Protein AF-A0A1Y1ICN1-F1 (afdb_monomer_lite)

Structure (mmCIF, N/CA/C/O backbone):
data_AF-A0A1Y1ICN1-F1
#
_entry.id   AF-A0A1Y1ICN1-F1
#
loop_
_atom_site.group_PDB
_atom_site.id
_atom_site.type_symbol
_atom_site.label_atom_id
_atom_site.label_alt_id
_atom_site.label_comp_id
_atom_site.label_asym_id
_atom_site.label_entity_id
_atom_site.label_seq_id
_atom_site.pdbx_PDB_ins_code
_atom_site.Cartn_x
_atom_site.Cartn_y
_atom_site.Cartn_z
_atom_site.occupancy
_atom_site.B_iso_or_equiv
_atom_site.auth_seq_id
_atom_site.auth_comp_id
_atom_site.auth_asym_id
_atom_site.auth_atom_id
_atom_site.pdbx_PDB_model_num
ATOM 1 N N . MET A 1 1 ? 37.390 30.320 42.577 1.00 32.81 1 MET A N 1
ATOM 2 C CA . MET A 1 1 ? 36.801 31.232 41.573 1.00 32.81 1 MET A CA 1
ATOM 3 C C . MET A 1 1 ? 36.216 30.377 40.465 1.00 32.81 1 MET A C 1
ATOM 5 O O . MET A 1 1 ? 36.973 29.749 39.744 1.00 32.81 1 MET A O 1
ATOM 9 N N . GLY A 1 2 ? 34.892 30.267 40.406 1.00 26.94 2 GLY A N 1
ATOM 10 C CA . GLY A 1 2 ? 34.194 29.434 39.427 1.00 26.94 2 GLY A CA 1
ATOM 11 C C . GLY A 1 2 ? 32.693 29.488 39.680 1.00 26.94 2 GLY A C 1
ATOM 12 O O . GLY A 1 2 ? 32.201 28.840 40.596 1.00 26.94 2 GLY A O 1
ATOM 13 N N . VAL A 1 3 ? 31.991 30.311 38.902 1.00 30.19 3 VAL A N 1
ATOM 14 C CA . VAL A 1 3 ? 30.526 30.387 38.841 1.00 30.19 3 VAL A CA 1
ATOM 15 C C . VAL A 1 3 ? 30.144 30.587 37.378 1.00 30.19 3 VAL A C 1
ATOM 17 O O . VAL A 1 3 ? 30.583 31.567 36.789 1.00 30.19 3 VAL A O 1
ATOM 20 N N . SER A 1 4 ? 29.297 29.713 36.829 1.00 26.92 4 SER A N 1
ATOM 21 C CA . SER A 1 4 ? 28.166 30.060 35.940 1.00 26.92 4 SER A CA 1
ATOM 22 C C . SER A 1 4 ? 27.463 28.761 35.525 1.00 26.92 4 SER A C 1
ATOM 24 O O . SER A 1 4 ? 28.101 27.873 34.972 1.00 26.92 4 SER A O 1
ATOM 26 N N . ARG A 1 5 ? 26.230 28.513 35.984 1.00 30.84 5 ARG A N 1
ATOM 27 C CA . ARG A 1 5 ? 24.940 28.978 35.424 1.00 30.84 5 ARG A CA 1
ATOM 28 C C . ARG A 1 5 ? 24.587 28.300 34.096 1.00 30.84 5 ARG A C 1
ATOM 30 O O . ARG A 1 5 ? 25.185 28.584 33.065 1.00 30.84 5 ARG A O 1
ATOM 37 N N . GLY A 1 6 ? 23.572 27.440 34.172 1.00 28.55 6 GLY A N 1
ATOM 38 C CA . GLY A 1 6 ? 22.876 26.872 33.027 1.00 28.55 6 GLY A CA 1
ATOM 39 C C . GLY A 1 6 ? 21.984 27.889 32.321 1.00 28.55 6 GLY A C 1
ATOM 40 O O . GLY A 1 6 ? 21.609 28.916 32.890 1.00 28.55 6 GLY A O 1
ATOM 41 N N . TRP A 1 7 ? 21.640 27.555 31.081 1.00 25.95 7 TRP A N 1
ATOM 42 C CA . TRP A 1 7 ? 20.677 28.270 30.258 1.00 25.95 7 TRP A CA 1
ATOM 43 C C . TRP A 1 7 ? 19.646 27.284 29.708 1.00 25.95 7 TRP A C 1
ATOM 45 O O . TRP A 1 7 ? 19.979 26.357 28.974 1.00 25.95 7 TRP A O 1
ATOM 55 N N . LEU A 1 8 ? 18.394 27.517 30.102 1.00 28.50 8 LEU A N 1
ATOM 56 C CA . LEU A 1 8 ? 17.182 27.125 29.389 1.00 28.50 8 LEU A CA 1
ATOM 57 C C . LEU A 1 8 ? 17.068 27.994 28.131 1.00 28.50 8 LEU A C 1
ATOM 59 O O . LEU A 1 8 ? 17.204 29.214 28.220 1.00 28.50 8 LEU A O 1
ATOM 63 N N . LEU A 1 9 ? 16.769 27.383 26.987 1.00 25.91 9 LEU A N 1
ATOM 64 C CA . LEU A 1 9 ? 16.410 28.091 25.760 1.00 25.91 9 LEU A CA 1
ATOM 65 C C . LEU A 1 9 ? 15.158 27.440 25.170 1.00 25.91 9 LEU A C 1
ATOM 67 O O . LEU A 1 9 ? 15.219 26.400 24.521 1.00 25.91 9 LEU A O 1
ATOM 71 N N . GLY A 1 10 ? 14.015 28.068 25.444 1.00 26.91 10 GLY A N 1
ATOM 72 C CA . GLY A 1 10 ? 12.842 27.988 24.585 1.00 26.91 10 GLY A CA 1
ATOM 73 C C . GLY A 1 10 ? 13.019 28.969 23.429 1.00 26.91 10 GLY A C 1
ATOM 74 O O . GLY A 1 10 ? 13.485 30.089 23.636 1.00 26.91 10 GLY A O 1
ATOM 75 N N . ALA A 1 11 ? 12.664 28.549 22.218 1.00 26.16 11 ALA A N 1
ATOM 76 C CA . ALA A 1 11 ? 12.680 29.402 21.040 1.00 26.16 11 ALA A CA 1
ATOM 77 C C . ALA A 1 11 ? 11.331 29.310 20.321 1.00 26.16 11 ALA A C 1
ATOM 79 O O . ALA A 1 11 ? 11.006 28.304 19.695 1.00 26.16 11 ALA A O 1
ATOM 80 N N . ALA A 1 12 ? 10.567 30.395 20.421 1.00 28.23 12 ALA A N 1
ATOM 81 C CA . ALA A 1 12 ? 9.599 30.800 19.418 1.00 28.23 12 ALA A CA 1
ATOM 82 C C . ALA A 1 12 ? 10.357 31.576 18.332 1.00 28.23 12 ALA A C 1
ATOM 84 O O . ALA A 1 12 ? 11.052 32.530 18.673 1.00 28.23 12 ALA A O 1
ATOM 85 N N . VAL A 1 13 ? 10.222 31.204 17.055 1.00 26.70 13 VAL A N 1
ATOM 86 C CA . VAL A 1 13 ? 10.583 32.084 15.929 1.00 26.70 13 VAL A CA 1
ATOM 87 C C . VAL A 1 13 ? 9.614 31.866 14.767 1.00 26.70 13 VAL A C 1
ATOM 89 O O . VAL A 1 13 ? 9.713 30.914 13.999 1.00 26.70 13 VAL A O 1
ATOM 92 N N . THR A 1 14 ? 8.684 32.804 14.644 1.00 31.09 14 THR A N 1
ATOM 93 C CA . THR A 1 14 ? 7.987 33.182 13.415 1.00 31.09 14 THR A CA 1
ATOM 94 C C . THR A 1 14 ? 8.900 34.039 12.533 1.00 31.09 14 THR A C 1
ATOM 96 O O . THR A 1 14 ? 9.504 34.978 13.037 1.00 31.09 14 THR A O 1
ATOM 99 N N . GLY A 1 15 ? 8.925 33.749 11.227 1.00 30.06 15 GLY A N 1
ATOM 100 C CA . GLY A 1 15 ? 9.041 34.717 10.123 1.00 30.06 15 GLY A CA 1
ATOM 101 C C . GLY A 1 15 ? 10.264 35.645 10.048 1.00 30.06 15 GLY A C 1
ATOM 102 O O . GLY A 1 15 ? 10.358 36.622 10.780 1.00 30.06 15 GLY A O 1
ATOM 103 N N . GLY A 1 16 ? 11.105 35.434 9.028 1.00 27.55 16 GLY A N 1
ATOM 104 C CA . GLY A 1 16 ? 11.993 36.473 8.493 1.00 27.55 16 GLY A CA 1
ATOM 105 C C . GLY A 1 16 ? 13.424 36.011 8.235 1.00 27.55 16 GLY A C 1
ATOM 106 O O . GLY A 1 16 ? 14.322 36.323 9.008 1.00 27.55 16 GLY A O 1
ATOM 107 N N . LEU A 1 17 ? 13.672 35.315 7.121 1.00 30.34 17 LEU A N 1
ATOM 108 C CA . LEU A 1 17 ? 15.038 35.133 6.621 1.00 30.34 17 LEU A CA 1
ATOM 109 C C . LEU A 1 17 ? 15.405 36.308 5.714 1.00 30.34 17 LEU A C 1
ATOM 111 O O . LEU A 1 17 ? 15.277 36.257 4.492 1.00 30.34 17 LEU A O 1
ATOM 115 N N . GLY A 1 18 ? 15.851 37.383 6.362 1.00 26.30 18 GLY A N 1
ATOM 116 C CA . GLY A 1 18 ? 16.646 38.428 5.741 1.00 26.30 18 GLY A CA 1
ATOM 117 C C . GLY A 1 18 ? 18.069 37.931 5.491 1.00 26.30 18 GLY A C 1
ATOM 118 O O . GLY A 1 18 ? 18.721 37.376 6.372 1.00 26.30 18 GLY A O 1
ATOM 119 N N . TRP A 1 19 ? 18.523 38.148 4.263 1.00 35.91 19 TRP A N 1
ATOM 120 C CA . TRP A 1 19 ? 19.909 38.114 3.805 1.00 35.91 19 TRP A CA 1
ATOM 121 C C . TRP A 1 19 ? 20.881 38.689 4.857 1.00 35.91 19 TRP A C 1
ATOM 123 O O . TRP A 1 19 ? 20.904 39.897 5.077 1.00 35.91 19 TRP A O 1
ATOM 133 N N . LEU A 1 20 ? 21.713 37.852 5.486 1.00 29.08 20 LEU A N 1
ATOM 134 C CA . LEU A 1 20 ? 22.850 38.303 6.296 1.00 29.08 20 LEU A CA 1
ATOM 135 C C . LEU A 1 20 ? 24.070 37.396 6.071 1.00 29.08 20 LEU A C 1
ATOM 137 O O . LEU A 1 20 ? 24.187 36.314 6.633 1.00 29.08 20 LEU A O 1
ATOM 141 N N . GLY A 1 21 ? 24.980 37.891 5.227 1.00 27.12 21 GLY A N 1
ATOM 142 C CA . GLY A 1 21 ? 26.430 37.857 5.438 1.00 27.12 21 GLY A CA 1
ATOM 143 C C . GLY A 1 21 ? 27.140 36.504 5.505 1.00 27.12 21 GLY A C 1
ATOM 144 O O . GLY A 1 21 ? 27.566 36.084 6.577 1.00 27.12 21 GLY A O 1
ATOM 145 N N . VAL A 1 22 ? 27.444 35.911 4.346 1.00 34.34 22 VAL A N 1
ATOM 146 C CA . VAL A 1 22 ? 28.592 34.995 4.224 1.00 34.34 22 VAL A CA 1
ATOM 147 C C . VAL A 1 22 ? 29.863 35.841 4.135 1.00 34.34 22 VAL A C 1
ATOM 149 O O . VAL A 1 22 ? 30.307 36.202 3.048 1.00 34.34 22 VAL A O 1
ATOM 152 N N . SER A 1 23 ? 30.453 36.168 5.284 1.00 32.16 23 SER A N 1
ATOM 153 C CA . SER A 1 23 ? 31.774 36.799 5.343 1.00 32.16 23 SER A CA 1
ATOM 154 C C . SER A 1 23 ? 32.619 36.161 6.441 1.00 32.16 23 SER A C 1
ATOM 156 O O . SER A 1 23 ? 32.350 36.338 7.623 1.00 32.16 23 SER A O 1
ATOM 158 N N . ARG A 1 24 ? 33.694 35.487 6.011 1.00 36.62 24 ARG A N 1
ATOM 159 C CA . ARG A 1 24 ? 34.824 34.958 6.801 1.00 36.62 24 ARG A CA 1
ATOM 160 C C . ARG A 1 24 ? 34.532 33.793 7.751 1.00 36.62 24 ARG A C 1
ATOM 162 O O . ARG A 1 24 ? 34.540 33.944 8.965 1.00 36.62 24 ARG A O 1
ATOM 169 N N . TRP A 1 25 ? 34.516 32.596 7.174 1.00 33.84 25 TRP A N 1
ATOM 170 C CA . TRP A 1 25 ? 35.112 31.411 7.796 1.00 33.84 25 TRP A CA 1
ATOM 171 C C . TRP A 1 25 ? 36.189 30.880 6.841 1.00 33.84 25 TRP A C 1
ATOM 173 O O . TRP A 1 25 ? 35.910 30.146 5.900 1.00 33.84 25 TRP A O 1
ATOM 183 N N . ALA A 1 26 ? 37.422 31.352 7.024 1.00 37.03 26 ALA A N 1
ATOM 184 C CA . ALA A 1 26 ? 38.591 30.822 6.334 1.00 37.03 26 ALA A CA 1
ATOM 185 C C . ALA A 1 26 ? 39.130 29.661 7.178 1.00 37.03 26 ALA A C 1
ATOM 187 O O . ALA A 1 26 ? 39.740 29.896 8.218 1.00 37.03 26 ALA A O 1
ATOM 188 N N . GLY A 1 27 ? 38.842 28.424 6.764 1.00 37.00 27 GLY A N 1
ATOM 189 C CA . GLY A 1 27 ? 39.369 27.227 7.428 1.00 37.00 27 GLY A CA 1
ATOM 190 C C . GLY A 1 27 ? 38.533 25.950 7.317 1.00 37.00 27 GLY A C 1
ATOM 191 O O . GLY A 1 27 ? 38.917 24.952 7.915 1.00 37.00 27 GLY A O 1
ATOM 192 N N . THR A 1 28 ? 37.410 25.934 6.596 1.00 39.03 28 THR A N 1
ATOM 193 C CA . THR A 1 28 ? 36.625 24.706 6.396 1.00 39.03 28 THR A CA 1
ATOM 194 C C . THR A 1 28 ? 37.047 23.969 5.132 1.00 39.03 28 THR A C 1
ATOM 196 O O . THR A 1 28 ? 37.182 24.568 4.065 1.00 39.03 28 THR A O 1
ATOM 199 N N . GLU A 1 29 ? 37.248 22.654 5.257 1.00 43.41 29 GLU A N 1
ATOM 200 C CA . GLU A 1 29 ? 37.493 21.769 4.120 1.00 43.41 29 GLU A CA 1
ATOM 201 C C . GLU A 1 29 ? 36.404 21.947 3.041 1.00 43.41 29 GLU A C 1
ATOM 203 O O . GLU A 1 29 ? 35.222 22.072 3.391 1.00 43.41 29 GLU A O 1
ATOM 208 N N . PRO A 1 30 ? 36.757 21.908 1.740 1.00 46.25 30 PRO A N 1
ATOM 209 C CA . PRO A 1 30 ? 35.814 22.112 0.634 1.00 46.25 30 PRO A CA 1
ATOM 210 C C . PRO A 1 30 ? 34.540 21.253 0.732 1.00 46.25 30 PRO A C 1
ATOM 212 O O . PRO A 1 30 ? 33.453 21.706 0.380 1.00 46.25 30 PRO A O 1
ATOM 215 N N . GLY A 1 31 ? 34.645 20.041 1.292 1.00 41.06 31 GLY A N 1
ATOM 216 C CA . GLY A 1 31 ? 33.519 19.116 1.437 1.00 41.06 31 GLY A CA 1
ATOM 217 C C . GLY A 1 31 ? 32.418 19.574 2.403 1.00 41.06 31 GLY A C 1
ATOM 218 O O . GLY A 1 31 ? 31.251 19.241 2.197 1.00 41.06 31 GLY A O 1
ATOM 219 N N . LEU A 1 32 ? 32.735 20.367 3.433 1.00 39.69 32 LEU A N 1
ATOM 220 C CA . LEU A 1 32 ? 31.749 20.819 4.428 1.00 39.69 32 LEU A CA 1
ATOM 221 C C . LEU A 1 32 ? 30.840 21.922 3.877 1.00 39.69 32 LEU A C 1
ATOM 223 O O . LEU A 1 32 ? 29.629 21.880 4.085 1.00 39.69 32 LEU A O 1
ATOM 227 N N . LEU A 1 33 ? 31.403 22.876 3.131 1.00 40.31 33 LEU A N 1
ATOM 228 C CA . LEU A 1 33 ? 30.641 23.937 2.460 1.00 40.31 33 LEU A CA 1
ATOM 229 C C . LEU A 1 33 ? 29.708 23.370 1.382 1.00 40.31 33 LEU A C 1
ATOM 231 O O . LEU A 1 33 ? 28.553 23.784 1.290 1.00 40.31 33 LEU A O 1
ATOM 235 N N . GLU A 1 34 ? 30.163 22.370 0.626 1.00 43.22 34 GLU A N 1
ATOM 236 C CA . GLU A 1 34 ? 29.321 21.672 -0.350 1.00 43.22 34 GLU A CA 1
ATOM 237 C C . GLU A 1 34 ? 28.219 20.833 0.309 1.00 43.22 34 GLU A C 1
ATOM 239 O O . GLU A 1 34 ? 27.100 20.780 -0.201 1.00 43.22 34 GLU A O 1
ATOM 244 N N . THR A 1 35 ? 28.503 20.220 1.461 1.00 42.22 35 THR A N 1
ATOM 245 C CA . THR A 1 35 ? 27.501 19.485 2.248 1.00 42.22 35 THR A CA 1
ATOM 246 C C . THR A 1 35 ? 26.419 20.432 2.768 1.00 42.22 35 THR A C 1
ATOM 248 O O . THR A 1 35 ? 25.234 20.134 2.634 1.00 42.22 35 THR A O 1
ATOM 251 N N . TRP A 1 36 ? 26.791 21.612 3.276 1.00 42.38 36 TRP A N 1
ATOM 252 C CA . TRP A 1 36 ? 25.829 22.635 3.701 1.00 42.38 36 TRP A CA 1
ATOM 253 C C . TRP A 1 36 ? 25.017 23.213 2.537 1.00 42.38 36 TRP A C 1
ATOM 255 O O . TRP A 1 36 ? 23.810 23.405 2.681 1.00 42.38 36 TRP A O 1
ATOM 265 N N . ALA A 1 37 ? 25.629 23.422 1.369 1.00 38.19 37 ALA A N 1
ATOM 266 C CA . ALA A 1 37 ? 24.916 23.845 0.163 1.00 38.19 37 ALA A CA 1
ATOM 267 C C . ALA A 1 37 ? 23.930 22.773 -0.338 1.00 38.19 37 ALA A C 1
ATOM 269 O O . ALA A 1 37 ? 22.818 23.104 -0.746 1.00 38.19 37 ALA A O 1
ATOM 270 N N . ALA A 1 38 ? 24.292 21.488 -0.252 1.00 40.94 38 ALA A N 1
ATOM 271 C CA . ALA A 1 38 ? 23.399 20.377 -0.575 1.00 40.94 38 ALA A CA 1
ATOM 272 C C . ALA A 1 38 ? 22.239 20.260 0.429 1.00 40.94 38 ALA A C 1
ATOM 274 O O . ALA A 1 38 ? 21.095 20.090 0.014 1.00 40.94 38 ALA A O 1
ATOM 275 N N . ILE A 1 39 ? 22.501 20.426 1.732 1.00 40.03 39 ILE A N 1
ATOM 276 C CA . ILE A 1 39 ? 21.466 20.458 2.780 1.00 40.03 39 ILE A CA 1
ATOM 277 C C . ILE A 1 39 ? 20.506 21.634 2.554 1.00 40.03 39 ILE A C 1
ATOM 279 O O . ILE A 1 39 ? 19.292 21.446 2.587 1.00 40.03 39 ILE A O 1
ATOM 283 N N . ALA A 1 40 ? 21.023 22.829 2.257 1.00 33.97 40 ALA A N 1
ATOM 284 C CA . ALA A 1 40 ? 20.200 23.995 1.941 1.00 33.97 40 ALA A CA 1
ATOM 285 C C . ALA A 1 40 ? 19.385 23.794 0.651 1.00 33.97 40 ALA A C 1
ATOM 287 O O . ALA A 1 40 ? 18.207 24.141 0.608 1.00 33.97 40 ALA A O 1
ATOM 288 N N . SER A 1 41 ? 19.974 23.177 -0.379 1.00 34.44 41 SER A N 1
ATOM 289 C CA . SER A 1 41 ? 19.287 22.833 -1.628 1.00 34.44 41 SER A CA 1
ATOM 290 C C . SER A 1 41 ? 18.183 21.793 -1.421 1.00 34.44 41 SER A C 1
ATOM 292 O O . SER A 1 41 ? 17.140 21.896 -2.064 1.00 34.44 41 SER A O 1
ATOM 294 N N . ILE A 1 42 ? 18.353 20.846 -0.495 1.00 38.75 42 ILE A N 1
ATOM 295 C CA . ILE A 1 42 ? 17.310 19.885 -0.114 1.00 38.75 42 ILE A CA 1
ATOM 296 C C . ILE A 1 42 ? 16.207 20.575 0.669 1.00 38.75 42 ILE A C 1
ATOM 298 O O . ILE A 1 42 ? 15.055 20.419 0.298 1.00 38.75 42 ILE A O 1
ATOM 302 N N . SER A 1 43 ? 16.523 21.398 1.669 1.00 34.66 43 SER A N 1
ATOM 303 C CA . SER A 1 43 ? 15.506 22.172 2.395 1.00 34.66 43 SER A CA 1
ATOM 304 C C . SER A 1 43 ? 14.704 23.084 1.460 1.00 34.66 43 SER A C 1
ATOM 306 O O . SER A 1 43 ? 13.487 23.188 1.600 1.00 34.66 43 SER A O 1
ATOM 308 N N . LEU A 1 44 ? 15.354 23.681 0.454 1.00 33.09 44 LEU A N 1
ATOM 309 C CA . LEU A 1 44 ? 14.694 24.450 -0.604 1.00 33.09 44 LEU A CA 1
ATOM 310 C C . LEU A 1 44 ? 13.880 23.564 -1.555 1.00 33.09 44 LEU A C 1
ATOM 312 O O . LEU A 1 44 ? 12.790 23.961 -1.943 1.00 33.09 44 LEU A O 1
ATOM 316 N N . SER A 1 45 ? 14.354 22.364 -1.902 1.00 39.03 45 SER A N 1
ATOM 317 C CA . SER A 1 45 ? 13.627 21.418 -2.764 1.00 39.03 45 SER A CA 1
ATOM 318 C C . SER A 1 45 ? 12.414 20.813 -2.055 1.00 39.03 45 SER A C 1
ATOM 320 O O . SER A 1 45 ? 11.366 20.668 -2.671 1.00 39.03 45 SER A O 1
ATOM 322 N N . THR A 1 46 ? 12.517 20.510 -0.761 1.00 42.94 46 THR A N 1
ATOM 323 C CA . THR A 1 46 ? 11.421 20.021 0.087 1.00 42.94 46 THR A CA 1
ATOM 324 C C . THR A 1 46 ? 10.421 21.136 0.381 1.00 42.94 46 THR A C 1
ATOM 326 O O . THR A 1 46 ? 9.218 20.907 0.304 1.00 42.94 46 THR A O 1
ATOM 329 N N . GLY A 1 47 ? 10.892 22.365 0.624 1.00 40.12 47 GLY A N 1
ATOM 330 C CA . GLY A 1 47 ? 10.037 23.552 0.710 1.00 40.12 47 GLY A CA 1
ATOM 331 C C . GLY A 1 47 ? 9.330 23.863 -0.613 1.00 40.12 47 GLY A C 1
ATOM 332 O O . GLY A 1 47 ? 8.148 24.190 -0.613 1.00 40.12 47 GLY A O 1
ATOM 333 N N . PHE A 1 48 ? 10.013 23.683 -1.747 1.00 42.78 48 PHE A N 1
ATOM 334 C CA . PHE A 1 48 ? 9.433 23.817 -3.084 1.00 42.78 48 PHE A CA 1
ATOM 335 C C . PHE A 1 48 ? 8.424 22.708 -3.391 1.00 42.78 48 PHE A C 1
ATOM 337 O O . PHE A 1 48 ? 7.379 23.002 -3.951 1.00 42.78 48 PHE A O 1
ATOM 344 N N . LEU A 1 49 ? 8.685 21.461 -2.986 1.00 47.91 49 LEU A N 1
ATOM 345 C CA . LEU A 1 49 ? 7.736 20.346 -3.078 1.00 47.91 49 LEU A CA 1
ATOM 346 C C . LEU A 1 49 ? 6.487 20.621 -2.240 1.00 47.91 49 LEU A C 1
ATOM 348 O O . LEU A 1 49 ? 5.380 20.534 -2.755 1.00 47.91 49 LEU A O 1
ATOM 352 N N . ALA A 1 50 ? 6.652 21.017 -0.976 1.00 45.97 50 ALA A N 1
ATOM 353 C CA . ALA A 1 50 ? 5.538 21.367 -0.100 1.00 45.97 50 ALA A CA 1
ATOM 354 C C . ALA A 1 50 ? 4.734 22.561 -0.642 1.00 45.97 50 ALA A C 1
ATOM 356 O O . ALA A 1 50 ? 3.509 22.545 -0.574 1.00 45.97 50 ALA A O 1
ATOM 357 N N . TRP A 1 51 ? 5.407 23.566 -1.216 1.00 48.91 51 TRP A N 1
ATOM 358 C CA . TRP A 1 51 ? 4.768 24.706 -1.875 1.00 48.91 51 TRP A CA 1
ATOM 359 C C . TRP A 1 51 ? 4.063 24.311 -3.178 1.00 48.91 51 TRP A C 1
ATOM 361 O O . TRP A 1 51 ? 2.948 24.759 -3.415 1.00 48.91 51 TRP A O 1
ATOM 371 N N . ARG A 1 52 ? 4.665 23.456 -4.010 1.00 50.75 52 ARG A N 1
ATOM 372 C CA . ARG A 1 52 ? 4.123 23.046 -5.313 1.00 50.75 52 ARG A CA 1
ATOM 373 C C . ARG A 1 52 ? 2.985 22.037 -5.180 1.00 50.75 52 ARG A C 1
ATOM 375 O O . ARG A 1 52 ? 2.005 22.177 -5.892 1.00 50.75 52 ARG A O 1
ATOM 382 N N . PHE A 1 53 ? 3.051 21.104 -4.231 1.00 48.31 53 PHE A N 1
ATOM 383 C CA . PHE A 1 53 ? 1.909 20.258 -3.853 1.00 48.31 53 PHE A CA 1
ATOM 384 C C . PHE A 1 53 ? 0.818 21.027 -3.097 1.00 48.31 53 PHE A C 1
ATOM 386 O O . PHE A 1 53 ? -0.295 20.528 -2.958 1.00 48.31 53 PHE A O 1
ATOM 393 N N . ALA A 1 54 ? 1.120 22.229 -2.597 1.00 45.19 54 ALA A N 1
ATOM 394 C CA . ALA A 1 54 ? 0.106 23.156 -2.103 1.00 45.19 54 ALA A CA 1
ATOM 395 C C . ALA A 1 54 ? -0.512 24.019 -3.219 1.00 45.19 54 ALA A C 1
ATOM 397 O O . ALA A 1 54 ? -1.515 24.679 -2.960 1.00 45.19 54 ALA A O 1
ATOM 398 N N . GLN A 1 55 ? 0.045 24.023 -4.439 1.00 39.34 55 GLN A N 1
ATOM 399 C CA . GLN A 1 55 ? -0.613 24.636 -5.592 1.00 39.34 55 GLN A CA 1
ATOM 400 C C . GLN A 1 55 ? -1.647 23.655 -6.169 1.00 39.34 55 GLN A C 1
ATOM 402 O O . GLN A 1 55 ? -1.355 22.460 -6.270 1.00 39.34 55 GLN A O 1
ATOM 407 N N . PRO A 1 56 ? -2.837 24.128 -6.576 1.00 37.91 56 PRO A N 1
ATOM 408 C CA . PRO A 1 56 ? -3.768 23.303 -7.335 1.00 37.91 56 PRO A CA 1
ATOM 409 C C . PRO A 1 56 ? -3.107 22.845 -8.650 1.00 37.91 56 PRO A C 1
ATOM 411 O O . PRO A 1 56 ? -2.265 23.570 -9.194 1.00 37.91 56 PRO A O 1
ATOM 414 N N . PRO A 1 57 ? -3.448 21.651 -9.172 1.00 36.22 57 PRO A N 1
ATOM 415 C CA . PRO A 1 57 ? -2.917 21.195 -10.451 1.00 36.22 57 PRO A CA 1
ATOM 416 C C . PRO A 1 57 ? -3.212 22.233 -11.550 1.00 36.22 57 PRO A C 1
ATOM 418 O O . PRO A 1 57 ? -4.270 22.876 -11.515 1.00 36.22 57 PRO A O 1
ATOM 421 N N . PRO A 1 58 ? -2.291 22.427 -12.513 1.00 33.16 58 PRO A N 1
ATOM 422 C CA . PRO A 1 58 ? -2.492 23.363 -13.610 1.00 33.16 58 PRO A CA 1
ATOM 423 C C . PRO A 1 58 ? -3.649 22.847 -14.472 1.00 33.16 58 PRO A C 1
ATOM 425 O O . PRO A 1 58 ? -3.499 21.878 -15.200 1.00 33.16 58 PRO A O 1
ATOM 428 N N . THR A 1 59 ? -4.830 23.421 -14.229 1.00 39.25 59 THR A N 1
ATOM 429 C CA . THR A 1 59 ? -6.102 23.420 -14.992 1.00 39.25 59 THR A CA 1
ATOM 430 C C . THR A 1 59 ? -7.318 23.666 -14.083 1.00 39.25 59 THR A C 1
ATOM 432 O O . THR A 1 59 ? -8.414 23.898 -14.582 1.00 39.25 59 THR A O 1
ATOM 435 N N . ALA A 1 60 ? -7.164 23.719 -12.756 1.00 35.72 60 ALA A N 1
ATOM 436 C CA . ALA A 1 60 ? -8.289 23.937 -11.843 1.00 35.72 60 ALA A CA 1
ATOM 437 C C . ALA A 1 60 ? -8.488 25.426 -11.488 1.00 35.72 60 ALA A C 1
ATOM 439 O O . ALA A 1 60 ? -8.157 25.870 -10.388 1.00 35.72 60 ALA A O 1
ATOM 440 N N . SER A 1 61 ? -9.023 26.228 -12.415 1.00 30.36 61 SER A N 1
ATOM 441 C CA . SER A 1 61 ? -9.569 27.544 -12.060 1.00 30.36 61 SER A CA 1
ATOM 442 C C . SER A 1 61 ? -10.916 27.363 -11.348 1.00 30.36 61 SER A C 1
ATOM 444 O O . SER A 1 61 ? -11.792 26.716 -11.908 1.00 30.36 61 SER A O 1
ATOM 446 N N . SER A 1 62 ? -11.044 27.982 -10.166 1.00 32.69 62 SER A N 1
ATOM 447 C CA . SER A 1 62 ? -12.190 28.054 -9.233 1.00 32.69 62 SER A CA 1
ATOM 448 C C . SER A 1 62 ? -12.439 26.831 -8.339 1.00 32.69 62 SER A C 1
ATOM 450 O O . SER A 1 62 ? -13.205 25.951 -8.707 1.00 32.69 62 SER A O 1
ATOM 452 N N . PHE A 1 63 ? -11.864 26.824 -7.131 1.00 38.47 63 PHE A N 1
ATOM 453 C CA . PHE A 1 63 ? -12.298 25.947 -6.034 1.00 38.47 63 PHE A CA 1
ATOM 454 C C . PHE A 1 63 ? -12.127 26.662 -4.683 1.00 38.47 63 PHE A C 1
ATOM 456 O O . PHE A 1 63 ? -11.054 26.626 -4.081 1.00 38.47 63 PHE A O 1
ATOM 463 N N . GLU A 1 64 ? -13.188 27.340 -4.241 1.00 32.94 64 GLU A N 1
ATOM 464 C CA . GLU A 1 64 ? -13.497 27.512 -2.815 1.00 32.94 64 GLU A CA 1
ATOM 465 C C . GLU A 1 64 ? -14.269 26.272 -2.340 1.00 32.94 64 GLU A C 1
ATOM 467 O O . GLU A 1 64 ? -15.044 25.706 -3.109 1.00 32.94 64 GLU A O 1
ATOM 472 N N . ASP A 1 65 ? -13.981 25.862 -1.102 1.00 36.81 65 ASP A N 1
ATOM 473 C CA . ASP A 1 65 ? -14.753 24.992 -0.207 1.00 36.81 65 ASP A CA 1
ATOM 474 C C . ASP A 1 65 ? -15.646 23.915 -0.841 1.00 36.81 65 ASP A C 1
ATOM 476 O O . ASP A 1 65 ? -16.840 24.106 -1.014 1.00 36.81 65 ASP A O 1
ATOM 480 N N . ASP A 1 66 ? -15.064 22.735 -1.076 1.00 33.91 66 ASP A N 1
ATOM 481 C CA . ASP A 1 66 ? -15.749 21.454 -0.864 1.00 33.91 66 ASP A CA 1
ATOM 482 C C . ASP A 1 66 ? -14.706 20.325 -0.770 1.00 33.91 66 ASP A C 1
ATOM 484 O O . ASP A 1 66 ? -13.892 20.090 -1.673 1.00 33.91 66 ASP A O 1
ATOM 488 N N . ILE A 1 67 ? -14.662 19.649 0.380 1.00 36.75 67 ILE A N 1
ATOM 489 C CA . ILE A 1 67 ? -13.906 18.408 0.585 1.00 36.75 67 ILE A CA 1
ATOM 490 C C . ILE A 1 67 ? -14.850 17.261 0.202 1.00 36.75 67 ILE A C 1
ATOM 492 O O . ILE A 1 67 ? -15.835 17.078 0.906 1.00 36.75 67 ILE A O 1
ATOM 496 N N . PRO A 1 68 ? -14.592 16.477 -0.861 1.00 34.84 68 PRO A N 1
ATOM 497 C CA . PRO A 1 68 ? -15.411 15.329 -1.179 1.00 34.84 68 PRO A CA 1
ATOM 498 C C . PRO A 1 68 ? -15.037 14.160 -0.272 1.00 34.84 68 PRO A C 1
ATOM 500 O O . PRO A 1 68 ? -13.885 13.736 -0.168 1.00 34.84 68 PRO A O 1
ATOM 503 N N . ASP A 1 69 ? -16.068 13.690 0.394 1.00 40.84 69 ASP A N 1
ATOM 504 C CA . ASP A 1 69 ? -16.465 12.323 0.647 1.00 40.84 69 ASP A CA 1
ATOM 505 C C . ASP A 1 69 ? -15.391 11.205 0.721 1.00 40.84 69 ASP A C 1
ATOM 507 O O . ASP A 1 69 ? -15.273 10.358 -0.167 1.00 40.84 69 ASP A O 1
ATOM 511 N N . SER A 1 70 ? -14.636 11.126 1.826 1.00 38.88 70 SER A N 1
ATOM 512 C CA . SER A 1 70 ? -14.098 9.833 2.310 1.00 38.88 70 SER A CA 1
ATOM 513 C C . SER A 1 70 ? -15.157 9.183 3.207 1.00 38.88 70 SER A C 1
ATOM 515 O O . SER A 1 70 ? -15.749 9.909 3.995 1.00 38.88 70 SER A O 1
ATOM 517 N N . PRO A 1 71 ? -15.429 7.868 3.192 1.00 39.25 71 PRO A N 1
ATOM 518 C CA . PRO A 1 71 ? -16.463 7.259 4.046 1.00 39.25 71 PRO A CA 1
ATOM 519 C C . PRO A 1 71 ? -16.270 7.513 5.557 1.00 39.25 71 PRO A C 1
ATOM 521 O O . PRO A 1 71 ? -17.229 7.440 6.319 1.00 39.25 71 PRO A O 1
ATOM 524 N N . ILE A 1 72 ? -15.057 7.883 5.989 1.00 36.56 72 ILE A N 1
ATOM 525 C CA . ILE A 1 72 ? -14.758 8.323 7.364 1.00 36.56 72 ILE A CA 1
ATOM 526 C C . ILE A 1 72 ? -15.019 9.829 7.574 1.00 36.56 72 ILE A C 1
ATOM 528 O O . ILE A 1 72 ? -15.330 10.257 8.686 1.00 36.56 72 ILE A O 1
ATOM 532 N N . TYR A 1 73 ? -14.920 10.633 6.512 1.00 34.66 73 TYR A N 1
ATOM 533 C CA . TYR A 1 73 ? -15.086 12.092 6.527 1.00 34.66 73 TYR A CA 1
ATOM 534 C C . TYR A 1 73 ? -16.433 12.590 5.942 1.00 34.66 73 TYR A C 1
ATOM 536 O O . TYR A 1 73 ? -16.813 13.729 6.199 1.00 34.66 73 TYR A O 1
ATOM 544 N N . THR A 1 74 ? -17.212 11.746 5.250 1.00 33.91 74 THR A N 1
ATOM 545 C CA . THR A 1 74 ? -18.540 12.036 4.649 1.00 33.91 74 THR A CA 1
ATOM 546 C C . THR A 1 74 ? -19.669 11.907 5.667 1.00 33.91 74 THR A C 1
ATOM 548 O O . THR A 1 74 ? -20.705 11.297 5.414 1.00 33.91 74 THR A O 1
ATOM 551 N N . ILE A 1 75 ? -19.483 12.424 6.875 1.00 33.84 75 ILE A N 1
ATOM 552 C CA . ILE A 1 75 ? -20.573 12.493 7.855 1.00 33.84 75 ILE A CA 1
ATOM 553 C C . ILE A 1 75 ? -20.583 13.905 8.435 1.00 33.84 75 ILE A C 1
ATOM 555 O O . ILE A 1 75 ? -20.378 14.146 9.623 1.00 33.84 75 ILE A O 1
ATOM 559 N N . VAL A 1 76 ? -20.826 14.882 7.556 1.00 27.09 76 VAL A N 1
ATOM 560 C CA . VAL A 1 76 ? -21.095 16.268 7.944 1.00 27.09 76 VAL A CA 1
ATOM 561 C C . VAL A 1 76 ? -22.366 16.762 7.259 1.00 27.09 76 VAL A C 1
ATOM 563 O O . VAL A 1 76 ? -22.337 17.411 6.227 1.00 27.09 76 VAL A O 1
ATOM 566 N N . SER A 1 77 ? -23.507 16.524 7.902 1.00 25.56 77 SER A N 1
ATOM 567 C CA . SER A 1 77 ? -24.533 17.559 8.054 1.00 25.56 77 SER A CA 1
ATOM 568 C C . SER A 1 77 ? -25.371 17.228 9.293 1.00 25.56 77 SER A C 1
ATOM 570 O O . SER A 1 77 ? -25.851 16.110 9.453 1.00 25.56 77 SER A O 1
ATOM 572 N N . GLY A 1 78 ? -25.472 18.172 10.231 1.00 27.30 78 GLY A N 1
ATOM 573 C CA . GLY A 1 78 ? -26.284 18.015 11.440 1.00 27.30 78 GLY A CA 1
ATOM 574 C C . GLY A 1 78 ? -25.534 18.354 12.722 1.00 27.30 78 GLY A C 1
ATOM 575 O O . GLY A 1 78 ? -25.001 17.484 13.406 1.00 27.30 78 GLY A O 1
ATOM 576 N N . ALA A 1 79 ? -25.532 19.634 13.082 1.00 29.08 79 ALA A N 1
ATOM 577 C CA . ALA A 1 79 ? -25.284 20.062 14.450 1.00 29.08 79 ALA A CA 1
ATOM 578 C C . ALA A 1 79 ? -26.410 19.516 15.348 1.00 29.08 79 ALA A C 1
ATOM 580 O O . ALA A 1 79 ? -27.503 20.080 15.339 1.00 29.08 79 ALA A O 1
ATOM 581 N N . ARG A 1 80 ? -26.172 18.391 16.051 1.00 37.81 80 ARG A N 1
ATOM 582 C CA . ARG A 1 80 ? -26.999 17.862 17.169 1.00 37.81 80 ARG A CA 1
ATOM 583 C C . ARG A 1 80 ? -26.426 16.593 17.843 1.00 37.81 80 ARG A C 1
ATOM 585 O O . ARG A 1 80 ? -27.183 15.834 18.430 1.00 37.81 80 ARG A O 1
ATOM 592 N N . THR A 1 81 ? -25.122 16.318 17.789 1.00 43.06 81 THR A N 1
ATOM 593 C CA . THR A 1 81 ? -24.582 14.962 18.068 1.00 43.06 81 THR A CA 1
ATOM 594 C C . THR A 1 81 ? -24.170 14.659 19.505 1.00 43.06 81 THR A C 1
ATOM 596 O O . THR A 1 81 ? -24.085 13.489 19.854 1.00 43.06 81 THR A O 1
ATOM 599 N N . LEU A 1 82 ? -23.996 15.660 20.372 1.00 41.75 82 LEU A N 1
ATOM 600 C CA . LEU A 1 82 ? -23.948 15.393 21.813 1.00 41.75 82 LEU A CA 1
ATOM 601 C C . LEU A 1 82 ? -25.345 15.376 22.437 1.00 41.75 82 LEU A C 1
ATOM 603 O O . LEU A 1 82 ? -25.500 14.824 23.508 1.00 41.75 82 LEU A O 1
ATOM 607 N N . ALA A 1 83 ? -26.376 15.926 21.787 1.00 44.50 83 ALA A N 1
ATOM 608 C CA . ALA A 1 83 ? -27.731 15.983 22.340 1.00 44.50 83 ALA A CA 1
ATOM 609 C C . ALA A 1 83 ? -28.361 14.614 22.699 1.00 44.50 83 ALA A C 1
ATOM 611 O O . ALA A 1 83 ? -29.187 14.607 23.602 1.00 44.50 83 ALA A O 1
ATOM 612 N N . PRO A 1 84 ? -28.022 13.476 22.058 1.00 46.75 84 PRO A N 1
ATOM 613 C CA . PRO A 1 84 ? -28.471 12.154 22.500 1.00 46.75 84 PRO A CA 1
ATOM 614 C C . PRO A 1 84 ? -27.794 11.722 23.817 1.00 46.75 84 PRO A C 1
ATOM 616 O O . PRO A 1 84 ? -28.481 11.474 24.801 1.00 46.75 84 PRO A O 1
ATOM 619 N N . LEU A 1 85 ? -26.459 11.816 23.916 1.00 45.12 85 LEU A N 1
ATOM 620 C CA . LEU A 1 85 ? -25.726 11.522 25.164 1.00 45.12 85 LEU A CA 1
ATOM 621 C C . LEU A 1 85 ? -25.976 12.563 26.278 1.00 45.12 85 LEU A C 1
ATOM 623 O O . LEU A 1 85 ? -26.002 12.226 27.457 1.00 45.12 85 LEU A O 1
ATOM 627 N N . LEU A 1 86 ? -26.206 13.825 25.908 1.00 41.09 86 LEU A N 1
ATOM 628 C CA . LEU A 1 86 ? -26.508 14.964 26.786 1.00 41.09 86 LEU A CA 1
ATOM 629 C C . LEU A 1 86 ? -28.014 15.183 26.997 1.00 41.09 86 LEU A C 1
ATOM 631 O O . LEU A 1 86 ? -28.389 16.104 27.724 1.00 41.09 86 LEU A O 1
ATOM 635 N N . LYS A 1 87 ? -28.907 14.357 26.425 1.00 43.44 87 LYS A N 1
ATOM 636 C CA . LYS A 1 87 ? -30.355 14.396 26.744 1.00 43.44 87 LYS A CA 1
ATOM 637 C C . LYS A 1 87 ? -30.602 14.177 28.240 1.00 43.44 87 LYS A C 1
ATOM 639 O O . LYS A 1 87 ? -31.660 14.535 28.746 1.00 43.44 87 LYS A O 1
ATOM 644 N N . TYR A 1 88 ? -29.600 13.645 28.936 1.00 41.41 88 TYR A N 1
ATOM 645 C CA . TYR A 1 88 ? -29.570 13.402 30.370 1.00 41.41 88 TYR A CA 1
ATOM 646 C C . TYR A 1 88 ? -28.991 14.559 31.199 1.00 41.41 88 TYR A C 1
ATOM 648 O O . TYR A 1 88 ? -28.916 14.450 32.421 1.00 41.41 88 TYR A O 1
ATOM 656 N N . THR A 1 89 ? -28.574 15.672 30.584 1.00 39.72 89 THR A N 1
ATOM 657 C CA . THR A 1 89 ? -27.805 16.708 31.286 1.00 39.72 89 THR A CA 1
ATOM 658 C C . THR A 1 89 ? -28.189 18.116 30.827 1.00 39.72 89 THR A C 1
ATOM 660 O O . THR A 1 89 ? -27.607 18.690 29.907 1.00 39.72 89 THR A O 1
ATOM 663 N N . SER A 1 90 ? -29.162 18.727 31.500 1.00 41.25 90 SER A N 1
ATOM 664 C CA . SER A 1 90 ? -29.356 20.179 31.461 1.00 41.25 90 SER A CA 1
ATOM 665 C C . SER A 1 90 ? -28.196 20.857 32.206 1.00 41.25 90 SER A C 1
ATOM 667 O O . SER A 1 90 ? -28.163 20.813 33.437 1.00 41.25 90 SER A O 1
ATOM 669 N N . LEU A 1 91 ? -27.223 21.440 31.496 1.00 46.06 91 LEU A N 1
ATOM 670 C CA . LEU A 1 91 ? -26.010 21.980 32.124 1.00 46.06 91 LEU A CA 1
ATOM 671 C C . LEU A 1 91 ? -26.037 23.513 32.291 1.00 46.06 91 LEU A C 1
ATOM 673 O O . LEU A 1 91 ? -26.146 24.233 31.298 1.00 46.06 91 LEU A O 1
ATOM 677 N N . PRO A 1 92 ? -25.885 24.035 33.525 1.00 44.50 92 PRO A N 1
ATOM 678 C CA . PRO A 1 92 ? -25.559 25.436 33.778 1.00 44.50 92 PRO A CA 1
ATOM 679 C C . PRO A 1 92 ? -24.059 25.732 33.559 1.00 44.50 92 PRO A C 1
ATOM 681 O O . PRO A 1 92 ? -23.205 24.845 33.623 1.00 44.50 92 PRO A O 1
ATOM 684 N N . PHE A 1 93 ? -23.735 27.014 33.351 1.00 38.81 93 PHE A N 1
ATOM 685 C CA . PHE A 1 93 ? -22.414 27.571 32.991 1.00 38.81 93 PHE A CA 1
ATOM 686 C C . PHE A 1 93 ? -21.254 27.334 33.998 1.00 38.81 93 PHE A C 1
ATOM 688 O O . PHE A 1 93 ? -20.163 27.861 33.802 1.00 38.81 93 PHE A O 1
ATOM 695 N N . THR A 1 94 ? -21.442 26.548 35.064 1.00 48.75 94 THR A N 1
ATOM 696 C CA . THR A 1 94 ? -20.465 26.336 36.158 1.00 48.75 94 THR A CA 1
ATOM 697 C C . THR A 1 94 ? -19.986 24.885 36.308 1.00 48.75 94 THR A C 1
ATOM 699 O O . THR A 1 94 ? -19.446 24.503 37.347 1.00 48.75 94 THR A O 1
ATOM 702 N N . THR A 1 95 ? -20.189 24.045 35.295 1.00 61.62 95 THR A N 1
ATOM 703 C CA . THR A 1 95 ? -19.960 22.597 35.413 1.00 61.62 95 THR A CA 1
ATOM 704 C C . THR A 1 95 ? -18.467 22.249 35.381 1.00 61.62 95 THR A C 1
ATOM 706 O O . THR A 1 95 ? -17.755 22.611 34.449 1.00 61.62 95 THR A O 1
ATOM 709 N N . SER A 1 96 ? -17.984 21.535 36.404 1.00 80.44 96 SER A N 1
ATOM 710 C CA . SER A 1 96 ? -16.598 21.054 36.472 1.00 80.44 96 SER A CA 1
ATOM 711 C C . SER A 1 96 ? -16.344 19.921 35.467 1.00 80.44 96 SER A C 1
ATOM 713 O O . SER A 1 96 ? -17.250 19.154 35.142 1.00 80.44 96 SER A O 1
ATOM 715 N N . LEU A 1 97 ? -15.091 19.756 35.024 1.00 76.38 97 LEU A N 1
ATOM 716 C CA . LEU A 1 97 ? -14.691 18.646 34.146 1.00 76.38 97 LEU A CA 1
ATOM 717 C C . LEU A 1 97 ? -15.045 17.272 34.743 1.00 76.38 97 LEU A C 1
ATOM 719 O O . LEU A 1 97 ? -15.477 16.385 34.018 1.00 76.38 97 LEU A O 1
ATOM 723 N N . ALA A 1 98 ? -14.927 17.118 36.065 1.00 79.06 98 ALA A N 1
ATOM 724 C CA . ALA A 1 98 ? -15.287 15.884 36.761 1.00 79.06 98 ALA A CA 1
ATOM 725 C C . ALA A 1 98 ? -16.785 15.552 36.632 1.00 79.06 98 ALA A C 1
ATOM 727 O O . ALA A 1 98 ? -17.143 14.394 36.433 1.00 79.06 98 ALA A O 1
ATOM 728 N N . ASN A 1 99 ? -17.659 16.563 36.688 1.00 78.12 99 ASN A N 1
ATOM 729 C CA . ASN A 1 99 ? -19.096 16.363 36.501 1.00 78.12 99 ASN A CA 1
ATOM 730 C C . ASN A 1 99 ? -19.422 15.978 35.053 1.00 78.12 99 ASN A C 1
ATOM 732 O O . ASN A 1 99 ? -20.240 15.089 34.837 1.00 78.12 99 ASN A O 1
ATOM 736 N N . ILE A 1 100 ? -18.755 16.604 34.076 1.00 77.56 100 ILE A N 1
ATOM 737 C CA . ILE A 1 100 ? -18.891 16.244 32.655 1.00 77.56 100 ILE A CA 1
ATOM 738 C C . ILE A 1 100 ? -18.442 14.793 32.438 1.00 77.56 100 ILE A C 1
ATOM 740 O O . ILE A 1 100 ? -19.151 14.016 31.808 1.00 77.56 100 ILE A O 1
ATOM 744 N N . GLN A 1 101 ? -17.302 14.403 33.009 1.00 83.62 101 GLN A N 1
ATOM 745 C CA . GLN A 1 101 ? -16.772 13.042 32.920 1.00 83.62 101 GLN A CA 1
ATOM 746 C C . GLN A 1 101 ? -17.719 12.001 33.519 1.00 83.62 101 GLN A C 1
ATOM 748 O O . GLN A 1 101 ? -18.006 11.008 32.860 1.00 83.62 101 GLN A O 1
ATOM 753 N N . ALA A 1 102 ? -18.255 12.240 34.719 1.00 81.00 102 ALA A N 1
ATOM 754 C CA . ALA A 1 102 ? -19.202 11.324 35.358 1.00 81.00 102 ALA A CA 1
ATOM 755 C C . ALA A 1 102 ? -20.506 11.173 34.555 1.00 81.00 102 ALA A C 1
ATOM 757 O O . ALA A 1 102 ? -21.076 10.086 34.465 1.00 81.00 102 ALA A O 1
ATOM 758 N N . GLN A 1 103 ? -20.976 12.261 33.942 1.00 78.75 103 GLN A N 1
ATOM 759 C CA . GLN A 1 103 ? -22.151 12.233 33.077 1.00 78.75 103 GLN A CA 1
ATOM 760 C C . GLN A 1 103 ? -21.899 11.457 31.784 1.00 78.75 103 GLN A C 1
ATOM 762 O O . GLN A 1 103 ? -22.743 10.658 31.389 1.00 78.75 103 GLN A O 1
ATOM 767 N N . LEU A 1 104 ? -20.743 11.658 31.147 1.00 82.06 104 LEU A N 1
ATOM 768 C CA . LEU A 1 104 ? -20.357 10.915 29.948 1.00 82.06 104 LEU A CA 1
ATOM 769 C C . LEU A 1 104 ? -20.176 9.426 30.244 1.00 82.06 104 LEU A C 1
ATOM 771 O O . LEU A 1 104 ? -20.635 8.605 29.460 1.00 82.06 104 LEU A O 1
ATOM 775 N N . GLU A 1 105 ? -19.583 9.076 31.384 1.00 85.44 105 GLU A N 1
ATOM 776 C CA . GLU A 1 105 ? -19.461 7.688 31.834 1.00 85.44 105 GLU A CA 1
ATOM 777 C C . GLU A 1 105 ? -20.843 7.036 31.996 1.00 85.44 105 GLU A C 1
ATOM 779 O O . GLU A 1 105 ? -21.097 5.968 31.440 1.00 85.44 105 GLU A O 1
ATOM 784 N N . SER A 1 106 ? -21.783 7.723 32.659 1.00 82.44 106 SER A N 1
ATOM 785 C CA . SER A 1 106 ? -23.170 7.257 32.783 1.00 82.44 106 SER A CA 1
ATOM 786 C C . SER A 1 106 ? -23.870 7.138 31.427 1.00 82.44 106 SER A C 1
ATOM 788 O O . SER A 1 106 ? -24.583 6.164 31.192 1.00 82.44 106 SER A O 1
ATOM 790 N N . ALA A 1 107 ? -23.684 8.111 30.531 1.00 82.75 107 ALA A N 1
ATOM 791 C CA . ALA A 1 107 ? -24.314 8.119 29.215 1.00 82.75 107 ALA A CA 1
ATOM 792 C C . ALA A 1 107 ? -23.774 6.985 28.329 1.00 82.75 107 ALA A C 1
ATOM 794 O O . ALA A 1 107 ? -24.553 6.254 27.726 1.00 82.75 107 ALA A O 1
ATOM 795 N N . VAL A 1 108 ? -22.455 6.770 28.317 1.00 86.38 108 VAL A N 1
ATOM 796 C CA . VAL A 1 108 ? -21.817 5.633 27.636 1.00 86.38 108 VAL A CA 1
ATOM 797 C C . VAL A 1 108 ? -22.231 4.305 28.268 1.00 86.38 108 VAL A C 1
ATOM 799 O O . VAL A 1 108 ? -22.336 3.313 27.557 1.00 86.38 108 VAL A O 1
ATOM 802 N N . GLY A 1 109 ? -22.509 4.253 29.571 1.00 84.62 109 GLY A N 1
ATOM 803 C CA . GLY A 1 109 ? -23.029 3.049 30.224 1.00 84.62 109 GLY A CA 1
ATOM 804 C C . GLY A 1 109 ? -24.483 2.719 29.864 1.00 84.62 109 GLY A C 1
ATOM 805 O O . GLY A 1 109 ? -24.835 1.545 29.805 1.00 84.62 109 GLY A O 1
ATOM 806 N N . GLN A 1 110 ? -25.324 3.729 29.614 1.00 84.94 110 GLN A N 1
ATOM 807 C CA . GLN A 1 110 ? -26.779 3.568 29.453 1.00 84.94 110 GLN A CA 1
ATOM 808 C C . GLN A 1 110 ? -27.284 3.648 28.008 1.00 84.94 110 GLN A C 1
ATOM 810 O O . GLN A 1 110 ? -28.380 3.160 27.738 1.00 84.94 110 GLN A O 1
ATOM 815 N N . ALA A 1 111 ? -26.528 4.265 27.094 1.00 86.06 111 ALA A N 1
ATOM 816 C CA . ALA A 1 111 ? -26.922 4.396 25.692 1.00 86.06 111 ALA A CA 1
ATOM 817 C C . ALA A 1 111 ? -27.158 3.019 25.061 1.00 86.06 111 ALA A C 1
ATOM 819 O O . ALA A 1 111 ? -26.378 2.093 25.291 1.00 86.06 111 ALA A O 1
ATOM 820 N N . ASP A 1 112 ? -28.177 2.872 24.219 1.00 89.50 112 ASP A N 1
ATOM 821 C CA . ASP A 1 112 ? -28.305 1.654 23.419 1.00 89.50 112 ASP A CA 1
ATOM 822 C C . ASP A 1 112 ? -27.177 1.562 22.367 1.00 89.50 112 ASP A C 1
ATOM 824 O O . ASP A 1 112 ? -26.411 2.507 22.144 1.00 89.50 112 ASP A O 1
ATOM 828 N N . ALA A 1 113 ? -27.015 0.390 21.751 1.00 90.25 113 ALA A N 1
ATOM 829 C CA . ALA A 1 113 ? -25.956 0.180 20.767 1.00 90.25 113 ALA A CA 1
ATOM 830 C C . ALA A 1 113 ? -26.106 1.113 19.549 1.00 90.25 113 ALA A C 1
ATOM 832 O O . ALA A 1 113 ? -25.114 1.623 19.032 1.00 90.25 113 ALA A O 1
ATOM 833 N N . GLU A 1 114 ? -27.328 1.381 19.089 1.00 88.25 114 GLU A N 1
ATOM 834 C CA . GLU A 1 114 ? -27.569 2.213 17.907 1.00 88.25 114 GLU A CA 1
ATOM 835 C C . GLU A 1 114 ? -27.202 3.681 18.166 1.00 88.25 114 GLU A C 1
ATOM 837 O O . GLU A 1 114 ? -26.579 4.345 17.337 1.00 88.25 114 GLU A O 1
ATOM 842 N N . GLU A 1 115 ? -27.570 4.212 19.328 1.00 84.94 115 GLU A N 1
ATOM 843 C CA . GLU A 1 115 ? -27.190 5.539 19.800 1.00 84.94 115 GLU A CA 1
ATOM 844 C C . GLU A 1 115 ? -25.672 5.665 19.943 1.00 84.94 115 GLU A C 1
ATOM 846 O O . GLU A 1 115 ? -25.093 6.621 19.420 1.00 84.94 115 GLU A O 1
ATOM 851 N N . LEU A 1 116 ? -25.015 4.675 20.556 1.00 87.19 116 LEU A N 1
ATOM 852 C CA . LEU A 1 116 ? -23.562 4.668 20.722 1.00 87.19 116 LEU A CA 1
ATOM 853 C C . LEU A 1 116 ? -22.836 4.714 19.367 1.00 87.19 116 LEU A C 1
ATOM 855 O O . LEU A 1 116 ? -21.931 5.526 19.165 1.00 87.19 116 LEU A O 1
ATOM 859 N N . ASN A 1 117 ? -23.264 3.889 18.408 1.00 89.88 117 ASN A N 1
ATOM 860 C CA . ASN A 1 117 ? -22.659 3.864 17.077 1.00 89.88 117 ASN A CA 1
ATOM 861 C C . ASN A 1 117 ? -22.942 5.137 16.277 1.00 89.88 117 ASN A C 1
ATOM 863 O O . ASN A 1 117 ? -22.047 5.619 15.587 1.00 89.88 117 ASN A O 1
ATOM 867 N N . ARG A 1 118 ? -24.137 5.733 16.398 1.00 84.94 118 ARG A N 1
ATOM 868 C CA . ARG A 1 118 ? -24.449 7.023 15.755 1.00 84.94 118 ARG A CA 1
ATOM 869 C C . ARG A 1 118 ? -23.542 8.148 16.242 1.00 84.94 118 ARG A C 1
ATOM 871 O O . ARG A 1 118 ? -23.160 8.997 15.440 1.00 84.94 118 ARG A O 1
ATOM 878 N N . VAL A 1 119 ? -23.177 8.154 17.525 1.00 81.75 119 VAL A N 1
ATOM 879 C CA . VAL A 1 119 ? -22.233 9.141 18.073 1.00 81.75 119 VAL A CA 1
ATOM 880 C C . VAL A 1 119 ? -20.855 8.970 17.441 1.00 81.75 119 VAL A C 1
ATOM 882 O O . VAL A 1 119 ? -20.295 9.936 16.924 1.00 81.75 119 VAL A O 1
ATOM 885 N 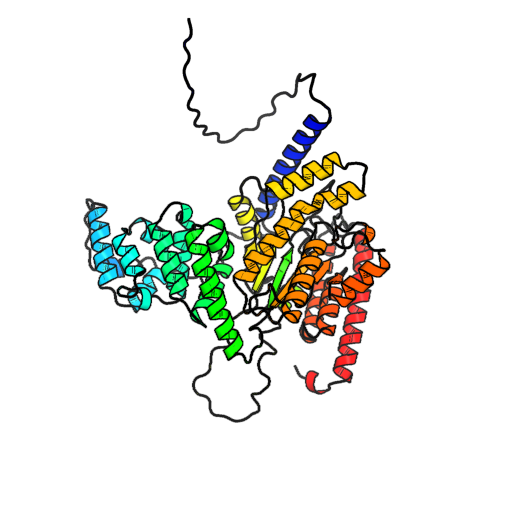N . PHE A 1 120 ? -20.321 7.748 17.435 1.00 84.62 120 PHE A N 1
ATOM 886 C CA . PHE A 1 120 ? -18.981 7.490 16.900 1.00 84.62 120 PHE A CA 1
ATOM 887 C C . PHE A 1 120 ? -18.914 7.495 15.370 1.00 84.62 120 PHE A C 1
ATOM 889 O O . PHE A 1 120 ? -17.838 7.678 14.811 1.00 84.62 120 PHE A O 1
ATOM 896 N N . ALA A 1 121 ? -20.049 7.372 14.684 1.00 74.88 121 ALA A N 1
ATOM 897 C CA . ALA A 1 121 ? -20.150 7.607 13.248 1.00 74.88 121 ALA A CA 1
ATOM 898 C C . ALA A 1 121 ? -20.049 9.102 12.883 1.00 74.88 121 ALA A C 1
ATOM 900 O O . ALA A 1 121 ? -19.897 9.431 11.718 1.00 74.88 121 ALA A O 1
ATOM 901 N N . GLY A 1 122 ? -20.098 10.033 13.843 1.00 65.75 122 GLY A N 1
ATOM 902 C CA . GLY A 1 122 ? -20.132 11.479 13.588 1.00 65.75 122 GLY A CA 1
ATOM 903 C C . GLY A 1 122 ? -18.857 12.124 13.016 1.00 65.75 122 GLY A C 1
ATOM 904 O O . GLY A 1 122 ? -18.814 13.355 12.969 1.00 65.75 122 GLY A O 1
ATOM 905 N N . GLY A 1 123 ? -17.853 11.339 12.611 1.00 70.50 123 GLY A N 1
ATOM 906 C CA . GLY A 1 123 ? -16.574 11.789 12.046 1.00 70.50 123 GLY A CA 1
ATOM 907 C C . GLY A 1 123 ? -15.426 11.866 13.064 1.00 70.50 123 GLY A C 1
ATOM 908 O O . GLY A 1 123 ? -15.641 12.116 14.251 1.00 70.50 123 GLY A O 1
ATOM 909 N N . VAL A 1 124 ? -14.189 11.667 12.592 1.00 78.12 124 VAL A N 1
ATOM 910 C CA . VAL A 1 124 ? -12.979 11.531 13.435 1.00 78.12 124 VAL A CA 1
ATOM 911 C C . VAL A 1 124 ? -12.736 12.745 14.328 1.00 78.12 124 VAL A C 1
ATOM 913 O O . VAL A 1 124 ? -12.456 12.566 15.511 1.00 78.12 124 VAL A O 1
ATOM 916 N N . ASP A 1 125 ? -12.891 13.964 13.808 1.00 76.00 125 ASP A N 1
ATOM 917 C CA . ASP A 1 125 ? -12.625 15.191 14.573 1.00 76.00 125 ASP A CA 1
ATOM 918 C C . ASP A 1 125 ? -13.563 15.322 15.780 1.00 76.00 125 ASP A C 1
ATOM 920 O O . ASP A 1 125 ? -13.135 15.634 16.890 1.00 76.00 125 ASP A O 1
ATOM 924 N N . ARG A 1 126 ? -14.843 14.975 15.601 1.00 78.94 126 ARG A N 1
ATOM 925 C CA . ARG A 1 126 ? -15.828 14.997 16.692 1.00 78.94 126 ARG A CA 1
ATOM 926 C C . ARG A 1 126 ? -15.559 13.910 17.724 1.00 78.94 126 ARG A C 1
ATOM 928 O O . ARG A 1 126 ? -15.726 14.133 18.922 1.00 78.94 126 ARG A O 1
ATOM 935 N N . VAL A 1 127 ? -15.142 12.731 17.268 1.00 85.00 127 VAL A N 1
ATOM 936 C CA . VAL A 1 127 ? -14.742 11.649 18.173 1.00 85.00 127 VAL A CA 1
ATOM 937 C C . VAL A 1 127 ? -13.485 12.046 18.951 1.00 85.00 127 VAL A C 1
ATOM 939 O O . VAL A 1 127 ? -13.419 11.780 20.146 1.00 85.00 127 VAL A O 1
ATOM 942 N N . ALA A 1 128 ? -12.528 12.742 18.334 1.00 82.81 128 ALA A N 1
ATOM 943 C CA . ALA A 1 128 ? -11.327 13.248 18.999 1.00 82.81 128 ALA A CA 1
ATOM 944 C C . ALA A 1 128 ? -11.658 14.277 20.096 1.00 82.81 128 ALA A C 1
ATOM 946 O O . ALA A 1 128 ? -11.138 14.179 21.211 1.00 82.81 128 ALA A O 1
ATOM 947 N N . GLU A 1 129 ? -12.577 15.208 19.826 1.00 81.31 129 GLU A N 1
ATOM 948 C CA . GLU A 1 129 ? -13.092 16.142 20.836 1.00 81.31 129 GLU A CA 1
ATOM 949 C C . GLU A 1 129 ? -13.742 15.402 22.014 1.00 81.31 129 GLU A C 1
ATOM 951 O O . GLU A 1 129 ? -13.423 15.677 23.174 1.00 81.31 129 GLU A O 1
ATOM 956 N N . LEU A 1 130 ? -14.599 14.413 21.727 1.00 84.06 130 LEU A N 1
ATOM 957 C CA . LEU A 1 130 ? -15.238 13.584 22.750 1.00 84.06 130 LEU A CA 1
ATOM 958 C C . LEU A 1 130 ? -14.199 12.816 23.580 1.00 84.06 130 LEU A C 1
ATOM 960 O O . LEU A 1 130 ? -14.265 12.840 24.808 1.00 84.06 130 LEU A O 1
ATOM 964 N N . LEU A 1 131 ? -13.209 12.189 22.938 1.00 86.44 131 LEU A N 1
ATOM 965 C CA . LEU A 1 131 ? -12.119 11.464 23.601 1.00 86.44 131 LEU A CA 1
ATOM 966 C C . LEU A 1 131 ? -11.300 12.356 24.542 1.00 86.44 131 LEU A C 1
ATOM 968 O O . LEU A 1 131 ? -10.766 11.854 25.534 1.00 86.44 131 LEU A O 1
ATOM 972 N N . GLY A 1 132 ? -11.188 13.655 24.253 1.00 81.56 132 GLY A N 1
ATOM 973 C CA . GLY A 1 132 ? -10.549 14.632 25.137 1.00 81.56 132 GLY A CA 1
ATOM 974 C C . GLY A 1 132 ? -11.309 14.866 26.447 1.00 81.56 132 GLY A C 1
ATOM 975 O O . GLY A 1 132 ? -10.708 15.296 27.432 1.00 81.56 132 GLY A O 1
ATOM 976 N N . LEU A 1 133 ? -12.606 14.554 26.470 1.00 83.38 133 LEU A N 1
ATOM 977 C CA . LEU A 1 133 ? -13.475 14.685 27.638 1.00 83.38 133 LEU A CA 1
ATOM 978 C C . LEU A 1 133 ? -13.630 13.375 28.419 1.00 83.38 133 LEU A C 1
ATOM 980 O O . LEU A 1 133 ? -14.008 13.431 29.585 1.00 83.38 133 LEU A O 1
ATOM 984 N N . LEU A 1 134 ? -13.338 12.213 27.824 1.00 87.31 134 LEU A N 1
ATOM 985 C CA . LEU A 1 134 ? -13.490 10.915 28.490 1.00 87.31 134 LEU A CA 1
ATOM 986 C C . LEU A 1 134 ? -12.398 10.672 29.542 1.00 87.31 134 LEU A C 1
ATOM 988 O O . LEU A 1 134 ? -11.223 10.982 29.341 1.00 87.31 134 LEU A O 1
ATOM 992 N N . ASN A 1 135 ? -12.786 10.072 30.669 1.00 87.94 135 ASN A N 1
ATOM 993 C CA . ASN A 1 135 ? -11.850 9.572 31.677 1.00 87.94 135 ASN A CA 1
ATOM 994 C C . ASN A 1 135 ? -11.384 8.137 31.327 1.00 87.94 135 ASN A C 1
ATOM 996 O O . ASN A 1 135 ? -11.921 7.486 30.429 1.00 87.94 135 ASN A O 1
ATOM 1000 N N . ALA A 1 136 ? -10.384 7.624 32.050 1.00 89.56 136 ALA A N 1
ATOM 1001 C CA . ALA A 1 136 ? -9.853 6.279 31.812 1.00 89.56 136 ALA A CA 1
ATOM 1002 C C . ALA A 1 136 ? -10.904 5.166 32.005 1.00 89.56 136 ALA A C 1
ATOM 1004 O O . ALA A 1 136 ? -10.923 4.224 31.219 1.00 89.56 136 ALA A O 1
ATOM 1005 N N . ALA A 1 137 ? -11.804 5.307 32.984 1.00 89.69 137 ALA A N 1
ATOM 1006 C CA . ALA A 1 137 ? -12.862 4.333 33.263 1.00 89.69 137 ALA A CA 1
ATOM 1007 C C . ALA A 1 137 ? -13.876 4.216 32.108 1.00 89.69 137 ALA A C 1
ATOM 1009 O O . ALA A 1 137 ? -14.304 3.120 31.749 1.00 89.69 137 ALA A O 1
ATOM 1010 N N . THR A 1 138 ? -14.206 5.334 31.456 1.00 90.50 138 THR A N 1
ATOM 1011 C CA . THR A 1 138 ? -15.102 5.340 30.291 1.00 90.50 138 THR A CA 1
ATOM 1012 C C . THR A 1 138 ? -14.436 4.669 29.090 1.00 90.50 138 THR A C 1
ATOM 1014 O O . THR A 1 138 ? -15.071 3.896 28.377 1.00 90.50 138 THR A O 1
ATOM 1017 N N . LEU A 1 139 ? -13.139 4.912 28.876 1.00 93.00 139 LEU A N 1
ATOM 1018 C CA . LEU A 1 139 ? -12.373 4.244 27.818 1.00 93.00 139 LEU A CA 1
ATOM 1019 C C . LEU A 1 139 ? -12.257 2.735 28.069 1.00 93.00 139 LEU A C 1
ATOM 1021 O O . LEU A 1 139 ? -12.382 1.947 27.135 1.00 93.00 139 LEU A O 1
ATOM 1025 N N . GLU A 1 140 ? -12.070 2.323 29.322 1.00 92.06 140 GLU A N 1
ATOM 1026 C CA . GLU A 1 140 ? -12.089 0.913 29.723 1.00 92.06 140 GLU A CA 1
ATOM 1027 C C . GLU A 1 140 ? -13.471 0.283 29.512 1.00 92.06 140 GLU A C 1
ATOM 1029 O O . GLU A 1 140 ? -13.576 -0.823 28.987 1.00 92.06 140 GLU A O 1
ATOM 1034 N N . THR A 1 141 ? -14.546 1.010 29.818 1.00 92.56 141 THR A N 1
ATOM 1035 C CA . THR A 1 141 ? -15.922 0.578 29.531 1.00 92.56 141 THR A CA 1
ATOM 1036 C C . THR A 1 141 ? -16.142 0.365 28.030 1.00 92.56 141 THR A C 1
ATOM 1038 O O . THR A 1 141 ? -16.744 -0.630 27.638 1.00 92.56 141 THR A O 1
ATOM 1041 N N . LEU A 1 142 ? -15.611 1.241 27.171 1.00 93.12 142 LEU A N 1
ATOM 1042 C CA . LEU A 1 142 ? -15.675 1.075 25.712 1.00 93.12 142 LEU A CA 1
ATOM 1043 C C . LEU A 1 142 ? -14.827 -0.103 25.208 1.00 93.12 142 LEU A C 1
ATOM 1045 O O . LEU A 1 142 ? -15.233 -0.800 24.280 1.00 93.12 142 LEU A O 1
ATOM 1049 N N . GLY A 1 143 ? -13.649 -0.314 25.798 1.00 91.06 143 GLY A N 1
ATOM 1050 C CA . GLY A 1 143 ? -12.670 -1.309 25.352 1.00 91.06 143 GLY A CA 1
ATOM 1051 C C . GLY A 1 143 ? -12.800 -2.690 25.998 1.00 91.06 143 GLY A C 1
ATOM 1052 O O . GLY A 1 143 ? -12.115 -3.618 25.578 1.00 91.06 143 GLY A O 1
ATOM 1053 N N . SER A 1 144 ? -13.636 -2.859 27.019 1.00 90.44 144 SER A N 1
ATOM 1054 C CA . SER A 1 144 ? -13.789 -4.132 27.728 1.00 90.44 144 SER A CA 1
ATOM 1055 C C . SER A 1 144 ? -14.863 -5.010 27.094 1.00 90.44 144 SER A C 1
ATOM 1057 O O . SER A 1 144 ? -15.913 -4.549 26.646 1.00 90.44 144 SER A O 1
ATOM 1059 N N . HIS A 1 145 ? -14.596 -6.314 27.082 1.00 81.25 145 HIS A N 1
ATOM 1060 C CA . HIS A 1 145 ? -15.508 -7.315 26.536 1.00 81.25 145 HIS A CA 1
ATOM 1061 C C . HIS A 1 145 ? -16.827 -7.416 27.324 1.00 81.25 145 HIS A C 1
ATOM 1063 O O . HIS A 1 145 ? -17.873 -7.647 26.722 1.00 81.25 145 HIS A O 1
ATOM 1069 N N . ASP A 1 146 ? -16.768 -7.204 28.643 1.00 83.50 146 ASP A N 1
ATOM 1070 C CA . ASP A 1 146 ? -17.941 -7.150 29.529 1.00 83.50 146 ASP A CA 1
ATOM 1071 C C . ASP A 1 146 ? -18.582 -5.749 29.575 1.00 83.50 146 ASP A C 1
ATOM 1073 O O . ASP A 1 146 ? -19.607 -5.552 30.224 1.00 83.50 146 ASP A O 1
ATOM 1077 N N . GLY A 1 147 ? -17.971 -4.776 28.890 1.00 87.56 147 GLY A N 1
ATOM 1078 C CA . GLY A 1 147 ? -18.488 -3.429 28.697 1.00 87.56 147 GLY A CA 1
ATOM 1079 C C . GLY A 1 147 ? -19.181 -3.280 27.344 1.00 87.56 147 GLY A C 1
ATOM 1080 O O . GLY A 1 147 ? -20.038 -4.076 26.965 1.00 87.56 147 GLY A O 1
ATOM 1081 N N . ARG A 1 148 ? -18.819 -2.232 26.600 1.00 92.56 148 ARG A N 1
ATOM 1082 C CA . ARG A 1 148 ? -19.497 -1.815 25.359 1.00 92.56 148 ARG A CA 1
ATOM 1083 C C . ARG A 1 148 ? -18.801 -2.275 24.078 1.00 92.56 148 ARG A C 1
ATOM 1085 O O . ARG A 1 148 ? -19.289 -1.984 22.992 1.00 92.56 148 ARG A O 1
ATOM 1092 N N . LEU A 1 149 ? -17.694 -3.015 24.165 1.00 92.75 149 LEU A N 1
ATOM 1093 C CA . LEU A 1 149 ? -16.889 -3.407 22.999 1.00 92.75 149 LEU A CA 1
ATOM 1094 C C . LEU A 1 149 ? -17.691 -4.159 21.923 1.00 92.75 149 LEU A C 1
ATOM 1096 O O . LEU A 1 149 ? -17.482 -3.962 20.724 1.00 92.75 149 LEU A O 1
ATOM 1100 N N . ARG A 1 150 ? -18.615 -5.020 22.358 1.00 92.31 150 ARG A N 1
ATOM 1101 C CA . ARG A 1 150 ? -19.488 -5.819 21.483 1.00 92.31 150 ARG A CA 1
ATOM 1102 C C . ARG A 1 150 ? -20.548 -4.984 20.772 1.00 92.31 150 ARG A C 1
ATOM 1104 O O . ARG A 1 150 ? -20.982 -5.369 19.694 1.00 92.31 150 ARG A O 1
ATOM 1111 N N . ASP A 1 151 ? -20.914 -3.846 21.351 1.00 93.25 151 ASP A N 1
ATOM 1112 C CA . ASP A 1 151 ? -21.910 -2.948 20.777 1.00 93.25 151 ASP A CA 1
ATOM 1113 C C . ASP A 1 151 ? -21.309 -2.070 19.679 1.00 93.25 151 ASP A C 1
ATOM 1115 O O . ASP A 1 151 ? -22.050 -1.518 18.877 1.00 93.25 151 ASP A O 1
ATOM 1119 N N . LEU A 1 152 ? -19.981 -1.928 19.619 1.00 93.75 152 LEU A N 1
ATOM 1120 C CA . LEU A 1 152 ? -19.302 -1.086 18.637 1.00 93.75 152 LEU A CA 1
ATOM 1121 C C . LEU A 1 152 ? -19.187 -1.786 17.279 1.00 93.75 152 LEU A C 1
ATOM 1123 O O . LEU A 1 152 ? -18.462 -2.775 17.134 1.00 93.75 152 LEU A O 1
ATOM 1127 N N . THR A 1 153 ? -19.831 -1.201 16.272 1.00 93.81 153 THR A N 1
ATOM 1128 C CA . THR A 1 153 ? -19.700 -1.557 14.855 1.00 93.81 153 THR A CA 1
ATOM 1129 C C . THR A 1 153 ? -18.302 -1.243 14.328 1.00 93.81 153 THR A C 1
ATOM 1131 O O . THR A 1 153 ? -17.600 -0.376 14.854 1.00 93.81 153 THR A O 1
ATOM 1134 N N . VAL A 1 154 ? -17.898 -1.909 13.244 1.00 92.69 154 VAL A N 1
ATOM 1135 C CA . VAL A 1 154 ? -16.584 -1.700 12.617 1.00 92.69 154 VAL A CA 1
ATOM 1136 C C . VAL A 1 154 ? -16.311 -0.227 12.261 1.00 92.69 154 VAL A C 1
ATOM 1138 O O . VAL A 1 154 ? -15.231 0.252 12.617 1.00 92.69 154 VAL A O 1
ATOM 1141 N N . PRO A 1 155 ? -17.249 0.542 11.666 1.00 91.62 155 PRO A N 1
ATOM 1142 C CA . PRO A 1 155 ? -17.043 1.973 11.430 1.00 91.62 155 PRO A CA 1
ATOM 1143 C C . PRO A 1 155 ? -16.780 2.775 12.709 1.00 91.62 155 PRO A C 1
ATOM 1145 O O . PRO A 1 155 ? -15.871 3.603 12.743 1.00 91.62 155 PRO A O 1
ATOM 1148 N N . SER A 1 156 ? -17.511 2.500 13.793 1.00 92.38 156 SER A N 1
ATOM 1149 C CA . SER A 1 156 ? -17.290 3.171 15.079 1.00 92.38 156 SER A CA 1
ATOM 1150 C C . SER A 1 156 ? -15.939 2.808 15.695 1.00 92.38 156 SER A C 1
ATOM 1152 O O . SER A 1 156 ? -15.258 3.684 16.229 1.00 92.38 156 SER A O 1
ATOM 1154 N N . ARG A 1 157 ? -15.503 1.546 15.573 1.00 94.81 157 ARG A N 1
ATOM 1155 C CA . ARG A 1 157 ? -14.151 1.126 15.980 1.00 94.81 157 ARG A CA 1
ATOM 1156 C C . ARG A 1 157 ? -13.080 1.863 15.173 1.00 94.81 157 ARG A C 1
ATOM 1158 O O . ARG A 1 157 ? -12.127 2.361 15.765 1.00 94.81 157 ARG A O 1
ATOM 1165 N N . ALA A 1 158 ? -13.248 1.975 13.854 1.00 93.06 158 ALA A N 1
ATOM 1166 C CA . ALA A 1 158 ? -12.320 2.696 12.982 1.00 93.06 158 ALA A CA 1
ATOM 1167 C C . ALA A 1 158 ? -12.218 4.182 13.364 1.00 93.06 158 ALA A C 1
ATOM 1169 O O . ALA A 1 158 ? -11.112 4.696 13.523 1.00 93.06 158 ALA A O 1
ATOM 1170 N N . ALA A 1 159 ? -13.356 4.847 13.587 1.00 91.12 159 ALA A N 1
ATOM 1171 C CA . ALA A 1 159 ? -13.401 6.249 13.997 1.00 91.12 159 ALA A CA 1
ATOM 1172 C C . ALA A 1 159 ? -12.726 6.481 15.359 1.00 91.12 159 ALA A C 1
ATOM 1174 O O . ALA A 1 159 ? -11.944 7.420 15.502 1.00 91.12 159 ALA A O 1
ATOM 1175 N N . LEU A 1 160 ? -12.967 5.602 16.339 1.00 93.62 160 LEU A N 1
ATOM 1176 C CA . LEU A 1 160 ? -12.303 5.643 17.646 1.00 93.62 160 LEU A CA 1
ATOM 1177 C C . LEU A 1 160 ? -10.787 5.464 17.528 1.00 93.62 160 LEU A C 1
ATOM 1179 O O . LEU A 1 160 ? -10.037 6.231 18.129 1.00 93.62 160 LEU A O 1
ATOM 1183 N N . ILE A 1 161 ? -10.328 4.486 16.743 1.00 95.06 161 ILE A N 1
ATOM 1184 C CA . ILE A 1 161 ? -8.895 4.249 16.525 1.00 95.06 161 ILE A CA 1
ATOM 1185 C C . ILE A 1 161 ? -8.242 5.467 15.869 1.00 95.06 161 ILE A C 1
ATOM 1187 O O . ILE A 1 161 ? -7.236 5.962 16.381 1.00 95.06 161 ILE A O 1
ATOM 1191 N N . ALA A 1 162 ? -8.827 5.975 14.782 1.00 91.38 162 ALA A N 1
ATOM 1192 C CA . ALA A 1 162 ? -8.315 7.141 14.070 1.00 91.38 162 ALA A CA 1
ATOM 1193 C C . ALA A 1 162 ? -8.256 8.378 14.982 1.00 91.38 162 ALA A C 1
ATOM 1195 O O . ALA A 1 162 ? -7.247 9.082 15.008 1.00 91.38 162 ALA A O 1
ATOM 1196 N N . ALA A 1 163 ? -9.295 8.600 15.792 1.00 90.88 163 ALA A N 1
ATOM 1197 C CA . ALA A 1 163 ? -9.352 9.708 16.739 1.00 90.88 163 ALA A CA 1
ATOM 1198 C C . ALA A 1 163 ? -8.328 9.567 17.875 1.00 90.88 163 ALA A C 1
ATOM 1200 O O . ALA A 1 163 ? -7.690 10.548 18.257 1.00 90.88 163 ALA A O 1
ATOM 1201 N N . CYS A 1 164 ? -8.110 8.357 18.399 1.00 93.12 164 CYS A N 1
ATOM 1202 C CA . CYS A 1 164 ? -7.027 8.095 19.346 1.00 93.12 164 CYS A CA 1
ATOM 1203 C C . CYS A 1 164 ? -5.660 8.418 18.726 1.00 93.12 164 CYS A C 1
ATOM 1205 O O . CYS A 1 164 ? -4.832 9.061 19.377 1.00 93.12 164 CYS A O 1
ATOM 1207 N N . GLN A 1 165 ? -5.433 7.995 17.478 1.00 91.00 165 GLN A N 1
ATOM 1208 C CA . GLN A 1 165 ? -4.183 8.197 16.744 1.00 91.00 165 GLN A CA 1
ATOM 1209 C C . GLN A 1 165 ? -3.889 9.687 16.512 1.00 91.00 165 GLN A C 1
ATOM 1211 O O . GLN A 1 165 ? -2.783 10.141 16.813 1.00 91.00 165 GLN A O 1
ATOM 1216 N N . SER A 1 166 ? -4.884 10.465 16.075 1.00 88.19 166 SER A N 1
ATOM 1217 C CA . SER A 1 166 ? -4.755 11.917 15.883 1.00 88.19 166 SER A CA 1
ATOM 1218 C C . SER A 1 166 ? -4.669 12.702 17.199 1.00 88.19 166 SER A C 1
ATOM 1220 O O . SER A 1 166 ? -4.065 13.772 17.243 1.00 88.19 166 SER A O 1
ATOM 1222 N N . SER A 1 167 ? -5.188 12.149 18.301 1.00 86.19 167 SER A N 1
ATOM 1223 C CA . SER A 1 167 ? -5.216 12.788 19.629 1.00 86.19 167 SER A CA 1
ATOM 1224 C C . SER A 1 167 ? -4.023 12.425 20.527 1.00 86.19 167 SER A C 1
ATOM 1226 O O . SER A 1 167 ? -4.113 12.502 21.758 1.00 86.19 167 SER A O 1
ATOM 1228 N N . GLY A 1 168 ? -2.892 12.023 19.938 1.00 82.12 168 GLY A N 1
ATOM 1229 C CA . GLY A 1 168 ? -1.645 11.776 20.668 1.00 82.12 168 GLY A CA 1
ATOM 1230 C C . GLY A 1 168 ? -1.564 10.408 21.351 1.00 82.12 168 GLY A C 1
ATOM 1231 O O . GLY A 1 168 ? -1.044 10.321 22.466 1.00 82.12 168 GLY A O 1
ATOM 1232 N N . LEU A 1 169 ? -2.044 9.352 20.680 1.00 85.88 169 LEU A N 1
ATOM 1233 C CA . LEU A 1 169 ? -1.968 7.941 21.101 1.00 85.88 169 LEU A CA 1
ATOM 1234 C C . LEU A 1 169 ? -0.642 7.568 21.779 1.00 85.88 169 LEU A C 1
ATOM 1236 O O . LEU A 1 169 ? -0.648 6.988 22.863 1.00 85.88 169 LEU A O 1
ATOM 1240 N N . VAL A 1 170 ? 0.477 7.970 21.170 1.00 79.56 170 VAL A N 1
ATOM 1241 C CA . VAL A 1 170 ? 1.855 7.692 21.617 1.00 79.56 170 VAL A CA 1
ATOM 1242 C C . VAL A 1 170 ? 2.091 8.058 23.087 1.00 79.56 170 VAL A C 1
ATOM 1244 O O . VAL A 1 170 ? 2.880 7.416 23.777 1.00 79.56 170 VAL A O 1
ATOM 1247 N N . PHE A 1 171 ? 1.398 9.082 23.587 1.00 80.00 171 PHE A N 1
ATOM 1248 C CA . PHE A 1 171 ? 1.605 9.631 24.927 1.00 80.00 171 PHE A CA 1
ATOM 1249 C C . PHE A 1 171 ? 0.496 9.252 25.918 1.00 80.00 171 PHE A C 1
ATOM 1251 O O . PHE A 1 171 ? 0.540 9.673 27.075 1.00 80.00 171 PHE A O 1
ATOM 1258 N N . ARG A 1 172 ? -0.514 8.481 25.493 1.00 87.56 172 ARG A N 1
ATOM 1259 C CA . ARG A 1 172 ? -1.725 8.200 26.281 1.00 87.56 172 ARG A CA 1
ATOM 1260 C C . ARG A 1 172 ? -1.972 6.696 26.388 1.00 87.56 172 ARG A C 1
ATOM 1262 O O . ARG A 1 172 ? -2.660 6.107 25.560 1.00 87.56 172 ARG A O 1
ATOM 1269 N N . ALA A 1 173 ? -1.484 6.089 27.473 1.00 90.44 173 ALA A N 1
ATOM 1270 C CA . ALA A 1 173 ? -1.666 4.657 27.742 1.00 90.44 173 ALA A CA 1
ATOM 1271 C C . ALA A 1 173 ? -3.135 4.168 27.660 1.00 90.44 173 ALA A C 1
ATOM 1273 O O . ALA A 1 173 ? -3.355 3.107 27.077 1.00 90.44 173 ALA A O 1
ATOM 1274 N N . PRO A 1 174 ? -4.155 4.920 28.134 1.00 91.94 174 PRO A N 1
ATOM 1275 C CA . PRO A 1 174 ? -5.554 4.513 27.962 1.00 91.94 174 PRO A CA 1
ATOM 1276 C C . PRO A 1 174 ? -5.998 4.421 26.495 1.00 91.94 174 PRO A C 1
ATOM 1278 O O . PRO A 1 174 ? -6.797 3.555 26.152 1.00 91.94 174 PRO A O 1
ATOM 1281 N N . TYR A 1 175 ? -5.463 5.274 25.613 1.00 93.81 175 TYR A N 1
ATOM 1282 C CA . TYR A 1 175 ? -5.774 5.215 24.182 1.00 93.81 175 TYR A CA 1
ATOM 1283 C C . TYR A 1 175 ? -5.131 3.985 23.543 1.00 93.81 175 TYR A C 1
ATOM 1285 O O . TYR A 1 175 ? -5.793 3.282 22.787 1.00 93.81 175 TYR A O 1
ATOM 1293 N N . ALA A 1 176 ? -3.878 3.676 23.895 1.00 92.75 176 ALA A N 1
ATOM 1294 C CA . ALA A 1 176 ? -3.204 2.465 23.423 1.00 92.75 176 ALA A CA 1
ATOM 1295 C C . ALA A 1 176 ? -3.954 1.196 23.853 1.00 92.75 176 ALA A C 1
ATOM 1297 O O . ALA A 1 176 ? -4.171 0.302 23.035 1.00 92.75 176 ALA A O 1
ATOM 1298 N N . ALA A 1 177 ? -4.431 1.154 25.102 1.00 92.62 177 ALA A N 1
ATOM 1299 C CA . ALA A 1 177 ? -5.237 0.049 25.614 1.00 92.62 177 ALA A CA 1
ATOM 1300 C C . ALA A 1 177 ? -6.564 -0.111 24.851 1.00 92.62 177 ALA A C 1
ATOM 1302 O O . ALA A 1 177 ? -6.890 -1.226 24.438 1.00 92.62 177 ALA A O 1
ATOM 1303 N N . LEU A 1 178 ? -7.291 0.990 24.612 1.00 94.88 178 LEU A N 1
ATOM 1304 C CA . LEU A 1 178 ? -8.532 0.975 23.834 1.00 94.88 178 LEU A CA 1
ATOM 1305 C C . LEU A 1 178 ? -8.280 0.499 22.398 1.00 94.88 178 LEU A C 1
ATOM 1307 O O . LEU A 1 178 ? -8.909 -0.458 21.958 1.00 94.88 178 LEU A O 1
ATOM 1311 N N . VAL A 1 179 ? -7.321 1.100 21.687 1.00 95.88 179 VAL A N 1
ATOM 1312 C CA . VAL A 1 179 ? -6.960 0.716 20.309 1.00 95.88 179 VAL A CA 1
ATOM 1313 C C . VAL A 1 179 ? -6.612 -0.769 20.223 1.00 95.88 179 VAL A C 1
ATOM 1315 O O . VAL A 1 179 ? -7.116 -1.477 19.349 1.00 95.88 179 VAL A O 1
ATOM 1318 N N . ARG A 1 180 ? -5.785 -1.266 21.151 1.00 95.62 180 ARG A N 1
ATOM 1319 C CA . ARG A 1 180 ? -5.420 -2.683 21.219 1.00 95.62 180 ARG A CA 1
ATOM 1320 C C . ARG A 1 180 ? -6.653 -3.568 21.396 1.00 95.62 180 ARG A C 1
ATOM 1322 O O . ARG A 1 180 ? -6.753 -4.590 20.721 1.00 95.62 180 ARG A O 1
ATOM 1329 N N . ALA A 1 181 ? -7.576 -3.196 22.279 1.00 95.50 181 ALA A N 1
ATOM 1330 C CA . ALA A 1 181 ? -8.800 -3.958 22.501 1.00 95.50 181 ALA A CA 1
ATOM 1331 C C . ALA A 1 181 ? -9.704 -3.984 21.258 1.00 95.50 181 ALA A C 1
ATOM 1333 O O . ALA A 1 181 ? -10.156 -5.058 20.863 1.00 95.50 181 ALA A O 1
ATOM 1334 N N . LEU A 1 182 ? -9.899 -2.837 20.598 1.00 96.31 182 LEU A N 1
ATOM 1335 C CA . LEU A 1 182 ? -10.705 -2.720 19.377 1.00 96.31 182 LEU A CA 1
ATOM 1336 C C . LEU A 1 182 ? -10.152 -3.587 18.231 1.00 96.31 182 LEU A C 1
ATOM 1338 O O . LEU A 1 182 ? -10.918 -4.265 17.541 1.00 96.31 182 LEU A O 1
ATOM 1342 N N . LEU A 1 183 ? -8.827 -3.600 18.044 1.00 96.25 183 LEU A N 1
ATOM 1343 C CA . LEU A 1 183 ? -8.168 -4.416 17.019 1.00 96.25 183 LEU A CA 1
ATOM 1344 C C . LEU A 1 183 ? -8.246 -5.915 17.334 1.00 96.25 183 LEU A C 1
ATOM 1346 O O . LEU A 1 183 ? -8.605 -6.700 16.462 1.00 96.25 183 LEU A O 1
ATOM 1350 N N . LEU A 1 184 ? -7.944 -6.320 18.574 1.00 96.06 184 LEU A N 1
ATOM 1351 C CA . LEU A 1 184 ? -7.969 -7.733 18.979 1.00 96.06 184 LEU A CA 1
ATOM 1352 C C . LEU A 1 184 ? -9.382 -8.330 19.000 1.00 96.06 184 LEU A C 1
ATOM 1354 O O . LEU A 1 184 ? -9.531 -9.538 18.847 1.00 96.06 184 LEU A O 1
ATOM 1358 N N . ALA A 1 185 ? -10.410 -7.503 19.190 1.00 95.06 185 ALA A N 1
ATOM 1359 C CA . ALA A 1 185 ? -11.807 -7.929 19.161 1.00 95.06 185 ALA A CA 1
ATOM 1360 C C . ALA A 1 185 ? -12.417 -7.968 17.752 1.00 95.06 185 ALA A C 1
ATOM 1362 O O . ALA A 1 185 ? -13.592 -8.305 17.605 1.00 95.06 185 ALA A O 1
ATOM 1363 N N . SER A 1 186 ? -11.658 -7.590 16.723 1.00 95.06 186 SER A N 1
ATOM 1364 C CA . SER A 1 186 ? -12.096 -7.647 15.329 1.00 95.06 186 SER A CA 1
ATOM 1365 C C . SER A 1 186 ? -11.460 -8.867 14.666 1.00 95.06 186 SER A C 1
ATOM 1367 O O . SER A 1 186 ? -10.238 -9.003 14.681 1.00 95.06 186 SER A O 1
ATOM 1369 N N . GLY A 1 187 ? -12.272 -9.760 14.101 1.00 93.06 187 GLY A N 1
ATOM 1370 C CA . GLY A 1 187 ? -11.825 -10.980 13.415 1.00 93.06 187 GLY A CA 1
ATOM 1371 C C . GLY A 1 187 ? -12.536 -11.161 12.075 1.00 93.06 187 GLY A C 1
ATOM 1372 O O . GLY A 1 187 ? -13.512 -10.469 11.793 1.00 93.06 187 GLY A O 1
ATOM 1373 N N . GLY A 1 188 ? -12.037 -12.064 11.233 1.00 88.56 188 GLY A N 1
ATOM 1374 C CA . GLY A 1 188 ? -12.601 -12.377 9.920 1.00 88.56 188 GLY A CA 1
ATOM 1375 C C . GLY A 1 188 ? -12.906 -11.136 9.071 1.00 88.56 188 GLY A C 1
ATOM 1376 O O . GLY A 1 188 ? -12.054 -10.263 8.883 1.00 88.56 188 GLY A O 1
ATOM 1377 N N . ALA A 1 189 ? -14.146 -11.064 8.580 1.00 86.31 189 ALA A N 1
ATOM 1378 C CA . ALA A 1 189 ? -14.659 -9.966 7.761 1.00 86.31 189 ALA A CA 1
ATOM 1379 C C . ALA A 1 189 ? -14.530 -8.589 8.432 1.00 86.31 189 ALA A C 1
ATOM 1381 O O . ALA A 1 189 ? -14.131 -7.621 7.782 1.00 86.31 189 ALA A O 1
ATOM 1382 N N . ASP A 1 190 ? -14.799 -8.513 9.738 1.00 91.81 190 ASP A N 1
ATOM 1383 C CA . ASP A 1 190 ? -14.744 -7.262 10.495 1.00 91.81 190 ASP A CA 1
ATOM 1384 C C . ASP A 1 190 ? -13.322 -6.712 10.559 1.00 91.81 190 ASP A C 1
ATOM 1386 O O . ASP A 1 190 ? -13.117 -5.506 10.422 1.00 91.81 190 ASP A O 1
ATOM 1390 N N . LEU A 1 191 ? -12.321 -7.584 10.737 1.00 93.44 191 LEU A N 1
ATOM 1391 C CA . LEU A 1 191 ? -10.923 -7.156 10.726 1.00 93.44 191 LEU A CA 1
ATOM 1392 C C . LEU A 1 191 ? -10.505 -6.674 9.336 1.00 93.44 191 LEU A C 1
ATOM 1394 O O . LEU A 1 191 ? -9.818 -5.661 9.230 1.00 93.44 191 LEU A O 1
ATOM 1398 N N . ALA A 1 192 ? -10.915 -7.368 8.273 1.00 88.19 192 ALA A N 1
ATOM 1399 C CA . ALA A 1 192 ? -10.620 -6.947 6.906 1.00 88.19 192 ALA A CA 1
ATOM 1400 C C . ALA A 1 192 ? -11.213 -5.558 6.603 1.00 88.19 192 ALA A C 1
ATOM 1402 O O . ALA A 1 192 ? -10.497 -4.677 6.118 1.00 88.19 192 ALA A O 1
ATOM 1403 N N . LEU A 1 193 ? -12.478 -5.332 6.975 1.00 87.19 193 LEU A N 1
ATOM 1404 C CA . LEU A 1 193 ? -13.139 -4.033 6.844 1.00 87.19 193 LEU A CA 1
ATOM 1405 C C . LEU A 1 193 ? -12.476 -2.960 7.721 1.00 87.19 193 LEU A C 1
ATOM 1407 O O . LEU A 1 193 ? -12.253 -1.844 7.257 1.00 87.19 193 LEU A O 1
ATOM 1411 N N . LEU A 1 194 ? -12.101 -3.287 8.959 1.00 92.25 194 LEU A N 1
ATOM 1412 C CA . LEU A 1 194 ? -11.432 -2.347 9.857 1.00 92.25 194 LEU A CA 1
ATOM 1413 C C . LEU A 1 194 ? -10.088 -1.881 9.286 1.00 92.25 194 LEU A C 1
ATOM 1415 O O . LEU A 1 194 ? -9.822 -0.681 9.249 1.00 92.25 194 LEU A O 1
ATOM 1419 N N . LYS A 1 195 ? -9.255 -2.815 8.808 1.00 92.00 195 LYS A N 1
ATOM 1420 C CA . LYS A 1 195 ? -7.964 -2.491 8.180 1.00 92.00 195 LYS A CA 1
ATOM 1421 C C . LYS A 1 195 ? -8.151 -1.585 6.963 1.00 92.00 195 LYS A C 1
ATOM 1423 O O . LYS A 1 195 ? -7.430 -0.602 6.824 1.00 92.00 195 LYS A O 1
ATOM 1428 N N . ARG A 1 196 ? -9.154 -1.882 6.131 1.00 86.38 196 ARG A N 1
ATOM 1429 C CA . ARG A 1 196 ? -9.517 -1.070 4.965 1.00 86.38 196 ARG A CA 1
ATOM 1430 C C . ARG A 1 196 ? -9.873 0.363 5.361 1.00 86.38 196 ARG A C 1
ATOM 1432 O O . ARG A 1 196 ? -9.288 1.293 4.821 1.00 86.38 196 ARG A O 1
ATOM 1439 N N . LEU A 1 197 ? -10.790 0.538 6.314 1.00 86.69 197 LEU A N 1
ATOM 1440 C CA . LEU A 1 197 ? -11.210 1.864 6.772 1.00 86.69 197 LEU A CA 1
ATOM 1441 C C . LEU A 1 197 ? -10.018 2.680 7.294 1.00 86.69 197 LEU A C 1
ATOM 1443 O O . LEU A 1 197 ? -9.875 3.850 6.953 1.00 86.69 197 LEU A O 1
ATOM 1447 N N . LEU A 1 198 ? -9.121 2.058 8.061 1.00 89.31 198 LEU A N 1
ATOM 1448 C CA . LEU A 1 198 ? -7.930 2.735 8.584 1.00 89.31 198 LEU A CA 1
ATOM 1449 C C . LEU A 1 198 ? -6.940 3.160 7.486 1.00 89.31 198 LEU A C 1
ATOM 1451 O O . LEU A 1 198 ? -6.283 4.187 7.633 1.00 89.31 198 LEU A O 1
ATOM 1455 N N . ASP A 1 199 ? -6.835 2.413 6.387 1.00 86.44 199 ASP A N 1
ATOM 1456 C CA . ASP A 1 199 ? -5.955 2.755 5.260 1.00 86.44 199 ASP A CA 1
ATOM 1457 C C . ASP A 1 199 ? -6.584 3.779 4.292 1.00 86.44 199 ASP A C 1
ATOM 1459 O O . ASP A 1 199 ? -5.870 4.634 3.762 1.00 86.44 199 ASP A O 1
ATOM 1463 N N . GLU A 1 200 ? -7.909 3.747 4.105 1.00 80.94 200 GLU A N 1
ATOM 1464 C CA . GLU A 1 200 ? -8.678 4.662 3.237 1.00 80.94 200 GLU A CA 1
ATOM 1465 C C . GLU A 1 200 ? -8.990 6.021 3.893 1.00 80.94 200 GLU A C 1
ATOM 1467 O O . GLU A 1 200 ? -9.587 6.904 3.270 1.00 80.94 200 GLU A O 1
ATOM 1472 N N . GLY A 1 201 ? -8.559 6.234 5.142 1.00 76.50 201 GLY A N 1
ATOM 1473 C CA . GLY A 1 201 ? -8.756 7.495 5.861 1.00 76.50 201 GLY A CA 1
ATOM 1474 C C . GLY A 1 201 ? -8.134 8.712 5.164 1.00 76.50 201 GLY A C 1
ATOM 1475 O O . GLY A 1 201 ? -8.541 9.839 5.427 1.00 76.50 201 GLY A O 1
ATOM 1476 N N . GLY A 1 202 ? -7.174 8.517 4.253 1.00 77.88 202 GLY A N 1
ATOM 1477 C CA . GLY A 1 202 ? -6.618 9.600 3.435 1.00 77.88 202 GLY A CA 1
ATOM 1478 C C . GLY A 1 202 ? -5.810 10.628 4.223 1.00 77.88 202 GLY A C 1
ATOM 1479 O O . GLY A 1 202 ? -5.737 11.794 3.830 1.00 77.88 202 GLY A O 1
ATOM 1480 N N . THR A 1 203 ? -5.215 10.207 5.338 1.00 83.12 203 THR A N 1
ATOM 1481 C CA . THR A 1 203 ? -4.347 11.037 6.176 1.00 83.12 203 THR A CA 1
ATOM 1482 C C . THR A 1 203 ? -3.079 10.283 6.557 1.00 83.12 203 THR A C 1
ATOM 1484 O O . THR A 1 203 ? -2.943 9.084 6.318 1.00 83.12 203 THR A O 1
ATOM 1487 N N . VAL A 1 204 ? -2.153 10.980 7.218 1.00 81.44 204 VAL A N 1
ATOM 1488 C CA . VAL A 1 204 ? -0.934 10.379 7.782 1.00 81.44 204 VAL A CA 1
ATOM 1489 C C . VAL A 1 204 ? -1.229 9.272 8.807 1.00 81.44 204 VAL A C 1
ATOM 1491 O O . VAL A 1 204 ? -0.371 8.436 9.076 1.00 81.44 204 VAL A O 1
ATOM 1494 N N . HIS A 1 205 ? -2.435 9.247 9.381 1.00 86.88 205 HIS A N 1
ATOM 1495 C CA . HIS A 1 205 ? -2.875 8.283 10.388 1.00 86.88 205 HIS A CA 1
ATOM 1496 C C . HIS A 1 205 ? -3.482 7.039 9.731 1.00 86.88 205 HIS A C 1
ATOM 1498 O O . HIS A 1 205 ? -4.697 6.874 9.688 1.00 86.88 205 HIS A O 1
ATOM 1504 N N . ASN A 1 206 ? -2.614 6.179 9.195 1.00 88.69 206 ASN A N 1
ATOM 1505 C CA . ASN A 1 206 ? -2.987 4.886 8.616 1.00 88.69 206 ASN A CA 1
ATOM 1506 C C . ASN A 1 206 ? -2.610 3.707 9.528 1.00 88.69 206 ASN A C 1
ATOM 1508 O O . ASN A 1 206 ? -1.897 3.876 10.528 1.00 88.69 206 ASN A O 1
ATOM 1512 N N . LEU A 1 207 ? -3.052 2.496 9.162 1.00 92.62 207 LEU A N 1
ATOM 1513 C CA . LEU A 1 207 ? -2.800 1.274 9.935 1.00 92.62 207 LEU A CA 1
ATOM 1514 C C . LEU A 1 207 ? -1.303 0.981 10.080 1.00 92.62 207 LEU A C 1
ATOM 1516 O O . LEU A 1 207 ? -0.848 0.553 11.141 1.00 92.62 207 LEU A O 1
ATOM 1520 N N . HIS A 1 208 ? -0.513 1.231 9.037 1.00 92.69 208 HIS A N 1
ATOM 1521 C CA . HIS A 1 208 ? 0.929 1.018 9.103 1.00 92.69 208 HIS A CA 1
ATOM 1522 C C . HIS A 1 208 ? 1.589 1.922 10.152 1.00 92.69 208 HIS A C 1
ATOM 1524 O O . HIS A 1 208 ? 2.318 1.427 11.017 1.00 92.69 208 HIS A O 1
ATOM 1530 N N . LYS A 1 209 ? 1.303 3.231 10.135 1.00 90.00 209 LYS A N 1
ATOM 1531 C CA . LYS A 1 209 ? 1.787 4.165 11.163 1.00 90.0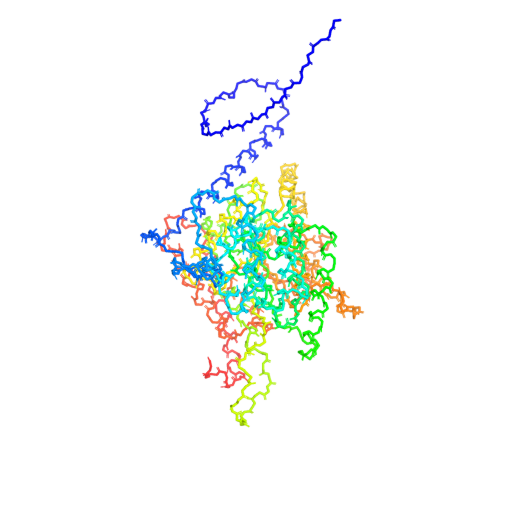0 209 LYS A CA 1
ATOM 1532 C C . LYS A 1 209 ? 1.283 3.754 12.548 1.00 90.00 209 LYS A C 1
ATOM 1534 O O . LYS A 1 209 ? 2.077 3.722 13.486 1.00 90.00 209 LYS A O 1
ATOM 1539 N N . LEU A 1 210 ? 0.020 3.336 12.653 1.00 92.94 210 LEU A N 1
ATOM 1540 C CA . LEU A 1 210 ? -0.579 2.895 13.911 1.00 92.94 210 LEU A CA 1
ATOM 1541 C C . LEU A 1 210 ? 0.227 1.760 14.558 1.00 92.94 210 LEU A C 1
ATOM 1543 O O . LEU A 1 210 ? 0.620 1.861 15.717 1.00 92.94 210 LEU A O 1
ATOM 1547 N N . ILE A 1 211 ? 0.511 0.693 13.808 1.00 93.94 211 ILE A N 1
ATOM 1548 C CA . ILE A 1 211 ? 1.173 -0.511 14.335 1.00 93.94 211 ILE A CA 1
ATOM 1549 C C . ILE A 1 211 ? 2.689 -0.321 14.519 1.00 93.94 211 ILE A C 1
ATOM 1551 O O . ILE A 1 211 ? 3.274 -0.822 15.490 1.00 93.94 211 ILE A O 1
ATOM 1555 N N . TYR A 1 212 ? 3.352 0.368 13.586 1.00 90.81 212 TYR A N 1
ATOM 1556 C CA . TYR A 1 212 ? 4.818 0.423 13.536 1.00 90.81 212 TYR A CA 1
ATOM 1557 C C . TYR A 1 212 ? 5.437 1.684 14.140 1.00 90.81 212 TYR A C 1
ATOM 1559 O O . TYR A 1 212 ? 6.618 1.642 14.504 1.00 90.81 212 TYR A O 1
ATOM 1567 N N . ALA A 1 213 ? 4.673 2.766 14.284 1.00 88.50 213 ALA A N 1
ATOM 1568 C CA . ALA A 1 213 ? 5.154 4.025 14.849 1.00 88.50 213 ALA A CA 1
ATOM 1569 C C . ALA A 1 213 ? 4.401 4.435 16.121 1.00 88.50 213 ALA A C 1
ATOM 1571 O O . ALA A 1 213 ? 5.054 4.814 17.092 1.00 88.50 213 ALA A O 1
ATOM 1572 N N . ASP A 1 214 ? 3.067 4.340 16.134 1.00 89.81 214 ASP A N 1
ATOM 1573 C CA . ASP A 1 214 ? 2.277 4.974 17.193 1.00 89.81 214 ASP A CA 1
ATOM 1574 C C . ASP A 1 214 ? 2.019 4.063 18.403 1.00 89.81 214 ASP A C 1
ATOM 1576 O O . ASP A 1 214 ? 1.997 4.535 19.542 1.00 89.81 214 ASP A O 1
ATOM 1580 N N . LEU A 1 215 ? 1.832 2.757 18.182 1.00 89.62 215 LEU A N 1
ATOM 1581 C CA . LEU A 1 215 ? 1.641 1.794 19.264 1.00 89.62 215 LEU A CA 1
ATOM 1582 C C . LEU A 1 215 ? 2.967 1.389 19.932 1.00 89.62 215 LEU A C 1
ATOM 1584 O O . LEU A 1 215 ? 3.973 1.164 19.245 1.00 89.62 215 LEU A O 1
ATOM 1588 N N . PRO A 1 216 ? 2.971 1.201 21.267 1.00 84.69 216 PRO A N 1
ATOM 1589 C CA . PRO A 1 216 ? 4.121 0.667 21.988 1.00 84.69 216 PRO A CA 1
ATOM 1590 C C . PRO A 1 216 ? 4.559 -0.709 21.465 1.00 84.69 216 PRO A C 1
ATOM 1592 O O . PRO A 1 216 ? 3.740 -1.576 21.162 1.00 84.69 216 PRO A O 1
ATOM 1595 N N . SER A 1 217 ? 5.871 -0.964 21.440 1.00 82.69 217 SER A N 1
ATOM 1596 C CA . SER A 1 217 ? 6.433 -2.243 20.971 1.00 82.69 217 SER A CA 1
ATOM 1597 C C . SER A 1 217 ? 5.825 -3.502 21.619 1.00 82.69 217 SER A C 1
ATOM 1599 O O . SER A 1 217 ? 5.624 -4.474 20.888 1.00 82.69 217 SER A O 1
ATOM 1601 N N . PRO A 1 218 ? 5.501 -3.534 22.933 1.00 87.12 218 PRO A N 1
ATOM 1602 C CA . PRO A 1 218 ? 4.854 -4.698 23.549 1.00 87.12 218 PRO A CA 1
ATOM 1603 C C . PRO A 1 218 ? 3.479 -5.042 22.958 1.00 87.12 218 PRO A C 1
ATOM 1605 O O . PRO A 1 218 ? 3.096 -6.212 22.958 1.00 87.12 218 PRO A O 1
ATOM 1608 N N . ASP A 1 219 ? 2.759 -4.055 22.419 1.00 86.69 219 ASP A N 1
ATOM 1609 C CA . ASP A 1 219 ? 1.423 -4.246 21.848 1.00 86.69 219 ASP A CA 1
ATOM 1610 C C . ASP A 1 219 ? 1.472 -4.765 20.406 1.00 86.69 219 ASP A C 1
ATOM 1612 O O . ASP A 1 219 ? 0.539 -5.426 19.947 1.00 86.69 219 ASP A O 1
ATOM 1616 N N . ARG A 1 220 ? 2.586 -4.539 19.698 1.00 91.31 220 ARG A N 1
ATOM 1617 C CA . ARG A 1 220 ? 2.750 -4.910 18.286 1.00 91.31 220 ARG A CA 1
ATOM 1618 C C . ARG A 1 220 ? 2.708 -6.4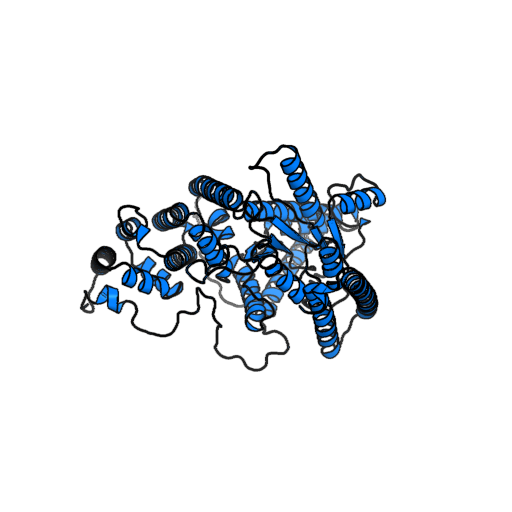18 18.056 1.00 91.31 220 ARG A C 1
ATOM 1620 O O . ARG A 1 220 ? 1.979 -6.880 17.182 1.00 91.31 220 ARG A O 1
ATOM 1627 N N . SER A 1 221 ? 3.489 -7.195 18.806 1.00 91.44 221 SER A N 1
ATOM 1628 C CA . SER A 1 221 ? 3.617 -8.640 18.555 1.00 91.44 221 SER A CA 1
ATOM 1629 C C . SER A 1 221 ? 2.289 -9.396 18.717 1.00 91.44 221 SER A C 1
ATOM 1631 O O . SER A 1 221 ? 1.963 -10.189 17.833 1.00 91.44 221 SER A O 1
ATOM 1633 N N . PRO A 1 222 ? 1.476 -9.148 19.769 1.00 94.62 222 PRO A N 1
ATOM 1634 C CA . PRO A 1 222 ? 0.141 -9.736 19.875 1.00 94.62 222 PRO A CA 1
ATOM 1635 C C . PRO A 1 222 ? -0.792 -9.361 18.717 1.00 94.62 222 PRO A C 1
ATOM 1637 O O . PRO A 1 222 ? -1.536 -10.220 18.248 1.00 94.62 222 PRO A O 1
ATOM 1640 N N . LEU A 1 223 ? -0.741 -8.110 18.247 1.00 95.94 223 LEU A N 1
ATOM 1641 C CA . LEU A 1 223 ? -1.578 -7.625 17.145 1.00 95.94 223 LEU A CA 1
ATOM 1642 C C . LEU A 1 223 ? -1.188 -8.254 15.805 1.00 95.94 223 LEU A C 1
ATOM 1644 O O . LEU A 1 223 ? -2.056 -8.745 15.092 1.00 95.94 223 LEU A O 1
ATOM 1648 N N . LEU A 1 224 ? 0.107 -8.322 15.488 1.00 95.12 224 LEU A N 1
ATOM 1649 C CA . LEU A 1 224 ? 0.582 -9.000 14.276 1.00 95.12 224 LEU A CA 1
ATOM 1650 C C . LEU A 1 224 ? 0.269 -10.501 14.314 1.00 95.12 224 LEU A C 1
ATOM 1652 O O . LEU A 1 224 ? -0.157 -11.067 13.313 1.00 95.12 224 LEU A O 1
ATOM 1656 N N . ALA A 1 225 ? 0.408 -11.145 15.478 1.00 94.44 225 ALA A N 1
ATOM 1657 C CA . ALA A 1 225 ? 0.014 -12.542 15.642 1.00 94.44 225 ALA A CA 1
ATOM 1658 C C . ALA A 1 225 ? -1.499 -12.741 15.460 1.00 94.44 225 ALA A C 1
ATOM 1660 O O . ALA A 1 225 ? -1.916 -13.776 14.948 1.00 94.44 225 ALA A O 1
ATOM 1661 N N . HIS A 1 226 ? -2.317 -11.775 15.882 1.00 96.12 226 HIS A N 1
ATOM 1662 C CA . HIS A 1 226 ? -3.760 -11.779 15.645 1.00 96.12 226 HIS A CA 1
ATOM 1663 C C . HIS A 1 226 ? -4.093 -11.652 14.161 1.00 96.12 226 HIS A C 1
ATOM 1665 O O . HIS A 1 226 ? -4.745 -12.539 13.621 1.00 96.12 226 HIS A O 1
ATOM 1671 N N . ILE A 1 227 ? -3.544 -10.640 13.485 1.00 95.06 227 ILE A N 1
ATOM 1672 C CA . ILE A 1 227 ? -3.702 -10.442 12.036 1.00 95.06 227 ILE A CA 1
ATOM 1673 C C . ILE A 1 227 ? -3.302 -11.704 11.265 1.00 95.06 227 ILE A C 1
ATOM 1675 O O . ILE A 1 227 ? -4.051 -12.157 10.404 1.00 95.06 227 ILE A O 1
ATOM 1679 N N . GLN A 1 228 ? -2.165 -12.313 11.610 1.00 93.06 228 GLN A N 1
ATOM 1680 C CA . GLN A 1 228 ? -1.691 -13.535 10.965 1.00 93.06 228 GLN A CA 1
ATOM 1681 C C . GLN A 1 228 ? -2.663 -14.710 11.139 1.00 93.06 228 GLN A C 1
ATOM 1683 O O . GLN A 1 228 ? -2.891 -15.456 10.187 1.00 93.06 228 GLN A O 1
ATOM 1688 N N . ARG A 1 229 ? -3.232 -14.898 12.338 1.00 93.25 229 ARG A N 1
ATOM 1689 C CA . ARG A 1 229 ? -4.206 -15.973 12.592 1.00 93.25 229 ARG A CA 1
ATOM 1690 C C . ARG A 1 229 ? -5.486 -15.770 11.786 1.00 93.25 229 ARG A C 1
ATOM 1692 O O . ARG A 1 229 ? -5.946 -16.711 11.147 1.00 93.25 229 ARG A O 1
ATOM 1699 N N . GLU A 1 230 ? -6.031 -14.557 11.800 1.00 92.69 230 GLU A N 1
ATOM 1700 C CA . GLU A 1 230 ? -7.260 -14.224 11.069 1.00 92.69 230 GLU A CA 1
ATOM 1701 C C . GLU A 1 230 ? -7.068 -14.365 9.554 1.00 92.69 230 GLU A C 1
ATOM 1703 O O . GLU A 1 230 ? -7.917 -14.925 8.864 1.00 92.69 230 GLU A O 1
ATOM 1708 N N . ALA A 1 231 ? -5.911 -13.949 9.037 1.00 89.31 231 ALA A N 1
ATOM 1709 C CA . ALA A 1 231 ? -5.547 -14.130 7.638 1.00 89.31 231 ALA A CA 1
ATOM 1710 C C . ALA A 1 231 ? -5.454 -15.606 7.232 1.00 89.31 231 ALA A C 1
ATOM 1712 O O . ALA A 1 231 ? -5.989 -15.997 6.197 1.00 89.31 231 ALA A O 1
ATOM 1713 N N . GLN A 1 232 ? -4.814 -16.443 8.056 1.00 88.44 232 GLN A N 1
ATOM 1714 C CA . GLN A 1 232 ? -4.739 -17.887 7.813 1.00 88.44 232 GLN A CA 1
ATOM 1715 C C . GLN A 1 232 ? -6.127 -18.530 7.800 1.00 88.44 232 GLN A C 1
ATOM 1717 O O . GLN A 1 232 ? -6.399 -19.370 6.944 1.00 88.44 232 GLN A O 1
ATOM 1722 N N . ALA A 1 233 ? -7.011 -18.115 8.711 1.00 87.88 233 ALA A N 1
ATOM 1723 C CA . ALA A 1 233 ? -8.394 -18.575 8.727 1.00 87.88 233 ALA A CA 1
ATOM 1724 C C . ALA A 1 233 ? -9.142 -18.155 7.450 1.00 87.88 233 ALA A C 1
ATOM 1726 O O . ALA A 1 233 ? -9.799 -18.987 6.828 1.00 87.88 233 ALA A O 1
ATOM 1727 N N . ALA A 1 234 ? -8.991 -16.903 7.012 1.00 84.19 234 ALA A N 1
ATOM 1728 C CA . ALA A 1 234 ? -9.651 -16.400 5.811 1.00 84.19 234 ALA A CA 1
ATOM 1729 C C . ALA A 1 234 ? -9.163 -17.101 4.529 1.00 84.19 234 ALA A C 1
ATOM 1731 O O . ALA A 1 234 ? -9.977 -17.531 3.713 1.00 84.19 234 ALA A O 1
ATOM 1732 N N . VAL A 1 235 ? -7.849 -17.301 4.386 1.00 82.69 235 VAL A N 1
ATOM 1733 C CA . VAL A 1 235 ? -7.257 -18.060 3.269 1.00 82.69 235 VAL A CA 1
ATOM 1734 C C . VAL A 1 235 ? -7.735 -19.514 3.276 1.00 82.69 235 VAL A C 1
ATOM 1736 O O . VAL A 1 235 ? -8.053 -20.059 2.221 1.00 82.69 235 VAL A O 1
ATOM 1739 N N . ALA A 1 236 ? -7.839 -20.150 4.448 1.00 82.75 236 ALA A N 1
ATOM 1740 C CA . ALA A 1 236 ? -8.346 -21.519 4.555 1.00 82.75 236 ALA A CA 1
ATOM 1741 C C . ALA A 1 236 ? -9.815 -21.636 4.109 1.00 82.75 236 ALA A C 1
ATOM 1743 O O . ALA A 1 236 ? -10.159 -22.584 3.403 1.00 82.75 236 ALA A O 1
ATOM 1744 N N . VAL A 1 237 ? -10.664 -20.662 4.463 1.00 79.75 237 VAL A N 1
ATOM 1745 C CA . VAL A 1 237 ? -12.061 -20.591 3.994 1.00 79.75 237 VAL A CA 1
ATOM 1746 C C . VAL A 1 237 ? -12.126 -20.400 2.474 1.00 79.75 237 VAL A C 1
ATOM 1748 O O . VAL A 1 237 ? -12.945 -21.037 1.818 1.00 79.75 237 VAL A O 1
ATOM 1751 N N . GLY A 1 238 ? -11.221 -19.603 1.898 1.00 70.00 238 GLY A N 1
ATOM 1752 C CA . GLY A 1 238 ? -11.077 -19.392 0.451 1.00 70.00 238 GLY A CA 1
ATOM 1753 C C . GLY A 1 238 ? -10.409 -20.542 -0.319 1.00 70.00 238 GLY A C 1
ATOM 1754 O O . GLY A 1 238 ? -9.896 -20.324 -1.415 1.00 70.00 238 GLY A O 1
ATOM 1755 N N . GLY A 1 239 ? -10.347 -21.755 0.243 1.00 68.12 239 GLY A N 1
ATOM 1756 C CA . GLY A 1 239 ? -9.752 -22.921 -0.422 1.00 68.12 239 GLY A CA 1
ATOM 1757 C C . GLY A 1 239 ? -8.221 -22.897 -0.504 1.00 68.12 239 GLY A C 1
ATOM 1758 O O . GLY A 1 239 ? -7.639 -23.570 -1.351 1.00 68.12 239 GLY A O 1
ATOM 1759 N N . GLY A 1 240 ? -7.557 -22.122 0.357 1.00 65.25 240 GLY A N 1
ATOM 1760 C CA . GLY A 1 240 ? -6.099 -21.978 0.382 1.00 65.25 240 GLY A CA 1
ATOM 1761 C C . GLY A 1 240 ? -5.550 -20.927 -0.587 1.00 65.25 240 GLY A C 1
ATOM 1762 O O . GLY A 1 240 ? -4.335 -20.742 -0.651 1.00 65.25 240 GLY A O 1
ATOM 1763 N N . ALA A 1 241 ? -6.416 -20.232 -1.329 1.00 65.31 241 ALA A N 1
ATOM 1764 C CA . ALA A 1 241 ? -6.026 -19.128 -2.195 1.00 65.31 241 ALA A CA 1
ATOM 1765 C C . ALA A 1 241 ? -5.965 -17.803 -1.418 1.00 65.31 241 ALA A C 1
ATOM 1767 O O . ALA A 1 241 ? -6.744 -17.559 -0.497 1.00 65.31 241 ALA A O 1
ATOM 1768 N N . ALA A 1 242 ? -5.034 -16.931 -1.809 1.00 67.31 242 ALA A N 1
ATOM 1769 C CA . ALA A 1 242 ? -4.996 -15.563 -1.305 1.00 67.31 242 ALA A CA 1
ATOM 1770 C C . ALA A 1 242 ? -6.284 -14.812 -1.674 1.00 67.31 242 ALA A C 1
ATOM 1772 O O . ALA A 1 242 ? -6.831 -15.023 -2.756 1.00 67.31 242 ALA A O 1
ATOM 1773 N N . LEU A 1 243 ? -6.720 -13.897 -0.806 1.00 74.31 243 LEU A N 1
ATOM 1774 C CA . LEU A 1 243 ? -7.992 -13.181 -0.973 1.00 74.31 243 LEU A CA 1
ATOM 1775 C C . LEU A 1 243 ? -7.950 -12.118 -2.077 1.00 74.31 243 LEU A C 1
ATOM 1777 O O . LEU A 1 243 ? -8.990 -11.658 -2.533 1.00 74.31 243 LEU A O 1
ATOM 1781 N N . GLY A 1 244 ? -6.754 -11.712 -2.504 1.00 80.31 244 GLY A N 1
ATOM 1782 C CA . GLY A 1 244 ? -6.584 -10.716 -3.550 1.00 80.31 244 GLY A CA 1
ATOM 1783 C C . GLY A 1 244 ? -5.136 -10.276 -3.717 1.00 80.31 244 GLY A C 1
ATOM 1784 O O . GLY A 1 244 ? -4.195 -10.936 -3.261 1.00 80.31 244 GLY A O 1
ATOM 1785 N N . MET A 1 245 ? -4.965 -9.123 -4.360 1.00 85.12 245 MET A N 1
ATOM 1786 C CA . MET A 1 245 ? -3.667 -8.512 -4.625 1.00 85.12 245 MET A CA 1
ATOM 1787 C C . MET A 1 245 ? -3.589 -7.103 -4.029 1.00 85.12 245 MET A C 1
ATOM 1789 O O . MET A 1 245 ? -4.547 -6.337 -4.090 1.00 85.12 245 MET A O 1
ATOM 1793 N N . LYS A 1 246 ? -2.426 -6.747 -3.484 1.00 88.06 246 LYS A N 1
ATOM 1794 C CA . LYS A 1 246 ? -2.062 -5.380 -3.112 1.00 88.06 246 LYS A CA 1
ATOM 1795 C C . LYS A 1 246 ? -0.952 -4.868 -4.012 1.00 88.06 246 LYS A C 1
ATOM 1797 O O . LYS A 1 246 ? 0.042 -5.558 -4.253 1.00 88.06 246 LYS A O 1
ATOM 1802 N N . VAL A 1 247 ? -1.123 -3.641 -4.486 1.00 91.25 247 VAL A N 1
ATOM 1803 C CA . VAL A 1 247 ? -0.120 -2.957 -5.300 1.00 91.25 247 VAL A CA 1
ATOM 1804 C C . VAL A 1 247 ? 0.669 -2.037 -4.394 1.00 91.25 247 VAL A C 1
ATOM 1806 O O . VAL A 1 247 ? 0.100 -1.179 -3.725 1.00 91.25 247 VAL A O 1
ATOM 1809 N N . VAL A 1 248 ? 1.983 -2.206 -4.384 1.00 92.94 248 VAL A N 1
ATOM 1810 C CA . VAL A 1 248 ? 2.899 -1.299 -3.708 1.00 92.94 248 VAL A CA 1
ATOM 1811 C C . VAL A 1 248 ? 3.684 -0.562 -4.784 1.00 92.94 248 VAL A C 1
ATOM 1813 O O . VAL A 1 248 ? 4.368 -1.195 -5.581 1.00 92.94 248 VAL A O 1
ATOM 1816 N N . CYS A 1 249 ? 3.553 0.756 -4.849 1.00 92.44 249 CYS A N 1
ATOM 1817 C CA . CYS A 1 249 ? 4.082 1.575 -5.935 1.00 92.44 249 CYS A CA 1
ATOM 1818 C C . CYS A 1 249 ? 5.035 2.642 -5.387 1.00 92.44 249 CYS A C 1
ATOM 1820 O O . CYS A 1 249 ? 4.711 3.291 -4.399 1.00 92.44 249 CYS A O 1
ATOM 1822 N N . ASP A 1 250 ? 6.203 2.841 -5.988 1.00 91.44 250 ASP A N 1
ATOM 1823 C CA . ASP A 1 250 ? 7.030 4.009 -5.679 1.00 91.44 250 ASP A CA 1
ATOM 1824 C C . ASP A 1 250 ? 6.430 5.292 -6.285 1.00 91.44 250 ASP A C 1
ATOM 1826 O O . ASP A 1 250 ? 5.634 5.251 -7.227 1.00 91.44 250 ASP A O 1
ATOM 1830 N N . LEU A 1 251 ? 6.803 6.454 -5.747 1.00 85.44 251 LEU A N 1
ATOM 1831 C CA . LEU A 1 251 ? 6.326 7.750 -6.249 1.00 85.44 251 LEU A CA 1
ATOM 1832 C C . LEU A 1 251 ? 7.280 8.378 -7.267 1.00 85.44 251 LEU A C 1
ATOM 1834 O O . LEU A 1 251 ? 6.901 8.643 -8.410 1.00 85.44 251 LEU A O 1
ATOM 1838 N N . ASP A 1 252 ? 8.510 8.658 -6.844 1.00 82.88 252 ASP A N 1
ATOM 1839 C CA . ASP A 1 252 ? 9.466 9.423 -7.638 1.00 82.88 252 ASP A CA 1
ATOM 1840 C C . ASP A 1 252 ? 9.972 8.590 -8.819 1.00 82.88 252 ASP A C 1
ATOM 1842 O O . ASP A 1 252 ? 10.377 7.449 -8.660 1.00 82.88 252 ASP A O 1
ATOM 1846 N N . ASP A 1 253 ? 9.926 9.154 -10.027 1.00 87.75 253 ASP A N 1
ATOM 1847 C CA . ASP A 1 253 ? 10.351 8.497 -11.270 1.00 87.75 253 ASP A CA 1
ATOM 1848 C C . ASP A 1 253 ? 9.603 7.184 -11.608 1.00 87.75 253 ASP A C 1
ATOM 1850 O O . ASP A 1 253 ? 9.874 6.557 -12.635 1.00 87.75 253 ASP A O 1
ATOM 1854 N N . THR A 1 254 ? 8.558 6.870 -10.836 1.00 91.25 254 THR A N 1
ATOM 1855 C CA . THR A 1 254 ? 7.603 5.779 -11.049 1.00 91.25 254 THR A CA 1
ATOM 1856 C C . THR A 1 254 ? 6.204 6.327 -11.322 1.00 91.25 254 THR A C 1
ATOM 1858 O O . THR A 1 254 ? 5.693 6.116 -12.418 1.00 91.25 254 THR A O 1
ATOM 1861 N N . LEU A 1 255 ? 5.596 7.079 -10.395 1.00 89.00 255 LEU A N 1
ATOM 1862 C CA . LEU A 1 255 ? 4.287 7.720 -10.589 1.00 89.00 255 LEU A CA 1
ATOM 1863 C C . LEU A 1 255 ? 4.401 8.993 -11.436 1.00 89.00 255 LEU A C 1
ATOM 1865 O O . LEU A 1 255 ? 3.645 9.189 -12.387 1.00 89.00 255 LEU A O 1
ATOM 1869 N N . TYR A 1 256 ? 5.367 9.847 -11.101 1.00 84.56 256 TYR A N 1
ATOM 1870 C CA . TYR A 1 256 ? 5.638 11.098 -11.807 1.00 84.56 256 TYR A CA 1
ATOM 1871 C C . TYR A 1 256 ? 7.136 11.296 -12.030 1.00 84.56 256 TYR A C 1
ATOM 1873 O O . TYR A 1 256 ? 7.981 10.772 -11.303 1.00 84.56 256 TYR A O 1
ATOM 1881 N N . CYS A 1 257 ? 7.478 12.105 -13.025 1.00 84.19 257 CYS A N 1
ATOM 1882 C CA . CYS A 1 257 ? 8.859 12.463 -13.318 1.00 84.19 257 CYS A CA 1
ATOM 1883 C C . CYS A 1 257 ? 9.423 13.408 -12.243 1.00 84.19 257 CYS A C 1
ATOM 1885 O O . CYS A 1 257 ? 8.935 14.524 -12.059 1.00 84.19 257 CYS A O 1
ATOM 1887 N N . SER A 1 258 ? 10.446 12.977 -11.502 1.00 76.00 258 SER A N 1
ATOM 1888 C CA . SER A 1 258 ? 10.883 13.665 -10.278 1.00 76.00 258 SER A CA 1
ATOM 1889 C C . SER A 1 258 ? 11.814 14.859 -10.546 1.00 76.00 258 SER A C 1
ATOM 1891 O O . SER A 1 258 ? 11.803 15.854 -9.808 1.00 76.00 258 SER A O 1
ATOM 1893 N N . HIS A 1 259 ? 12.613 14.770 -11.618 1.00 66.50 259 HIS A N 1
ATOM 1894 C CA . HIS A 1 259 ? 13.546 15.800 -12.099 1.00 66.50 259 HIS A CA 1
ATOM 1895 C C . HIS A 1 259 ? 14.533 16.334 -11.031 1.00 66.50 259 HIS A C 1
ATOM 1897 O O . HIS A 1 259 ? 14.931 17.503 -11.045 1.00 66.50 259 HIS A O 1
ATOM 1903 N N . ALA A 1 260 ? 14.955 15.487 -10.085 1.0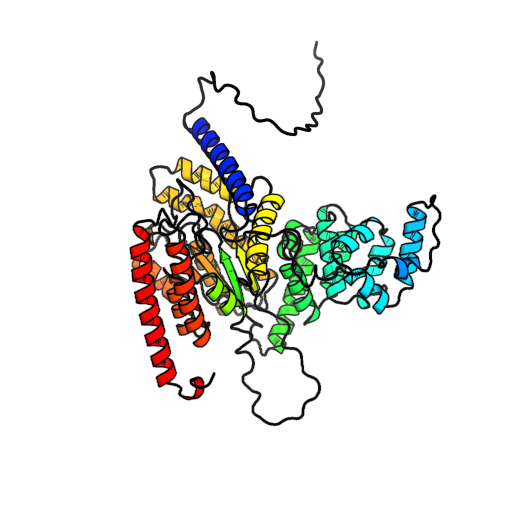0 58.88 260 ALA A N 1
ATOM 1904 C CA . ALA A 1 260 ? 15.835 15.860 -8.971 1.00 58.88 260 ALA A CA 1
ATOM 1905 C C . ALA A 1 260 ? 17.276 16.225 -9.408 1.00 58.88 260 ALA A C 1
ATOM 1907 O O . ALA A 1 260 ? 18.192 15.420 -9.299 1.00 58.88 260 ALA A O 1
ATOM 1908 N N . LYS A 1 261 ? 17.511 17.449 -9.901 1.00 52.62 261 LYS A N 1
ATOM 1909 C CA . LYS A 1 261 ? 18.824 17.918 -10.401 1.00 52.62 261 LYS A CA 1
ATOM 1910 C C . LYS A 1 261 ? 20.008 17.425 -9.538 1.00 52.62 261 LYS A C 1
ATOM 1912 O O . LYS A 1 261 ? 20.024 17.629 -8.328 1.00 52.62 261 LYS A O 1
ATOM 1917 N N . ASN A 1 262 ? 21.026 16.849 -10.191 1.00 49.06 262 ASN A N 1
ATOM 1918 C CA . ASN A 1 262 ? 22.295 16.355 -9.618 1.00 49.06 262 ASN A CA 1
ATOM 1919 C C . ASN A 1 262 ? 22.284 14.984 -8.906 1.00 49.06 262 ASN A C 1
ATOM 1921 O O . ASN A 1 262 ? 23.286 14.638 -8.276 1.00 49.06 262 ASN A O 1
ATOM 1925 N N . LEU A 1 263 ? 21.227 14.175 -9.040 1.00 54.59 263 LEU A N 1
ATOM 1926 C CA . LEU A 1 263 ? 21.229 12.761 -8.631 1.00 54.59 263 LEU A CA 1
ATOM 1927 C C . LEU A 1 263 ? 21.228 11.832 -9.861 1.00 54.59 263 LEU A C 1
ATOM 1929 O O . LEU A 1 263 ? 20.747 12.186 -10.934 1.00 54.59 263 LEU A O 1
ATOM 1933 N N . SER A 1 264 ? 21.840 10.653 -9.747 1.00 55.41 264 SER A N 1
ATOM 1934 C CA . SER A 1 264 ? 21.827 9.637 -10.811 1.00 55.41 264 SER A CA 1
ATOM 1935 C C . SER A 1 264 ? 20.487 8.898 -10.845 1.00 55.41 264 SER A C 1
ATOM 1937 O O . SER A 1 264 ? 19.959 8.606 -9.777 1.00 55.41 264 SER A O 1
ATOM 1939 N N . GLY A 1 265 ? 20.017 8.502 -12.033 1.00 62.94 265 GLY A N 1
ATOM 1940 C CA . GLY A 1 265 ? 18.836 7.639 -12.179 1.00 62.94 265 GLY A CA 1
ATOM 1941 C C . GLY A 1 265 ? 17.510 8.379 -12.332 1.00 62.94 265 GLY A C 1
ATOM 1942 O O . GLY A 1 265 ? 16.495 7.877 -11.880 1.00 62.94 265 GLY A O 1
ATOM 1943 N N . ILE A 1 266 ? 17.528 9.561 -12.950 1.00 71.50 266 ILE A N 1
ATOM 1944 C CA . ILE A 1 266 ? 16.352 10.423 -13.105 1.00 71.50 266 ILE A CA 1
ATOM 1945 C C . ILE A 1 266 ? 15.845 10.353 -14.534 1.00 71.50 266 ILE A C 1
ATOM 1947 O O . ILE A 1 266 ? 16.634 10.427 -15.483 1.00 71.50 266 ILE A O 1
ATOM 1951 N N . ASP A 1 267 ? 14.527 10.292 -14.685 1.00 74.62 267 ASP A N 1
ATOM 1952 C CA . ASP A 1 267 ? 13.906 10.426 -15.990 1.00 74.62 267 ASP A CA 1
ATOM 1953 C C . ASP A 1 267 ? 13.905 11.890 -16.453 1.00 74.62 267 ASP A C 1
ATOM 1955 O O . ASP A 1 267 ? 13.518 12.796 -15.723 1.00 74.62 267 ASP A O 1
ATOM 1959 N N . THR A 1 268 ? 14.330 12.127 -17.690 1.00 75.94 268 THR A N 1
ATOM 1960 C CA . THR A 1 268 ? 14.370 13.463 -18.312 1.00 75.94 268 THR A CA 1
ATOM 1961 C C . THR A 1 268 ? 13.453 13.559 -19.533 1.00 75.94 268 THR A C 1
ATOM 1963 O O . THR A 1 268 ? 13.539 14.507 -20.314 1.00 75.94 268 THR A O 1
ATOM 1966 N N . ARG A 1 269 ? 12.585 12.560 -19.748 1.00 77.38 269 ARG A N 1
ATOM 1967 C CA . ARG A 1 269 ? 11.646 12.498 -20.882 1.00 77.38 269 ARG A CA 1
ATOM 1968 C C . ARG A 1 269 ? 10.439 13.421 -20.733 1.00 77.38 269 ARG A C 1
ATOM 1970 O O . ARG A 1 269 ? 9.886 13.832 -21.749 1.00 77.38 269 ARG A O 1
ATOM 1977 N N . PHE A 1 270 ? 10.067 13.756 -19.502 1.00 78.38 270 PHE A N 1
ATOM 1978 C CA . PHE A 1 270 ? 8.862 14.520 -19.179 1.00 78.38 270 PHE A CA 1
ATOM 1979 C C . PHE A 1 270 ? 9.177 15.752 -18.337 1.00 78.38 270 PHE A C 1
ATOM 1981 O O . PHE A 1 270 ? 10.195 15.761 -17.647 1.00 78.38 270 PHE A O 1
ATOM 1988 N N . PRO A 1 271 ? 8.311 16.778 -18.342 1.00 77.50 271 PRO A N 1
ATOM 1989 C CA . PRO A 1 271 ? 8.411 17.884 -17.400 1.00 77.50 271 PRO A CA 1
ATOM 1990 C C . PRO A 1 271 ? 8.430 17.410 -15.940 1.00 77.50 271 PRO A C 1
ATOM 1992 O O . PRO A 1 271 ? 7.903 16.354 -15.587 1.00 77.50 271 PRO A O 1
ATOM 1995 N N . GLN A 1 272 ? 9.023 18.216 -15.064 1.00 77.19 272 GLN A N 1
ATOM 1996 C CA . GLN A 1 272 ? 9.071 17.913 -13.638 1.00 77.19 272 GLN A CA 1
ATOM 1997 C C . GLN A 1 272 ? 7.659 17.844 -13.021 1.00 77.19 272 GLN A C 1
ATOM 1999 O O . GLN A 1 272 ? 6.829 18.720 -13.258 1.00 77.19 272 GLN A O 1
ATOM 2004 N N . PHE A 1 273 ? 7.427 16.831 -12.181 1.00 75.44 273 PHE A N 1
ATOM 2005 C CA . PHE A 1 273 ? 6.150 16.484 -11.535 1.00 75.44 273 PHE A CA 1
ATOM 2006 C C . PHE A 1 273 ? 5.021 16.111 -12.495 1.00 75.44 273 PHE A C 1
ATOM 2008 O O . PHE A 1 273 ? 3.861 16.070 -12.096 1.00 75.44 273 PHE A O 1
ATOM 2015 N N . CYS A 1 274 ? 5.354 15.811 -13.748 1.00 82.62 274 CYS A N 1
ATOM 2016 C CA . CYS A 1 274 ? 4.407 15.285 -14.714 1.00 82.62 274 CYS A CA 1
ATOM 2017 C C . CYS A 1 274 ? 4.145 13.795 -14.421 1.00 82.62 274 CYS A C 1
ATOM 2019 O O . CYS A 1 274 ? 5.111 13.020 -14.408 1.00 82.62 274 CYS A O 1
ATOM 2021 N N . PRO A 1 275 ? 2.889 13.379 -14.160 1.00 88.25 275 PRO A N 1
ATOM 2022 C CA . PRO A 1 275 ? 2.530 11.968 -14.090 1.00 88.25 275 PRO A CA 1
ATOM 2023 C C . PRO A 1 275 ? 2.835 11.265 -15.410 1.00 88.25 275 PRO A C 1
ATOM 2025 O O . PRO A 1 275 ? 2.666 11.845 -16.483 1.00 88.25 275 PRO A O 1
ATOM 2028 N N . TYR A 1 276 ? 3.279 10.013 -15.347 1.00 91.50 276 TYR A N 1
ATOM 2029 C CA . TYR A 1 276 ? 3.550 9.278 -16.577 1.00 91.50 276 TYR A CA 1
ATOM 2030 C C . TYR A 1 276 ? 2.252 8.873 -17.284 1.00 91.50 276 TYR A C 1
ATOM 2032 O O . TYR A 1 276 ? 1.326 8.402 -16.623 1.00 91.50 276 TYR A O 1
ATOM 2040 N N . PRO A 1 277 ? 2.193 8.962 -18.624 1.00 93.81 277 PRO A N 1
ATOM 2041 C CA . PRO A 1 277 ? 0.995 8.595 -19.370 1.00 93.81 277 PRO A CA 1
ATOM 2042 C C . PRO A 1 277 ? 0.517 7.171 -19.067 1.00 93.81 277 PRO A C 1
ATOM 2044 O O . PRO A 1 277 ? 1.290 6.220 -19.216 1.00 93.81 277 PRO A O 1
ATOM 2047 N N . GLY A 1 278 ? -0.747 7.027 -18.657 1.00 94.31 278 GLY A N 1
ATOM 2048 C CA . GLY A 1 278 ? -1.396 5.742 -18.374 1.00 94.31 278 GLY A CA 1
ATOM 2049 C C . GLY A 1 278 ? -1.129 5.160 -16.984 1.00 94.31 278 GLY A C 1
ATOM 2050 O O . GLY A 1 278 ? -1.653 4.089 -16.677 1.00 94.31 278 GLY A O 1
ATOM 2051 N N . VAL A 1 279 ? -0.342 5.826 -16.127 1.00 94.00 279 VAL A N 1
ATOM 2052 C CA . VAL A 1 279 ? -0.022 5.301 -14.786 1.00 94.00 279 VAL A CA 1
ATOM 2053 C C . VAL A 1 279 ? -1.259 5.156 -13.904 1.00 94.00 279 VAL A C 1
ATOM 2055 O O . VAL A 1 279 ? -1.439 4.121 -13.267 1.00 94.00 279 VAL A O 1
ATOM 2058 N N . PHE A 1 280 ? -2.136 6.161 -13.895 1.00 91.38 280 PHE A N 1
ATOM 2059 C CA . PHE A 1 280 ? -3.344 6.145 -13.074 1.00 91.38 280 PHE A CA 1
ATOM 2060 C C . PHE A 1 280 ? -4.321 5.076 -13.549 1.00 91.38 280 PHE A C 1
ATOM 2062 O O . PHE A 1 280 ? -4.797 4.295 -12.731 1.00 91.38 280 PHE A O 1
ATOM 2069 N N . ALA A 1 281 ? -4.521 4.966 -14.867 1.00 92.06 281 ALA A N 1
ATOM 2070 C CA . ALA A 1 281 ? -5.342 3.911 -15.448 1.00 92.06 281 ALA A CA 1
ATOM 2071 C C . ALA A 1 281 ? -4.815 2.518 -15.069 1.00 92.06 281 ALA A C 1
ATOM 2073 O O . ALA A 1 281 ? -5.598 1.663 -14.671 1.00 92.06 281 ALA A O 1
ATOM 2074 N N . LEU A 1 282 ? -3.494 2.285 -15.119 1.00 93.25 282 LEU A N 1
ATOM 2075 C CA . LEU A 1 282 ? -2.940 0.988 -14.718 1.00 93.25 282 LEU A CA 1
ATOM 2076 C C . LEU A 1 282 ? -3.157 0.703 -13.228 1.00 93.25 282 LEU A C 1
ATOM 2078 O O . LEU A 1 282 ? -3.535 -0.411 -12.874 1.00 93.25 282 LEU A O 1
ATOM 2082 N N . LEU A 1 283 ? -2.890 1.679 -12.357 1.00 90.00 283 LEU A N 1
ATOM 2083 C CA . LEU A 1 283 ? -3.058 1.512 -10.911 1.00 90.00 283 LEU A CA 1
ATOM 2084 C C . LEU A 1 283 ? -4.520 1.255 -10.537 1.00 90.00 283 LEU A C 1
ATOM 2086 O O . LEU A 1 283 ? -4.781 0.414 -9.683 1.00 90.00 283 LEU A O 1
ATOM 2090 N N . GLU A 1 284 ? -5.456 1.939 -11.190 1.00 85.31 284 GLU A N 1
ATOM 2091 C CA . GLU A 1 284 ? -6.892 1.745 -11.000 1.00 85.31 284 GLU A CA 1
ATOM 2092 C C . GLU A 1 284 ? -7.341 0.357 -11.475 1.00 85.31 284 GLU A C 1
ATOM 2094 O O . GLU A 1 284 ? -8.021 -0.358 -10.746 1.00 85.31 284 GLU A O 1
ATOM 2099 N N . GLU A 1 285 ? -6.899 -0.074 -12.658 1.00 87.44 285 GLU A N 1
ATOM 2100 C CA . GLU A 1 285 ? -7.214 -1.409 -13.171 1.00 87.44 285 GLU A CA 1
ATOM 2101 C C . GLU A 1 285 ? -6.636 -2.514 -12.283 1.00 87.44 285 GLU A C 1
ATOM 2103 O O . GLU A 1 285 ? -7.324 -3.483 -11.974 1.00 87.44 285 GLU A O 1
ATOM 2108 N N . LEU A 1 286 ? -5.402 -2.365 -11.796 1.00 86.12 286 LEU A N 1
ATOM 2109 C CA . LEU A 1 286 ? -4.821 -3.307 -10.835 1.00 86.12 286 LEU A CA 1
ATOM 2110 C C . LEU A 1 286 ? -5.553 -3.296 -9.488 1.00 86.12 286 LEU A C 1
ATOM 2112 O O . LEU A 1 286 ? -5.634 -4.339 -8.836 1.00 86.12 286 LEU A O 1
ATOM 2116 N N . ALA A 1 287 ? -6.096 -2.145 -9.086 1.00 77.25 287 ALA A N 1
ATOM 2117 C CA . ALA A 1 287 ? -6.919 -2.022 -7.893 1.00 77.25 287 ALA A CA 1
ATOM 2118 C C . ALA A 1 287 ? -8.306 -2.684 -8.048 1.00 77.25 287 ALA A C 1
ATOM 2120 O O . ALA A 1 287 ? -8.988 -2.884 -7.050 1.00 77.25 287 ALA A O 1
ATOM 2121 N N . HIS A 1 288 ? -8.737 -3.055 -9.259 1.00 71.44 288 HIS A N 1
ATOM 2122 C CA . HIS A 1 288 ? -10.045 -3.685 -9.503 1.00 71.44 288 HIS A CA 1
ATOM 2123 C C . HIS A 1 288 ? -9.960 -5.115 -10.066 1.00 71.44 288 HIS A C 1
ATOM 2125 O O . HIS A 1 288 ? -10.857 -5.923 -9.823 1.00 71.44 288 HIS A O 1
ATOM 2131 N N . ALA A 1 289 ? -8.874 -5.467 -10.763 1.00 61.47 289 ALA A N 1
ATOM 2132 C CA . ALA A 1 289 ? -8.731 -6.685 -11.570 1.00 61.47 289 ALA A CA 1
ATOM 2133 C C . ALA A 1 289 ? -8.996 -8.014 -10.836 1.00 61.47 289 ALA A C 1
ATOM 2135 O O . ALA A 1 289 ? -9.239 -9.022 -11.490 1.00 61.47 289 ALA A O 1
ATOM 2136 N N . HIS A 1 290 ? -8.942 -8.052 -9.502 1.00 54.66 290 HIS A N 1
ATOM 2137 C CA . HIS A 1 290 ? -9.115 -9.286 -8.719 1.00 54.66 290 HIS A CA 1
ATOM 2138 C C . HIS A 1 290 ? -10.493 -9.428 -8.054 1.00 54.66 290 HIS A C 1
ATOM 2140 O O . HIS A 1 290 ? -10.791 -10.497 -7.530 1.00 54.66 290 HIS A O 1
ATOM 2146 N N . SER A 1 291 ? -11.359 -8.408 -8.135 1.00 46.53 291 SER A N 1
ATOM 2147 C CA . SER A 1 291 ? -12.794 -8.571 -7.838 1.00 46.53 291 SER A CA 1
ATOM 2148 C C . SER A 1 291 ? -13.492 -9.427 -8.914 1.00 46.53 291 SER A C 1
ATOM 2150 O O . SER A 1 291 ? -14.481 -10.096 -8.641 1.00 46.53 291 SER A O 1
ATOM 2152 N N . GLU A 1 292 ? -12.907 -9.421 -10.116 1.00 39.09 292 GLU A N 1
ATOM 2153 C CA . GLU A 1 292 ? -13.180 -10.198 -11.330 1.00 39.09 292 GLU A CA 1
ATOM 2154 C C . GLU A 1 292 ? -13.280 -11.721 -11.237 1.00 39.09 292 GLU A C 1
ATOM 2156 O O . GLU A 1 292 ? -14.248 -12.390 -11.592 1.00 39.09 292 GLU A O 1
ATOM 2161 N N . THR A 1 293 ? -12.146 -12.283 -10.843 1.00 37.94 293 THR A N 1
ATOM 2162 C CA . THR A 1 293 ? -11.744 -13.645 -11.194 1.00 37.94 293 THR A CA 1
ATOM 2163 C C . THR A 1 293 ? -12.016 -14.646 -10.075 1.00 37.94 293 THR A C 1
ATOM 2165 O O . THR A 1 293 ? -11.649 -15.813 -10.188 1.00 37.94 293 THR A O 1
ATOM 2168 N N . ALA A 1 294 ? -12.639 -14.203 -8.980 1.00 33.50 294 ALA A N 1
ATOM 2169 C CA . ALA A 1 294 ? -12.834 -14.993 -7.768 1.00 33.50 294 ALA A CA 1
ATOM 2170 C C . ALA A 1 294 ? -14.071 -15.915 -7.792 1.00 33.50 294 ALA A C 1
ATOM 2172 O O . ALA A 1 294 ? -14.269 -16.658 -6.834 1.00 33.50 294 ALA A O 1
ATOM 2173 N N . VAL A 1 295 ? -14.878 -15.936 -8.864 1.00 31.16 295 VAL A N 1
ATOM 2174 C CA . VAL A 1 295 ? -16.026 -16.861 -8.965 1.00 31.16 295 VAL A CA 1
ATOM 2175 C C . VAL A 1 295 ? -15.947 -17.754 -10.209 1.00 31.16 295 VAL A C 1
ATOM 2177 O O . VAL A 1 295 ? -16.625 -17.508 -11.205 1.00 31.16 295 VAL A O 1
ATOM 2180 N N . PRO A 1 296 ? -15.185 -18.858 -10.168 1.00 28.05 296 PRO A N 1
ATOM 2181 C CA . PRO A 1 296 ? -15.438 -19.994 -11.035 1.00 28.05 296 PRO A CA 1
ATOM 2182 C C . PRO A 1 296 ? -16.505 -20.882 -10.372 1.00 28.05 296 PRO A C 1
ATOM 2184 O O . PRO A 1 296 ? -16.175 -21.713 -9.527 1.00 28.05 296 PRO A O 1
ATOM 2187 N N . GLY A 1 297 ? -17.791 -20.713 -10.720 1.00 30.08 297 GLY A N 1
ATOM 2188 C CA . GLY A 1 297 ? -18.810 -21.691 -10.302 1.00 30.08 297 GLY A CA 1
ATOM 2189 C C . GLY A 1 297 ? -20.295 -21.315 -10.326 1.00 30.08 297 GLY A C 1
ATOM 2190 O O . GLY A 1 297 ? -21.112 -22.232 -10.285 1.00 30.08 297 GLY A O 1
ATOM 2191 N N . SER A 1 298 ? -20.704 -20.048 -10.430 1.00 28.88 298 SER A N 1
ATOM 2192 C CA . SER A 1 298 ? -22.137 -19.697 -10.488 1.00 28.88 298 SER A CA 1
ATOM 2193 C C . SER A 1 298 ? -22.701 -19.853 -11.904 1.00 28.88 298 SER A C 1
ATOM 2195 O O . SER A 1 298 ? -23.070 -18.894 -12.578 1.00 28.88 298 SER A O 1
ATOM 2197 N N . SER A 1 299 ? -22.764 -21.104 -12.355 1.00 27.42 299 SER A N 1
ATOM 2198 C CA . SER A 1 299 ? -23.648 -21.487 -13.453 1.00 27.42 299 SER A CA 1
ATOM 2199 C C . SER A 1 299 ? -25.097 -21.465 -12.955 1.00 27.42 299 SER A C 1
ATOM 2201 O O . SER A 1 299 ? -25.435 -22.072 -11.946 1.00 27.42 299 SER A O 1
ATOM 2203 N N . GLU A 1 300 ? -25.890 -20.656 -13.653 1.00 31.83 300 GLU A N 1
ATOM 2204 C CA . GLU A 1 300 ? -27.345 -20.658 -13.828 1.00 31.83 300 GLU A CA 1
ATOM 2205 C C . GLU A 1 300 ? -28.205 -21.529 -12.886 1.00 31.83 300 GLU A C 1
ATOM 2207 O O . GLU A 1 300 ? -28.187 -22.756 -12.937 1.00 31.83 300 GLU A O 1
ATOM 2212 N N . GLY A 1 301 ? -29.104 -20.863 -12.148 1.00 29.03 301 GLY A N 1
ATOM 2213 C CA . GLY A 1 301 ? -30.337 -21.468 -11.633 1.00 29.03 301 GLY A CA 1
ATOM 2214 C C . GLY A 1 301 ? -30.340 -21.798 -10.140 1.00 29.03 301 GLY A C 1
ATOM 2215 O O . GLY A 1 301 ? -30.215 -22.952 -9.748 1.00 29.03 301 GLY A O 1
ATOM 2216 N N . GLY A 1 302 ? -30.592 -20.799 -9.293 1.00 22.88 302 GLY A N 1
ATOM 2217 C CA . GLY A 1 302 ? -30.849 -21.008 -7.869 1.00 22.88 302 GLY A CA 1
ATOM 2218 C C . GLY A 1 302 ? -31.358 -19.734 -7.208 1.00 22.88 302 GLY A C 1
ATOM 2219 O O . GLY A 1 302 ? -30.734 -18.688 -7.303 1.00 22.88 302 GLY A O 1
ATOM 2220 N N . THR A 1 303 ? -32.534 -19.821 -6.601 1.00 22.89 303 THR A N 1
ATOM 2221 C CA . THR A 1 303 ? -33.329 -18.749 -5.987 1.00 22.89 303 THR A CA 1
ATOM 2222 C C . THR A 1 303 ? -32.545 -17.736 -5.147 1.00 22.89 303 THR A C 1
ATOM 2224 O O . THR A 1 303 ? -31.828 -18.102 -4.220 1.00 22.89 303 THR A O 1
ATOM 2227 N N . ALA A 1 304 ? -32.799 -16.456 -5.428 1.00 31.91 304 ALA A N 1
ATOM 2228 C CA . ALA A 1 304 ? -32.392 -15.299 -4.647 1.00 31.91 304 ALA A CA 1
ATOM 2229 C C . ALA A 1 304 ? -32.876 -15.383 -3.187 1.00 31.91 304 ALA A C 1
ATOM 2231 O O . ALA A 1 304 ? -34.077 -15.301 -2.936 1.00 31.91 304 ALA A O 1
ATOM 2232 N N . ALA A 1 305 ? -31.939 -15.529 -2.245 1.00 27.20 305 ALA A N 1
ATOM 2233 C CA . ALA A 1 305 ? -32.038 -15.056 -0.861 1.00 27.20 305 ALA A CA 1
ATOM 2234 C C . ALA A 1 305 ? -30.695 -15.261 -0.122 1.00 27.20 305 ALA A C 1
ATOM 2236 O O . ALA A 1 305 ? -30.276 -16.396 0.086 1.00 27.20 305 ALA A O 1
ATOM 2237 N N . LEU A 1 306 ? -30.094 -14.156 0.345 1.00 30.95 306 LEU A N 1
ATOM 2238 C CA . LEU A 1 306 ? -29.106 -14.067 1.444 1.00 30.95 306 LEU A CA 1
ATOM 2239 C C . LEU A 1 306 ? -27.644 -14.510 1.194 1.00 30.95 306 LEU A C 1
ATOM 2241 O O . LEU A 1 306 ? -27.069 -15.222 2.014 1.00 30.95 306 LEU A O 1
ATOM 2245 N N . ALA A 1 307 ? -26.995 -13.992 0.148 1.00 31.08 307 ALA A N 1
ATOM 2246 C CA . ALA A 1 307 ? -25.527 -13.932 0.070 1.00 31.08 307 ALA A CA 1
ATOM 2247 C C . ALA A 1 307 ? -25.087 -12.739 -0.802 1.00 31.08 307 ALA A C 1
ATOM 2249 O O . ALA A 1 307 ? -24.659 -12.928 -1.933 1.00 31.08 307 ALA A O 1
ATOM 2250 N N . ASP A 1 308 ? -25.271 -11.512 -0.302 1.00 31.69 308 ASP A N 1
ATOM 2251 C CA . ASP A 1 308 ? -25.153 -10.272 -1.096 1.00 31.69 308 ASP A CA 1
ATOM 2252 C C . ASP A 1 308 ? -23.912 -9.414 -0.777 1.00 31.69 308 ASP A C 1
ATOM 2254 O O . ASP A 1 308 ? -23.848 -8.255 -1.168 1.00 31.69 308 ASP A O 1
ATOM 2258 N N . GLU A 1 309 ? -22.896 -9.952 -0.098 1.00 30.69 309 GLU A N 1
ATOM 2259 C CA . GLU A 1 309 ? -21.648 -9.213 0.140 1.00 30.69 309 GLU A CA 1
ATOM 2260 C C . GLU A 1 309 ? -20.472 -9.942 -0.532 1.00 30.69 309 GLU A C 1
ATOM 2262 O O . GLU A 1 309 ? -20.212 -11.106 -0.196 1.00 30.69 309 GLU A O 1
ATOM 2267 N N . PRO A 1 310 ? -19.759 -9.306 -1.488 1.00 32.94 310 PRO A N 1
ATOM 2268 C CA . PRO A 1 310 ? -18.509 -9.852 -2.008 1.00 32.94 310 PRO A CA 1
ATOM 2269 C C . PRO A 1 310 ? -17.522 -10.056 -0.847 1.00 32.94 310 PRO A C 1
ATOM 2271 O O . PRO A 1 310 ? -17.606 -9.345 0.159 1.00 32.94 310 PRO A O 1
ATOM 2274 N N . PRO A 1 311 ? -16.579 -11.014 -0.939 1.00 37.28 311 PRO A N 1
ATOM 2275 C CA . PRO A 1 311 ? -15.624 -11.242 0.137 1.00 37.28 311 PRO A CA 1
ATOM 2276 C C . PRO A 1 311 ? -14.929 -9.920 0.517 1.00 37.28 311 PRO A C 1
ATOM 2278 O O . PRO A 1 311 ? -14.501 -9.170 -0.366 1.00 37.28 311 PRO A O 1
ATOM 2281 N N . PRO A 1 312 ? -14.826 -9.598 1.817 1.00 35.59 312 PRO A N 1
ATOM 2282 C CA . PRO A 1 312 ? -14.309 -8.320 2.275 1.00 35.59 312 PRO A CA 1
ATOM 2283 C C . PRO A 1 312 ? -12.803 -8.274 2.031 1.00 35.59 312 PRO A C 1
ATOM 2285 O O . PRO A 1 312 ? -12.003 -8.810 2.795 1.00 35.59 312 PRO A O 1
ATOM 2288 N N . GLY A 1 313 ? -12.415 -7.627 0.939 1.00 42.56 313 GLY A N 1
ATOM 2289 C CA . GLY A 1 313 ? -11.021 -7.397 0.611 1.00 42.56 313 GLY A CA 1
ATOM 2290 C C . GLY A 1 313 ? -10.870 -6.659 -0.703 1.00 42.56 313 GLY A C 1
ATOM 2291 O O . GLY A 1 313 ? -10.623 -7.276 -1.734 1.00 42.56 313 GLY A O 1
ATOM 2292 N N . LEU A 1 314 ? -11.036 -5.333 -0.685 1.00 47.22 314 LEU A N 1
ATOM 2293 C CA . LEU A 1 314 ? -10.754 -4.555 -1.885 1.00 47.22 314 LEU A CA 1
ATOM 2294 C C . LEU A 1 314 ? -9.245 -4.532 -2.162 1.00 47.22 314 LEU A C 1
ATOM 2296 O O . LEU A 1 314 ? -8.445 -4.378 -1.228 1.00 47.22 314 LEU A O 1
ATOM 2300 N N . PRO A 1 315 ? -8.837 -4.634 -3.436 1.00 55.16 315 PRO A N 1
ATOM 2301 C CA . PRO A 1 315 ? -7.457 -4.398 -3.808 1.00 55.16 315 PRO A CA 1
ATOM 2302 C C . PRO A 1 315 ? -7.121 -2.928 -3.516 1.00 55.16 315 PRO A C 1
ATOM 2304 O O . PRO A 1 315 ? -7.855 -2.008 -3.868 1.00 55.16 315 PRO A O 1
ATOM 2307 N N . GLY A 1 316 ? -6.022 -2.708 -2.800 1.00 66.12 316 GLY A N 1
ATOM 2308 C CA . GLY A 1 316 ? -5.580 -1.377 -2.387 1.00 66.12 316 GLY A CA 1
ATOM 2309 C C . GLY A 1 316 ? -4.218 -1.048 -2.980 1.00 66.12 316 GLY A C 1
ATOM 2310 O O . GLY A 1 316 ? -3.367 -1.934 -3.115 1.00 66.12 316 GLY A O 1
ATOM 2311 N N . VAL A 1 317 ? -4.010 0.229 -3.299 1.00 70.56 317 VAL A N 1
ATOM 2312 C CA . VAL A 1 317 ? -2.708 0.766 -3.705 1.00 70.56 317 VAL A CA 1
ATOM 2313 C C . VAL A 1 317 ? -2.049 1.422 -2.494 1.00 70.56 317 VAL A C 1
ATOM 2315 O O . VAL A 1 317 ? -2.616 2.324 -1.877 1.00 70.56 317 VAL A O 1
ATOM 2318 N N . ALA A 1 318 ? -0.840 0.982 -2.165 1.00 74.81 318 ALA A N 1
ATOM 2319 C CA . ALA A 1 318 ? 0.033 1.643 -1.207 1.00 74.81 318 ALA A CA 1
ATOM 2320 C C . ALA A 1 318 ? 1.210 2.286 -1.942 1.00 74.81 318 ALA A C 1
ATOM 2322 O O . ALA A 1 318 ? 1.825 1.670 -2.811 1.00 74.81 318 ALA A O 1
ATOM 2323 N N . PHE A 1 319 ? 1.551 3.515 -1.573 1.00 77.88 319 PHE A N 1
ATOM 2324 C CA . PHE A 1 319 ? 2.710 4.220 -2.088 1.00 77.88 319 PHE A CA 1
ATOM 2325 C C . PHE A 1 319 ? 3.894 4.094 -1.134 1.00 77.88 319 PHE A C 1
ATOM 2327 O O . PHE A 1 319 ? 3.813 4.498 0.026 1.00 77.88 319 PHE A O 1
ATOM 2334 N N . LEU A 1 320 ? 5.011 3.564 -1.631 1.00 72.12 320 LEU A N 1
ATOM 2335 C CA . LEU A 1 320 ? 6.308 3.674 -0.978 1.00 72.12 320 LEU A CA 1
ATOM 2336 C C . LEU A 1 320 ? 6.901 5.035 -1.306 1.00 72.12 320 LEU A C 1
ATOM 2338 O O . LEU A 1 320 ? 6.956 5.448 -2.459 1.00 72.12 320 LEU A O 1
ATOM 2342 N N . TRP A 1 321 ? 7.380 5.724 -0.280 1.00 71.56 321 TRP A N 1
ATOM 2343 C CA . TRP A 1 321 ? 8.120 6.960 -0.460 1.00 71.56 321 TRP A CA 1
ATOM 2344 C C . TRP A 1 321 ? 9.423 6.913 0.331 1.00 71.56 321 TRP A C 1
ATOM 2346 O O . TRP A 1 321 ? 9.473 6.302 1.394 1.00 71.56 321 TRP A O 1
ATOM 2356 N N . ALA A 1 322 ? 10.503 7.519 -0.178 1.00 53.38 322 ALA A N 1
ATOM 2357 C CA . ALA A 1 322 ? 11.839 7.340 0.407 1.00 53.38 322 ALA A CA 1
ATOM 2358 C C . ALA A 1 322 ? 12.730 8.590 0.503 1.00 53.38 322 ALA A C 1
ATOM 2360 O O . ALA A 1 322 ? 13.907 8.461 0.852 1.00 53.38 322 ALA A O 1
ATOM 2361 N N . ARG A 1 323 ? 12.227 9.802 0.230 1.00 57.22 323 ARG A N 1
ATOM 2362 C CA . ARG A 1 323 ? 13.075 11.005 0.328 1.00 57.22 323 ARG A CA 1
ATOM 2363 C C . ARG A 1 323 ? 13.404 11.396 1.783 1.00 57.22 323 ARG A C 1
ATOM 2365 O O . ARG A 1 323 ? 12.632 11.104 2.693 1.00 57.22 323 ARG A O 1
ATOM 2372 N N . PRO A 1 324 ? 14.549 12.075 2.017 1.00 42.25 324 PRO A N 1
ATOM 2373 C CA . PRO A 1 324 ? 14.945 12.550 3.344 1.00 42.25 324 PRO A CA 1
ATOM 2374 C C . PRO A 1 324 ? 14.002 13.649 3.875 1.00 42.25 324 PRO A C 1
ATOM 2376 O O . PRO A 1 324 ? 13.857 14.702 3.258 1.00 42.25 324 PRO A O 1
ATOM 2379 N N . HIS A 1 325 ? 13.383 13.416 5.039 1.00 45.31 325 HIS A N 1
ATOM 2380 C CA . HIS A 1 325 ? 12.317 14.258 5.613 1.00 45.31 325 HIS A CA 1
ATOM 2381 C C . HIS A 1 325 ? 12.737 15.234 6.723 1.00 45.31 325 HIS A C 1
ATOM 2383 O O . HIS A 1 325 ? 12.741 14.864 7.886 1.00 45.31 325 HIS A O 1
ATOM 2389 N N . ALA A 1 326 ? 12.926 16.525 6.484 1.00 34.66 326 ALA A N 1
ATOM 2390 C CA . ALA A 1 326 ? 12.707 17.454 7.603 1.00 34.66 326 ALA A CA 1
ATOM 2391 C C . ALA A 1 326 ? 11.181 17.630 7.781 1.00 34.66 326 ALA A C 1
ATOM 2393 O O . ALA A 1 326 ? 10.551 18.182 6.887 1.00 34.66 326 ALA A O 1
ATOM 2394 N N . TYR A 1 327 ? 10.619 17.162 8.909 1.00 44.97 327 TYR A N 1
ATOM 2395 C CA . TYR A 1 327 ? 9.191 17.204 9.313 1.00 44.97 327 TYR A CA 1
ATOM 2396 C C . TYR A 1 327 ? 8.238 16.201 8.610 1.00 44.97 327 TYR A C 1
ATOM 2398 O O . TYR A 1 327 ? 7.477 16.574 7.721 1.00 44.97 327 TYR A O 1
ATOM 2406 N N . SER A 1 328 ? 8.247 14.938 9.077 1.00 56.06 328 SER A N 1
ATOM 2407 C CA . SER A 1 328 ? 7.473 13.781 8.555 1.00 56.06 328 SER A CA 1
ATOM 2408 C C . SER A 1 328 ? 6.003 14.100 8.252 1.00 56.06 328 SER A C 1
ATOM 2410 O O . SER A 1 328 ? 5.572 13.993 7.108 1.00 56.06 328 SER A O 1
ATOM 2412 N N . ASP A 1 329 ? 5.248 14.600 9.236 1.00 62.81 329 ASP A N 1
ATOM 2413 C CA . ASP A 1 329 ? 3.797 14.756 9.078 1.00 62.81 329 ASP A CA 1
ATOM 2414 C C . ASP A 1 329 ? 3.410 15.877 8.097 1.00 62.81 329 ASP A C 1
ATOM 2416 O O . ASP A 1 329 ? 2.401 15.768 7.407 1.00 62.81 329 ASP A O 1
ATOM 2420 N N . TRP A 1 330 ? 4.210 16.944 7.981 1.00 61.72 330 TRP A N 1
ATOM 2421 C CA . TRP A 1 330 ? 3.900 18.071 7.087 1.00 61.72 330 TRP A CA 1
ATOM 2422 C C . TRP A 1 330 ? 4.090 17.714 5.614 1.00 61.72 330 TRP A C 1
ATOM 2424 O O . TRP A 1 330 ? 3.290 18.120 4.767 1.00 61.72 330 TRP A O 1
ATOM 2434 N N . VAL A 1 331 ? 5.150 16.966 5.294 1.00 65.25 331 VAL A N 1
ATOM 2435 C CA . VAL A 1 331 ? 5.404 16.531 3.916 1.00 65.25 331 VAL A CA 1
ATOM 2436 C C . VAL A 1 331 ? 4.463 15.395 3.535 1.00 65.25 331 VAL A C 1
ATOM 2438 O O . VAL A 1 331 ? 3.903 15.425 2.442 1.00 65.25 331 VAL A O 1
ATOM 2441 N N . GLU A 1 332 ? 4.204 14.454 4.445 1.00 70.56 332 GLU A N 1
ATOM 2442 C CA . GLU A 1 332 ? 3.170 13.439 4.236 1.00 70.56 332 GLU A CA 1
ATOM 2443 C C . GLU A 1 332 ? 1.798 14.092 4.020 1.00 70.56 332 GLU A C 1
ATOM 2445 O O . GLU A 1 332 ? 1.112 13.748 3.062 1.00 70.56 332 GLU A O 1
ATOM 2450 N N . ALA A 1 333 ? 1.424 15.107 4.808 1.00 74.31 333 ALA A N 1
ATOM 2451 C CA . ALA A 1 333 ? 0.193 15.867 4.588 1.00 74.31 333 ALA A CA 1
ATOM 2452 C C . ALA A 1 333 ? 0.172 16.568 3.218 1.00 74.31 333 ALA A C 1
ATOM 2454 O O . ALA A 1 333 ? -0.878 16.640 2.584 1.00 74.31 333 ALA A O 1
ATOM 2455 N N . ALA A 1 334 ? 1.311 17.059 2.718 1.00 73.50 334 ALA A N 1
ATOM 2456 C CA . ALA A 1 334 ? 1.395 17.614 1.367 1.00 73.50 334 ALA A CA 1
ATOM 2457 C C . ALA A 1 334 ? 1.170 16.547 0.281 1.00 73.50 334 ALA A C 1
ATOM 2459 O O . ALA A 1 334 ? 0.441 16.812 -0.674 1.00 73.50 334 ALA A O 1
ATOM 2460 N N . ILE A 1 335 ? 1.722 15.342 0.455 1.00 76.69 335 ILE A N 1
ATOM 2461 C CA . ILE A 1 335 ? 1.468 14.201 -0.437 1.00 76.69 335 ILE A CA 1
ATOM 2462 C C . ILE A 1 335 ? -0.011 13.818 -0.382 1.00 76.69 335 ILE A C 1
ATOM 2464 O O . ILE A 1 335 ? -0.640 13.692 -1.427 1.00 76.69 335 ILE A O 1
ATOM 2468 N N . TYR A 1 336 ? -0.602 13.713 0.811 1.00 80.44 336 TYR A N 1
ATOM 2469 C CA . TYR A 1 336 ? -2.031 13.441 0.946 1.00 80.44 336 TYR A CA 1
ATOM 2470 C C . TYR A 1 336 ? -2.881 14.531 0.292 1.00 80.44 336 TYR A C 1
ATOM 2472 O O . TYR A 1 336 ? -3.839 14.186 -0.383 1.00 80.44 336 TYR A O 1
ATOM 2480 N N . ARG A 1 337 ? -2.530 15.822 0.383 1.00 81.25 337 ARG A N 1
ATOM 2481 C CA . ARG A 1 337 ? -3.238 16.890 -0.356 1.00 81.25 337 ARG A CA 1
ATOM 2482 C C . ARG A 1 337 ? -3.193 16.680 -1.871 1.00 81.25 337 ARG A C 1
ATOM 2484 O O . ARG A 1 337 ? -4.218 16.836 -2.532 1.00 81.25 337 ARG A O 1
ATOM 2491 N N . TYR A 1 338 ? -2.037 16.297 -2.410 1.00 80.06 338 TYR A N 1
ATOM 2492 C CA . TYR A 1 338 ? -1.901 15.963 -3.828 1.00 80.06 338 TYR A CA 1
ATOM 2493 C C . TYR A 1 338 ? -2.750 14.741 -4.214 1.00 80.06 338 TYR A C 1
ATOM 2495 O O . TYR A 1 338 ? -3.518 14.800 -5.173 1.00 80.06 338 TYR A O 1
ATOM 2503 N N . LEU A 1 339 ? -2.670 13.662 -3.430 1.00 81.44 339 LEU A N 1
ATOM 2504 C CA . LEU A 1 339 ? -3.459 12.443 -3.627 1.00 81.44 339 LEU A CA 1
ATOM 2505 C C . LEU A 1 339 ? -4.960 12.704 -3.507 1.00 81.44 339 LEU A C 1
ATOM 2507 O O . LEU A 1 339 ? -5.725 12.171 -4.303 1.00 81.44 339 LEU A O 1
ATOM 2511 N N . HIS A 1 340 ? -5.372 13.568 -2.576 1.00 81.19 340 HIS A N 1
ATOM 2512 C CA . HIS A 1 340 ? -6.747 14.039 -2.465 1.00 81.19 340 HIS A CA 1
ATOM 2513 C C . HIS A 1 340 ? -7.171 14.665 -3.782 1.00 81.19 340 HIS A C 1
ATOM 2515 O O . HIS A 1 340 ? -8.159 14.217 -4.338 1.00 81.19 340 HIS A O 1
ATOM 2521 N N . GLY A 1 341 ? -6.405 15.608 -4.342 1.00 79.44 341 GLY A N 1
ATOM 2522 C CA . GLY A 1 341 ? -6.700 16.200 -5.654 1.00 79.44 341 GLY A CA 1
ATOM 2523 C C . GLY A 1 341 ? -6.909 15.163 -6.768 1.00 79.44 341 GLY A C 1
ATOM 2524 O O . GLY A 1 341 ? -7.861 15.268 -7.545 1.00 79.44 341 GLY A O 1
ATOM 2525 N N . LEU A 1 342 ? -6.076 14.121 -6.810 1.00 79.31 342 LEU A N 1
ATOM 2526 C CA . LEU A 1 342 ? -6.221 13.008 -7.757 1.00 79.31 342 LEU A CA 1
ATOM 2527 C C . LEU A 1 342 ? -7.468 12.152 -7.483 1.00 79.31 342 LEU A C 1
ATOM 2529 O O . LEU A 1 342 ? -8.171 11.762 -8.413 1.00 79.31 342 LEU A O 1
ATOM 2533 N N . TYR A 1 343 ? -7.785 11.905 -6.216 1.00 78.06 343 TYR A N 1
ATOM 2534 C CA . TYR A 1 343 ? -9.002 11.209 -5.806 1.00 78.06 343 TYR A CA 1
ATOM 2535 C C . TYR A 1 343 ? -10.266 12.016 -6.164 1.00 78.06 343 TYR A C 1
ATOM 2537 O O . TYR A 1 343 ? -11.175 11.478 -6.792 1.00 78.06 343 TYR A O 1
ATOM 2545 N N . ARG A 1 344 ? -10.300 13.336 -5.904 1.00 77.94 344 ARG A N 1
ATOM 2546 C CA . ARG A 1 344 ? -11.439 14.218 -6.265 1.00 77.94 344 ARG A CA 1
ATOM 2547 C C . ARG A 1 344 ? -11.696 14.243 -7.765 1.00 77.94 344 ARG A C 1
ATOM 2549 O O . ARG A 1 344 ? -12.839 14.279 -8.207 1.00 77.94 344 ARG A O 1
ATOM 2556 N N . THR A 1 345 ? -10.620 14.227 -8.547 1.00 74.88 345 THR A N 1
ATOM 2557 C CA . THR A 1 345 ? -10.681 14.210 -10.013 1.00 74.88 345 THR A CA 1
ATOM 2558 C C . THR A 1 345 ? -10.929 12.810 -10.580 1.00 74.88 345 THR A C 1
ATOM 2560 O O . THR A 1 345 ? -10.877 12.634 -11.795 1.00 74.88 345 THR A O 1
ATOM 2563 N N . LYS A 1 346 ? -11.228 11.820 -9.720 1.00 75.06 346 LYS A N 1
ATOM 2564 C CA . LYS A 1 346 ? -11.499 10.418 -10.077 1.00 75.06 346 LYS A CA 1
ATOM 2565 C C . LYS A 1 346 ? -10.362 9.758 -10.864 1.00 75.06 346 LYS A C 1
ATOM 2567 O O . LYS A 1 346 ? -10.597 8.830 -11.629 1.00 75.06 346 LYS A O 1
ATOM 2572 N N . ARG A 1 347 ? -9.123 10.225 -10.669 1.00 73.56 347 ARG A N 1
ATOM 2573 C CA . ARG A 1 347 ? -7.908 9.565 -11.179 1.00 73.56 347 ARG A CA 1
ATOM 2574 C C . ARG A 1 347 ? -7.505 8.371 -10.305 1.00 73.56 347 ARG A C 1
ATOM 2576 O O . ARG A 1 347 ? -6.762 7.514 -10.762 1.00 73.56 347 ARG A O 1
ATOM 2583 N N . PHE A 1 348 ? -8.006 8.305 -9.070 1.00 71.94 348 PHE A N 1
ATOM 2584 C CA . PHE A 1 348 ? -7.979 7.108 -8.231 1.00 71.94 348 PHE A CA 1
ATOM 2585 C C . PHE A 1 348 ? -9.400 6.709 -7.837 1.00 71.94 348 PHE A C 1
ATOM 2587 O O . PHE A 1 348 ? -10.185 7.563 -7.432 1.00 71.94 348 PHE A O 1
ATOM 2594 N N . ALA A 1 349 ? -9.699 5.410 -7.902 1.00 67.69 349 ALA A N 1
ATOM 2595 C CA . ALA A 1 349 ? -10.959 4.854 -7.409 1.00 67.69 349 ALA A CA 1
ATOM 2596 C C . ALA A 1 349 ? -10.991 4.708 -5.877 1.00 67.69 349 ALA A C 1
ATOM 2598 O O . ALA A 1 349 ? -12.056 4.785 -5.272 1.00 67.69 349 ALA A O 1
ATOM 2599 N N . VAL A 1 350 ? -9.824 4.530 -5.250 1.00 71.06 350 VAL A N 1
ATOM 2600 C CA . VAL A 1 350 ? -9.661 4.394 -3.795 1.00 71.06 350 VAL A CA 1
ATOM 2601 C C . VAL A 1 350 ? -8.536 5.290 -3.297 1.00 71.06 350 VAL A C 1
ATOM 2603 O O . VAL A 1 350 ? -7.555 5.523 -4.007 1.00 71.06 350 VAL A O 1
ATOM 2606 N N . MET A 1 351 ? -8.669 5.792 -2.069 1.00 80.00 351 MET A N 1
ATOM 2607 C CA . MET A 1 351 ? -7.637 6.624 -1.462 1.00 80.00 351 MET A CA 1
ATOM 2608 C C . MET A 1 351 ? -6.405 5.769 -1.117 1.00 80.00 351 MET A C 1
ATOM 2610 O O . MET A 1 351 ? -6.537 4.790 -0.381 1.00 80.00 351 MET A O 1
ATOM 2614 N N . PRO A 1 352 ? -5.208 6.107 -1.624 1.00 83.44 352 PRO A N 1
ATOM 2615 C CA . PRO A 1 352 ? -4.032 5.277 -1.429 1.00 83.44 352 PRO A CA 1
ATOM 2616 C C . PRO A 1 352 ? -3.340 5.559 -0.092 1.00 83.44 352 PRO A C 1
ATOM 2618 O O . PRO A 1 352 ? -3.331 6.686 0.412 1.00 83.44 352 PRO A O 1
ATOM 2621 N N . THR A 1 353 ? -2.697 4.531 0.457 1.00 85.62 353 THR A N 1
ATOM 2622 C CA . THR A 1 353 ? -1.933 4.620 1.709 1.00 85.62 353 THR A CA 1
ATOM 2623 C C . THR A 1 353 ? -0.495 5.035 1.434 1.00 85.62 353 THR A C 1
ATOM 2625 O O . THR A 1 353 ? 0.175 4.413 0.617 1.00 85.62 353 THR A O 1
ATOM 2628 N N . VAL A 1 354 ? 0.027 6.038 2.139 1.00 85.44 354 VAL A N 1
ATOM 2629 C CA . VAL A 1 354 ? 1.434 6.457 2.014 1.00 85.44 354 VAL A CA 1
ATOM 2630 C C . VAL A 1 354 ? 2.284 5.830 3.118 1.00 85.44 354 VAL A C 1
ATOM 2632 O O . VAL A 1 354 ? 1.996 5.985 4.308 1.00 85.44 354 VAL A O 1
ATOM 2635 N N . LEU A 1 355 ? 3.358 5.151 2.716 1.00 83.44 355 LEU A N 1
ATOM 2636 C CA . LEU A 1 355 ? 4.378 4.580 3.591 1.00 83.44 355 LEU A CA 1
ATOM 2637 C C . LEU A 1 355 ? 5.587 5.528 3.637 1.00 83.44 355 LEU A C 1
ATOM 2639 O O . LEU A 1 355 ? 6.242 5.738 2.610 1.00 83.44 355 LEU A O 1
ATOM 2643 N N . PRO A 1 356 ? 5.904 6.121 4.801 1.00 71.88 356 PRO A N 1
ATOM 2644 C CA . PRO A 1 356 ? 6.889 7.187 4.872 1.00 71.88 356 PRO A CA 1
ATOM 2645 C C . PRO A 1 356 ? 8.320 6.672 4.738 1.00 71.88 356 PRO A C 1
ATOM 2647 O O . PRO A 1 356 ? 8.689 5.640 5.307 1.00 71.88 356 PRO A O 1
ATOM 2650 N N . GLY A 1 357 ? 9.139 7.469 4.046 1.00 65.38 357 GLY A N 1
ATOM 2651 C CA . GLY A 1 357 ? 10.578 7.267 3.877 1.00 65.38 357 GLY A CA 1
ATOM 2652 C C . GLY A 1 357 ? 11.398 7.467 5.147 1.00 65.38 357 GLY A C 1
ATOM 2653 O O . GLY A 1 357 ? 10.872 7.859 6.186 1.00 65.38 357 GLY A O 1
ATOM 2654 N N . SER A 1 358 ? 12.711 7.244 5.060 1.00 67.50 358 SER A N 1
ATOM 2655 C CA . SER A 1 358 ? 13.631 7.523 6.166 1.00 67.50 358 SER A CA 1
ATOM 2656 C C . SER A 1 358 ? 14.521 8.719 5.884 1.00 67.50 358 SER A C 1
ATOM 2658 O O . SER A 1 358 ? 15.284 8.759 4.918 1.00 67.50 358 SER A O 1
ATOM 2660 N N . LEU A 1 359 ? 14.477 9.655 6.831 1.00 63.53 359 LEU A N 1
ATOM 2661 C CA . LEU A 1 359 ? 15.400 10.770 6.980 1.00 63.53 359 LEU A CA 1
ATOM 2662 C C . LEU A 1 359 ? 16.863 10.353 6.899 1.00 63.53 359 LEU A C 1
ATOM 2664 O O . LEU A 1 359 ? 17.636 10.890 6.106 1.00 63.53 359 LEU A O 1
ATOM 2668 N N . SER A 1 360 ? 17.237 9.405 7.755 1.00 64.94 360 SER A N 1
ATOM 2669 C CA . SER A 1 360 ? 18.620 8.989 7.924 1.00 64.94 360 SER A CA 1
ATOM 2670 C C . SER A 1 360 ? 19.093 8.202 6.713 1.00 64.94 360 SER A C 1
ATOM 2672 O O . SER A 1 360 ? 20.218 8.413 6.274 1.00 64.94 360 SER A O 1
ATOM 2674 N N . ALA A 1 361 ? 18.229 7.375 6.118 1.00 68.38 361 ALA A N 1
ATOM 2675 C CA . ALA A 1 361 ? 18.547 6.626 4.907 1.00 68.38 361 ALA A CA 1
ATOM 2676 C C . ALA A 1 361 ? 18.752 7.559 3.705 1.00 68.38 361 ALA A C 1
ATOM 2678 O O . ALA A 1 361 ? 19.762 7.444 3.012 1.00 68.38 361 ALA A O 1
ATOM 2679 N N . GLY A 1 362 ? 17.850 8.525 3.498 1.00 66.81 362 GLY A N 1
ATOM 2680 C CA . GLY A 1 362 ? 17.970 9.513 2.424 1.00 66.81 362 GLY A CA 1
ATOM 2681 C C . GLY A 1 362 ? 19.188 10.427 2.598 1.00 66.81 362 GLY A C 1
ATOM 2682 O O . GLY A 1 362 ? 19.931 10.661 1.645 1.00 66.81 362 GLY A O 1
ATOM 2683 N N . PHE A 1 363 ? 19.464 10.887 3.824 1.00 70.06 363 PHE A N 1
ATOM 2684 C CA . PHE A 1 363 ? 20.662 11.677 4.131 1.00 70.06 363 PHE A CA 1
ATOM 2685 C C . PHE A 1 363 ? 21.955 10.859 3.984 1.00 70.06 363 PHE A C 1
ATOM 2687 O O . PHE A 1 363 ? 22.968 11.353 3.483 1.00 70.06 363 PHE A O 1
ATOM 2694 N N . GLN A 1 364 ? 21.938 9.586 4.381 1.00 75.56 364 GLN A N 1
ATOM 2695 C CA . GLN A 1 364 ? 23.070 8.683 4.201 1.00 75.56 364 GLN A CA 1
ATOM 2696 C C . GLN A 1 364 ? 23.333 8.404 2.718 1.00 75.56 364 GLN A C 1
ATOM 2698 O O . GLN A 1 364 ? 24.490 8.398 2.300 1.00 75.56 364 GLN A O 1
ATOM 2703 N N . ALA A 1 365 ? 22.288 8.218 1.911 1.00 73.69 365 ALA A N 1
ATOM 2704 C CA . ALA A 1 365 ? 22.431 8.060 0.469 1.00 73.69 365 ALA A CA 1
ATOM 2705 C C . ALA A 1 365 ? 22.996 9.326 -0.182 1.00 73.69 365 ALA A C 1
ATOM 2707 O O . ALA A 1 365 ? 23.939 9.240 -0.967 1.00 73.69 365 ALA A O 1
ATOM 2708 N N . LEU A 1 366 ? 22.510 10.506 0.210 1.00 73.75 366 LEU A N 1
ATOM 2709 C CA . LEU A 1 366 ? 23.044 11.778 -0.268 1.00 73.75 366 LEU A CA 1
ATOM 2710 C C . LEU A 1 366 ? 24.522 11.957 0.094 1.00 73.75 366 LEU A C 1
ATOM 2712 O O . LEU A 1 366 ? 25.337 12.238 -0.781 1.00 73.75 366 LEU A O 1
ATOM 2716 N N . SER A 1 367 ? 24.871 11.817 1.373 1.00 74.44 367 SER A N 1
ATOM 2717 C CA . SER A 1 367 ? 26.250 12.010 1.843 1.00 74.44 367 SER A CA 1
ATOM 2718 C C . SER A 1 367 ? 27.216 11.044 1.157 1.00 74.44 367 SER A C 1
ATOM 2720 O O . SER A 1 367 ? 28.273 11.462 0.682 1.00 74.44 367 SER A O 1
ATOM 2722 N N . ARG A 1 368 ? 26.819 9.773 1.000 1.00 79.00 368 ARG A N 1
ATOM 2723 C CA . ARG A 1 368 ? 27.567 8.787 0.206 1.00 79.00 368 ARG A CA 1
ATOM 2724 C C . ARG A 1 368 ? 27.649 9.184 -1.265 1.00 79.00 368 ARG A C 1
ATOM 2726 O O . ARG A 1 368 ? 28.708 9.026 -1.859 1.00 79.00 368 ARG A O 1
ATOM 2733 N N . GLY A 1 369 ? 26.576 9.721 -1.841 1.00 74.00 369 GLY A N 1
ATOM 2734 C CA . GLY A 1 369 ? 26.536 10.204 -3.220 1.00 74.00 369 GLY A CA 1
ATOM 2735 C C . GLY A 1 369 ? 27.500 11.367 -3.474 1.00 74.00 369 GLY A C 1
ATOM 2736 O O . GLY A 1 369 ? 28.226 11.359 -4.466 1.00 74.00 369 GLY A O 1
ATOM 2737 N N . ILE A 1 370 ? 27.572 12.330 -2.550 1.00 73.81 370 ILE A N 1
ATOM 2738 C CA . ILE A 1 370 ? 28.528 13.448 -2.603 1.00 73.81 370 ILE A CA 1
ATOM 2739 C C . ILE A 1 370 ? 29.965 12.921 -2.511 1.00 73.81 370 ILE A C 1
ATOM 2741 O O . ILE A 1 370 ? 30.791 13.258 -3.358 1.00 73.81 370 ILE A O 1
ATOM 2745 N N . ALA A 1 371 ? 30.249 12.047 -1.541 1.00 74.00 371 ALA A N 1
ATOM 2746 C CA . ALA A 1 371 ? 31.575 11.448 -1.366 1.00 74.00 371 ALA A CA 1
ATOM 2747 C C . ALA A 1 371 ? 31.996 10.551 -2.547 1.00 74.00 371 ALA A C 1
ATOM 2749 O O . ALA A 1 371 ? 33.182 10.376 -2.810 1.00 74.00 371 ALA A O 1
ATOM 2750 N N . ALA A 1 372 ? 31.027 9.992 -3.272 1.00 75.31 372 ALA A N 1
ATOM 2751 C CA . ALA A 1 372 ? 31.234 9.127 -4.426 1.00 75.31 372 ALA A CA 1
ATOM 2752 C C . ALA A 1 372 ? 31.326 9.879 -5.765 1.00 75.31 372 ALA A C 1
ATOM 2754 O O . ALA A 1 372 ? 31.393 9.232 -6.816 1.00 75.31 372 ALA A O 1
ATOM 2755 N N . ARG A 1 373 ? 31.318 11.221 -5.777 1.00 69.38 373 ARG A N 1
ATOM 2756 C CA . ARG A 1 373 ? 31.413 11.9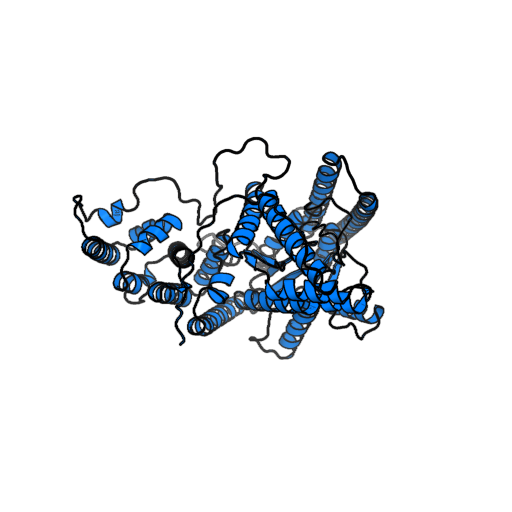99 -7.023 1.00 69.38 373 ARG A CA 1
ATOM 2757 C C . ARG A 1 373 ? 32.632 11.577 -7.845 1.00 69.38 373 ARG A C 1
ATOM 2759 O O . ARG A 1 373 ? 33.739 11.443 -7.338 1.00 69.38 373 ARG A O 1
ATOM 2766 N N . GLY A 1 374 ? 32.404 11.341 -9.137 1.00 70.38 374 GLY A N 1
ATOM 2767 C CA . GLY A 1 374 ? 33.425 10.835 -10.061 1.00 70.38 374 GLY A CA 1
ATOM 2768 C C . GLY A 1 374 ? 33.622 9.312 -10.038 1.00 70.38 374 GLY A C 1
ATOM 2769 O O . GLY A 1 374 ? 34.218 8.777 -10.969 1.00 70.38 374 GLY A O 1
ATOM 2770 N N . ASN A 1 375 ? 33.067 8.586 -9.060 1.00 80.88 375 ASN A N 1
ATOM 2771 C CA . ASN A 1 375 ? 33.081 7.124 -9.009 1.00 80.88 375 ASN A CA 1
ATOM 2772 C C . ASN A 1 375 ? 31.667 6.553 -9.176 1.00 80.88 375 ASN A C 1
ATOM 2774 O O . ASN A 1 375 ? 30.880 6.435 -8.235 1.00 80.88 375 ASN A O 1
ATOM 2778 N N . ARG A 1 376 ? 31.364 6.122 -10.401 1.00 77.31 376 ARG A N 1
ATOM 2779 C CA . ARG A 1 376 ? 30.036 5.621 -10.772 1.00 77.31 376 ARG A CA 1
ATOM 2780 C C . ARG A 1 376 ? 29.605 4.387 -9.978 1.00 77.31 376 ARG A C 1
ATOM 2782 O O . ARG A 1 376 ? 28.444 4.292 -9.605 1.00 77.31 376 ARG A O 1
ATOM 2789 N N . ALA A 1 377 ? 30.519 3.466 -9.677 1.00 80.44 377 ALA A N 1
ATOM 2790 C CA . ALA A 1 377 ? 30.193 2.281 -8.884 1.00 80.44 377 ALA A CA 1
ATOM 2791 C C . ALA A 1 377 ? 29.855 2.645 -7.429 1.00 80.44 377 ALA A C 1
ATOM 2793 O O . ALA A 1 377 ? 28.957 2.049 -6.835 1.00 80.44 377 ALA A O 1
ATOM 2794 N N . ALA A 1 378 ? 30.549 3.631 -6.858 1.00 80.62 378 ALA A N 1
ATOM 2795 C CA . ALA A 1 378 ? 30.254 4.131 -5.519 1.00 80.62 378 ALA A CA 1
ATOM 2796 C C . ALA A 1 378 ? 28.920 4.903 -5.472 1.00 80.62 378 ALA A C 1
ATOM 2798 O O . ALA A 1 378 ? 28.168 4.729 -4.516 1.00 80.62 378 ALA A O 1
ATOM 2799 N N . LEU A 1 379 ? 28.576 5.657 -6.527 1.00 79.62 379 LEU A N 1
ATOM 2800 C CA . LEU A 1 379 ? 27.272 6.327 -6.654 1.00 79.62 379 LEU A CA 1
ATOM 2801 C C . LEU A 1 379 ? 26.112 5.326 -6.643 1.00 79.62 379 LEU A C 1
ATOM 2803 O O . LEU A 1 379 ? 25.132 5.531 -5.937 1.00 79.62 379 LEU A O 1
ATOM 2807 N N . ILE A 1 380 ? 26.245 4.206 -7.356 1.00 82.81 380 ILE A N 1
ATOM 2808 C CA . ILE A 1 380 ? 25.221 3.150 -7.369 1.00 82.81 380 ILE A CA 1
ATOM 2809 C C . ILE A 1 380 ? 25.035 2.557 -5.964 1.00 82.81 380 ILE A C 1
ATOM 2811 O O . ILE A 1 380 ? 23.909 2.364 -5.513 1.00 82.81 380 ILE A O 1
ATOM 2815 N N . ARG A 1 381 ? 26.131 2.308 -5.233 1.00 84.94 381 ARG A N 1
ATOM 2816 C CA . ARG A 1 381 ? 26.084 1.761 -3.861 1.00 84.94 381 ARG A CA 1
ATOM 2817 C C . ARG A 1 381 ? 25.540 2.748 -2.826 1.00 84.94 381 ARG A C 1
ATOM 2819 O O . ARG A 1 381 ? 25.145 2.316 -1.741 1.00 84.94 381 ARG A O 1
ATOM 2826 N N . ALA A 1 382 ? 25.507 4.045 -3.132 1.00 84.62 382 ALA A N 1
ATOM 2827 C CA . ALA A 1 382 ? 24.956 5.054 -2.235 1.00 84.62 382 ALA A CA 1
ATOM 2828 C C . ALA A 1 382 ? 23.466 4.813 -1.942 1.00 84.62 382 ALA A C 1
ATOM 2830 O O . ALA A 1 382 ? 23.016 5.148 -0.852 1.00 84.62 382 ALA A O 1
ATOM 2831 N N . TRP A 1 383 ? 22.740 4.147 -2.847 1.00 84.44 383 TRP A N 1
ATOM 2832 C CA . TRP A 1 383 ? 21.319 3.815 -2.695 1.00 84.44 383 TRP A CA 1
ATOM 2833 C C . TRP A 1 383 ? 21.017 2.648 -1.748 1.00 84.44 383 TRP A C 1
ATOM 2835 O O . TRP A 1 383 ? 19.854 2.433 -1.421 1.00 84.44 383 TRP A O 1
ATOM 2845 N N . GLY A 1 384 ? 22.030 1.922 -1.259 1.00 88.12 384 GLY A N 1
ATOM 2846 C CA . GLY A 1 384 ? 21.837 0.787 -0.345 1.00 88.12 384 GLY A CA 1
ATOM 2847 C C . GLY A 1 384 ? 20.924 1.076 0.858 1.00 88.12 384 GLY A C 1
ATOM 2848 O O . GLY A 1 384 ? 19.941 0.364 1.029 1.00 88.12 384 GLY A O 1
ATOM 2849 N N . PRO A 1 385 ? 21.147 2.155 1.634 1.00 86.94 385 PRO A N 1
ATOM 2850 C CA . PRO A 1 385 ? 20.297 2.494 2.778 1.00 86.94 385 PRO A CA 1
ATOM 2851 C C . PRO A 1 385 ? 18.841 2.769 2.400 1.00 86.94 385 PRO A C 1
ATOM 2853 O O . PRO A 1 385 ? 17.932 2.414 3.145 1.00 86.94 385 PRO A O 1
ATOM 2856 N N . VAL A 1 386 ? 18.614 3.402 1.243 1.00 84.94 386 VAL A N 1
ATOM 2857 C CA . VAL A 1 386 ? 17.265 3.670 0.724 1.00 84.94 386 VAL A CA 1
ATOM 2858 C C . VAL A 1 386 ? 16.583 2.357 0.361 1.00 84.94 386 VAL A C 1
ATOM 2860 O O . VAL A 1 386 ? 15.447 2.131 0.772 1.00 84.94 386 VAL A O 1
ATOM 2863 N N . ALA A 1 387 ? 17.293 1.460 -0.327 1.00 90.44 387 ALA A N 1
ATOM 2864 C CA . ALA A 1 387 ? 16.785 0.135 -0.655 1.00 90.44 387 ALA A CA 1
ATOM 2865 C C . ALA A 1 387 ? 16.466 -0.679 0.609 1.00 90.44 387 ALA A C 1
ATOM 2867 O O . ALA A 1 387 ? 15.411 -1.301 0.683 1.00 90.44 387 ALA A O 1
ATOM 2868 N N . ASP A 1 388 ? 17.354 -0.695 1.607 1.00 90.81 388 ASP A N 1
ATOM 2869 C CA . ASP A 1 388 ? 17.146 -1.400 2.882 1.00 90.81 388 ASP A CA 1
ATOM 2870 C C . ASP A 1 388 ? 15.901 -0.896 3.607 1.00 90.81 388 ASP A C 1
ATOM 2872 O O . ASP A 1 388 ? 15.084 -1.689 4.077 1.00 90.81 388 ASP A O 1
ATOM 2876 N N . PHE A 1 389 ? 15.720 0.422 3.637 1.00 88.62 389 PHE A N 1
ATOM 2877 C CA . PHE A 1 389 ? 14.570 1.026 4.283 1.00 88.62 389 PHE A CA 1
ATOM 2878 C C . PHE A 1 389 ? 13.263 0.770 3.520 1.00 88.62 389 PHE A C 1
ATOM 2880 O O . PHE A 1 389 ? 12.279 0.361 4.134 1.00 88.62 389 PHE A O 1
ATOM 2887 N N . LYS A 1 390 ? 13.248 0.935 2.187 1.00 90.88 390 LYS A N 1
ATOM 2888 C CA . LYS A 1 390 ? 12.088 0.585 1.342 1.00 90.88 390 LYS A CA 1
ATOM 2889 C C . LYS A 1 390 ? 11.711 -0.891 1.517 1.00 90.88 390 LYS A C 1
ATOM 2891 O O . LYS A 1 390 ? 10.537 -1.211 1.672 1.00 90.88 390 LYS A O 1
ATOM 2896 N N . HIS A 1 391 ? 12.704 -1.780 1.569 1.00 93.44 391 HIS A N 1
ATOM 2897 C CA . HIS A 1 391 ? 12.491 -3.203 1.821 1.00 93.44 391 HIS A CA 1
ATOM 2898 C C . HIS A 1 391 ? 11.869 -3.458 3.199 1.00 93.44 391 HIS A C 1
ATOM 2900 O O . HIS A 1 391 ? 10.889 -4.191 3.292 1.00 93.44 391 HIS A O 1
ATOM 2906 N N . GLN A 1 392 ? 12.378 -2.823 4.259 1.00 91.88 392 GLN A N 1
ATOM 2907 C CA . GLN A 1 392 ? 11.785 -2.942 5.592 1.00 91.88 392 GLN A CA 1
ATOM 2908 C C . GLN A 1 392 ? 10.328 -2.460 5.609 1.00 91.88 392 GLN A C 1
ATOM 2910 O O . GLN A 1 392 ? 9.468 -3.185 6.099 1.00 91.88 392 GLN A O 1
ATOM 2915 N N . ARG A 1 393 ? 10.030 -1.288 5.032 1.00 91.06 393 ARG A N 1
ATOM 2916 C CA . ARG A 1 393 ? 8.657 -0.754 4.962 1.00 91.06 393 ARG A CA 1
ATOM 2917 C C . ARG A 1 393 ? 7.713 -1.655 4.183 1.00 91.06 393 ARG A C 1
ATOM 2919 O O . ARG A 1 393 ? 6.571 -1.839 4.592 1.00 91.06 393 ARG A O 1
ATOM 2926 N N . PHE A 1 394 ? 8.195 -2.259 3.101 1.00 93.94 394 PHE A N 1
ATOM 2927 C CA . PHE A 1 394 ? 7.419 -3.251 2.370 1.00 93.94 394 PHE A CA 1
ATOM 2928 C C . PHE A 1 394 ? 7.089 -4.460 3.255 1.00 93.94 394 PHE A C 1
ATOM 2930 O O . PHE A 1 394 ? 5.939 -4.882 3.294 1.00 93.94 394 PHE A O 1
ATOM 2937 N N . LEU A 1 395 ? 8.071 -5.016 3.975 1.00 93.81 395 LEU A N 1
ATOM 2938 C CA . LEU A 1 395 ? 7.844 -6.168 4.857 1.00 93.81 395 LEU A CA 1
ATOM 2939 C C . LEU A 1 395 ? 6.887 -5.839 6.009 1.00 93.81 395 LEU A C 1
ATOM 2941 O O . LEU A 1 395 ? 6.035 -6.657 6.346 1.00 93.81 395 LEU A O 1
ATOM 2945 N N . GLU A 1 396 ? 7.010 -4.645 6.590 1.00 93.25 396 GLU A N 1
ATOM 2946 C CA . GLU A 1 396 ? 6.092 -4.140 7.613 1.00 93.25 396 GLU A CA 1
ATOM 2947 C C . GLU A 1 396 ? 4.665 -4.028 7.062 1.00 93.25 396 GLU A C 1
ATOM 2949 O O . GLU A 1 396 ? 3.731 -4.547 7.668 1.00 93.25 396 GLU A O 1
ATOM 2954 N N . TYR A 1 397 ? 4.486 -3.439 5.876 1.00 93.06 397 TYR A N 1
ATOM 2955 C CA . TYR A 1 397 ? 3.176 -3.363 5.227 1.00 93.06 397 TYR A CA 1
ATOM 2956 C C . TYR A 1 397 ? 2.613 -4.750 4.890 1.00 93.06 397 TYR A C 1
ATOM 2958 O O . TYR A 1 397 ? 1.445 -5.027 5.153 1.00 93.06 397 TYR A O 1
ATOM 2966 N N . ALA A 1 398 ? 3.442 -5.655 4.369 1.00 92.69 398 ALA A N 1
ATOM 2967 C CA . ALA A 1 398 ? 3.017 -7.003 4.020 1.00 92.69 398 ALA A CA 1
ATOM 2968 C C . ALA A 1 398 ? 2.565 -7.824 5.237 1.00 92.69 398 ALA A C 1
ATOM 2970 O O . ALA A 1 398 ? 1.615 -8.596 5.136 1.00 92.69 398 ALA A O 1
ATOM 2971 N N . ALA A 1 399 ? 3.182 -7.617 6.403 1.00 93.19 399 ALA A N 1
ATOM 2972 C CA . ALA A 1 399 ? 2.794 -8.283 7.646 1.00 93.19 399 ALA A CA 1
ATOM 2973 C C . ALA A 1 399 ? 1.411 -7.853 8.178 1.00 93.19 399 ALA A C 1
ATOM 2975 O O . ALA A 1 399 ? 0.835 -8.553 9.010 1.00 93.19 399 ALA A O 1
ATOM 2976 N N . LEU A 1 400 ? 0.856 -6.733 7.700 1.00 93.38 400 LEU A N 1
ATOM 2977 C CA . LEU A 1 400 ? -0.519 -6.304 8.003 1.00 93.38 400 LEU A CA 1
ATOM 2978 C C . LEU A 1 400 ? -1.559 -6.994 7.107 1.00 93.38 400 LEU A C 1
ATOM 2980 O O . LEU A 1 400 ? -2.756 -6.994 7.416 1.00 93.38 400 LEU A O 1
ATOM 2984 N N . TYR A 1 401 ? -1.099 -7.586 6.005 1.00 92.00 401 TYR A N 1
ATOM 2985 C CA . TYR A 1 401 ? -1.919 -8.162 4.943 1.00 92.00 401 TYR A CA 1
ATOM 2986 C C . TYR A 1 401 ? -1.407 -9.530 4.457 1.00 92.00 401 TYR A C 1
ATOM 2988 O O . TYR A 1 401 ? -1.261 -9.726 3.246 1.00 92.00 401 TYR A O 1
ATOM 2996 N N . PRO A 1 402 ? -1.126 -10.488 5.362 1.00 90.44 402 PRO A N 1
ATOM 2997 C CA . PRO A 1 402 ? -0.602 -11.799 4.978 1.00 90.44 402 PRO A CA 1
ATOM 2998 C C . PRO A 1 402 ? -1.582 -12.643 4.145 1.00 90.44 402 PRO A C 1
ATOM 3000 O O . PRO A 1 402 ? -1.168 -13.608 3.511 1.00 90.44 402 PRO A O 1
ATOM 3003 N N . GLU A 1 403 ? -2.866 -12.283 4.108 1.00 87.06 403 GLU A N 1
ATOM 3004 C CA . GLU A 1 403 ? -3.883 -12.908 3.257 1.00 87.06 403 GLU A CA 1
ATOM 3005 C C . GLU A 1 403 ? -3.851 -12.448 1.784 1.00 87.06 403 GLU A C 1
ATOM 3007 O O . GLU A 1 403 ? -4.588 -12.991 0.957 1.00 87.06 403 GLU A O 1
ATOM 3012 N N . TYR A 1 404 ? -3.003 -11.470 1.437 1.00 88.31 404 TYR A N 1
ATOM 3013 C CA . TYR A 1 404 ? -2.874 -10.912 0.087 1.00 88.31 404 TYR A CA 1
ATOM 3014 C C . TYR A 1 404 ? -1.567 -11.319 -0.601 1.00 88.31 404 TYR A C 1
ATOM 3016 O O . TYR A 1 404 ? -0.545 -11.615 0.021 1.00 88.31 404 TYR A O 1
ATOM 3024 N N . ARG A 1 405 ? -1.589 -11.262 -1.935 1.00 89.81 405 ARG A N 1
ATOM 3025 C CA . ARG A 1 405 ? -0.390 -11.295 -2.783 1.00 89.81 405 ARG A CA 1
ATOM 3026 C C . ARG A 1 405 ? 0.031 -9.876 -3.131 1.00 89.81 405 ARG A C 1
ATOM 3028 O O . ARG A 1 405 ? -0.793 -8.968 -3.131 1.00 89.81 405 ARG A O 1
ATOM 3035 N N . PHE A 1 406 ? 1.293 -9.680 -3.484 1.00 92.69 406 PHE A N 1
ATOM 3036 C CA . PHE A 1 406 ? 1.839 -8.349 -3.717 1.00 92.69 406 PHE A CA 1
ATOM 3037 C C . PHE A 1 406 ? 2.425 -8.182 -5.111 1.00 92.69 406 PHE A C 1
ATOM 3039 O O . PHE A 1 406 ? 3.129 -9.053 -5.624 1.00 92.69 406 PHE A O 1
ATOM 3046 N N . LEU A 1 407 ? 2.184 -7.011 -5.687 1.00 94.62 407 LEU A N 1
ATOM 3047 C CA . LEU A 1 407 ? 2.837 -6.521 -6.891 1.00 94.62 407 LEU A CA 1
ATOM 3048 C C . LEU A 1 407 ? 3.603 -5.252 -6.522 1.00 94.62 407 LEU A C 1
ATOM 3050 O O . LEU A 1 407 ? 3.018 -4.315 -5.983 1.00 94.62 407 LEU A O 1
ATOM 3054 N N . LEU A 1 408 ? 4.909 -5.226 -6.798 1.00 96.12 408 LEU A N 1
ATOM 3055 C CA . LEU A 1 408 ? 5.737 -4.031 -6.610 1.00 96.12 408 LEU A CA 1
ATOM 3056 C C . LEU A 1 408 ? 5.903 -3.300 -7.945 1.00 96.12 408 LEU A C 1
ATOM 3058 O O . LEU A 1 408 ? 6.321 -3.920 -8.921 1.00 96.12 408 LEU A O 1
ATOM 3062 N N . ILE A 1 409 ? 5.626 -1.999 -7.976 1.00 96.62 409 ILE A N 1
ATOM 3063 C CA . ILE A 1 409 ? 5.956 -1.097 -9.084 1.00 96.62 409 ILE A CA 1
ATOM 3064 C C . ILE A 1 409 ? 6.984 -0.093 -8.568 1.00 96.62 409 ILE A C 1
ATOM 3066 O O . ILE A 1 409 ? 6.753 0.556 -7.555 1.00 96.62 409 ILE A O 1
ATOM 3070 N N . GLY A 1 410 ? 8.122 0.029 -9.237 1.00 95.38 410 GLY A N 1
ATOM 3071 C CA . GLY A 1 410 ? 9.168 0.980 -8.856 1.00 95.38 410 GLY A CA 1
ATOM 3072 C C . GLY A 1 410 ? 10.013 1.400 -10.046 1.00 95.38 410 GLY A C 1
ATOM 3073 O O . GLY A 1 410 ? 9.659 1.105 -11.189 1.00 95.38 410 GLY A O 1
ATOM 3074 N N . ASP A 1 411 ? 11.157 2.027 -9.791 1.00 93.69 411 ASP A N 1
ATOM 3075 C CA . ASP A 1 411 ? 12.099 2.456 -10.823 1.00 93.69 411 ASP A CA 1
ATOM 3076 C C . ASP A 1 411 ? 13.473 1.775 -10.688 1.00 93.69 411 ASP A C 1
ATOM 3078 O O . ASP A 1 411 ? 13.845 1.174 -9.679 1.00 93.69 411 ASP A O 1
ATOM 3082 N N . ASN A 1 412 ? 14.280 1.831 -11.747 1.00 92.62 412 ASN A N 1
ATOM 3083 C CA . ASN A 1 412 ? 15.618 1.231 -11.738 1.00 92.62 412 ASN A CA 1
ATOM 3084 C C . ASN A 1 412 ? 16.755 2.214 -11.388 1.00 92.62 412 ASN A C 1
ATOM 3086 O O . ASN A 1 412 ? 17.924 1.924 -11.677 1.00 92.62 412 ASN A O 1
ATOM 3090 N N . GLY A 1 413 ? 16.424 3.360 -10.802 1.00 85.50 413 GLY A N 1
ATOM 3091 C CA . GLY A 1 413 ? 17.298 4.434 -10.334 1.00 85.50 413 GLY A CA 1
ATOM 3092 C C . GLY A 1 413 ? 17.539 4.415 -8.822 1.00 85.50 413 GLY A C 1
ATOM 3093 O O . GLY A 1 413 ? 18.702 4.460 -8.418 1.00 85.50 413 GLY A O 1
ATOM 3094 N N . GLN A 1 414 ? 16.493 4.287 -7.993 1.00 77.38 414 GLN A N 1
ATOM 3095 C CA . GLN A 1 414 ? 16.561 4.576 -6.542 1.00 77.38 414 GLN A CA 1
ATOM 3096 C C . GLN A 1 414 ? 16.349 3.364 -5.611 1.00 77.38 414 GLN A C 1
ATOM 3098 O O . GLN A 1 414 ? 15.767 3.465 -4.531 1.00 77.38 414 GLN A O 1
ATOM 3103 N N . GLY A 1 415 ? 16.894 2.206 -5.995 1.00 88.44 415 GLY A N 1
ATOM 3104 C CA . GLY A 1 415 ? 17.006 1.025 -5.128 1.00 88.44 415 GLY A CA 1
ATOM 3105 C C . GLY A 1 415 ? 15.856 0.015 -5.210 1.00 88.44 415 GLY A C 1
ATOM 3106 O O . GLY A 1 415 ? 15.999 -1.072 -4.647 1.00 88.44 415 GLY A O 1
ATOM 3107 N N . ASP A 1 416 ? 14.781 0.294 -5.952 1.00 93.75 416 ASP A N 1
ATOM 3108 C CA . ASP A 1 416 ? 13.610 -0.600 -6.016 1.00 93.75 416 ASP A CA 1
ATOM 3109 C C . ASP A 1 416 ? 13.914 -1.948 -6.651 1.00 93.75 416 ASP A C 1
ATOM 3111 O O . ASP A 1 416 ? 13.355 -2.958 -6.231 1.00 93.75 416 ASP A O 1
ATOM 3115 N N . LEU A 1 417 ? 14.863 -2.012 -7.592 1.00 95.50 417 LEU A N 1
ATOM 3116 C CA . LEU A 1 417 ? 15.335 -3.300 -8.099 1.00 95.50 417 LEU A CA 1
ATOM 3117 C C . LEU A 1 417 ? 15.874 -4.180 -6.965 1.00 95.50 417 LEU A C 1
ATOM 3119 O O . LEU A 1 417 ? 15.521 -5.353 -6.873 1.00 95.50 417 LEU A O 1
ATOM 3123 N N . SER A 1 418 ? 16.708 -3.620 -6.086 1.00 95.38 418 SER A N 1
ATOM 3124 C CA . SER A 1 418 ? 17.272 -4.368 -4.960 1.00 95.38 418 SER A CA 1
ATOM 3125 C C . SER A 1 418 ? 16.192 -4.798 -3.963 1.00 95.38 418 SER A C 1
ATOM 3127 O O . SER A 1 418 ? 16.295 -5.871 -3.362 1.00 95.38 418 SER A O 1
ATOM 3129 N N . VAL A 1 419 ? 15.143 -3.991 -3.790 1.00 96.06 419 VAL A N 1
ATOM 3130 C CA . VAL A 1 419 ? 13.957 -4.369 -3.009 1.00 96.06 419 VAL A CA 1
ATOM 3131 C C . VAL A 1 419 ? 13.249 -5.546 -3.681 1.00 96.06 419 VAL A C 1
ATOM 3133 O O . VAL A 1 419 ? 13.094 -6.594 -3.059 1.00 96.06 419 VAL A O 1
ATOM 3136 N N . GLY A 1 420 ? 12.907 -5.416 -4.963 1.00 96.44 420 GLY A N 1
ATOM 3137 C CA . GLY A 1 420 ? 12.212 -6.436 -5.740 1.00 96.44 420 GLY A CA 1
ATOM 3138 C C . GLY A 1 420 ? 12.930 -7.783 -5.750 1.00 96.44 420 GLY A C 1
ATOM 3139 O O . GLY A 1 420 ? 12.313 -8.799 -5.449 1.00 96.44 420 GLY A O 1
ATOM 3140 N N . GLU A 1 421 ? 14.241 -7.796 -5.999 1.00 96.50 421 GLU A N 1
ATOM 3141 C CA . GLU A 1 421 ? 15.075 -9.009 -5.976 1.00 96.50 421 GLU A CA 1
ATOM 3142 C C . GLU A 1 421 ? 15.049 -9.729 -4.619 1.00 96.50 421 GLU A C 1
ATOM 3144 O O . GLU A 1 421 ? 15.048 -10.961 -4.568 1.00 96.50 421 GLU A O 1
ATOM 3149 N N . ARG A 1 422 ? 15.037 -8.978 -3.510 1.00 95.81 422 ARG A N 1
ATOM 3150 C CA . ARG A 1 422 ? 14.960 -9.558 -2.162 1.00 95.81 422 ARG A CA 1
ATOM 3151 C C . ARG A 1 422 ? 13.580 -10.142 -1.883 1.00 95.81 422 ARG A C 1
ATOM 3153 O O . ARG A 1 422 ? 13.498 -11.247 -1.355 1.00 95.81 422 ARG A O 1
ATOM 3160 N N . LEU A 1 423 ? 12.522 -9.445 -2.292 1.00 95.50 423 LEU A N 1
ATOM 3161 C CA . LEU A 1 423 ? 11.141 -9.877 -2.080 1.00 95.50 423 LEU A CA 1
ATOM 3162 C C . LEU A 1 423 ? 10.794 -11.138 -2.876 1.00 95.50 423 LEU A C 1
ATOM 3164 O O . LEU A 1 423 ? 10.252 -12.081 -2.308 1.00 95.50 423 LEU A O 1
ATOM 3168 N N . VAL A 1 424 ? 11.141 -11.200 -4.167 1.00 94.88 424 VAL A N 1
ATOM 3169 C CA . VAL A 1 424 ? 10.870 -12.395 -4.991 1.00 94.88 424 VAL A CA 1
ATOM 3170 C C . VAL A 1 424 ? 11.653 -13.605 -4.496 1.00 94.88 424 VAL A C 1
ATOM 3172 O O . VAL A 1 424 ? 11.129 -14.717 -4.478 1.00 94.88 424 VAL A O 1
ATOM 3175 N N . ARG A 1 425 ? 12.886 -13.391 -4.017 1.00 91.75 425 ARG A N 1
ATOM 3176 C CA . ARG A 1 425 ? 13.693 -14.446 -3.407 1.00 91.75 425 ARG A CA 1
ATOM 3177 C C . ARG A 1 425 ? 13.061 -14.955 -2.114 1.00 91.75 425 ARG A C 1
ATOM 3179 O O . ARG A 1 425 ? 12.905 -16.162 -1.975 1.00 91.75 425 ARG A O 1
ATOM 3186 N N . ALA A 1 426 ? 12.677 -14.056 -1.208 1.00 91.00 426 ALA A N 1
ATOM 3187 C CA . ALA A 1 426 ? 12.016 -14.425 0.042 1.00 91.00 426 ALA A CA 1
ATOM 3188 C C . ALA A 1 426 ? 10.697 -15.173 -0.218 1.00 91.00 426 ALA A C 1
ATOM 3190 O O . ALA A 1 426 ? 10.429 -16.190 0.415 1.00 91.00 426 ALA A O 1
ATOM 3191 N N . SER A 1 427 ? 9.919 -14.720 -1.206 1.00 91.56 427 SER A N 1
ATOM 3192 C CA . SER A 1 427 ? 8.681 -15.378 -1.632 1.00 91.56 427 SER A CA 1
ATOM 3193 C C . SER A 1 427 ? 8.929 -16.794 -2.167 1.00 91.56 427 SER A C 1
ATOM 3195 O O . SER A 1 427 ? 8.209 -17.722 -1.804 1.00 91.56 427 SER A O 1
ATOM 3197 N N . ALA A 1 428 ? 9.966 -16.986 -2.988 1.00 89.31 428 ALA A N 1
ATOM 3198 C CA . ALA A 1 428 ? 10.328 -18.301 -3.515 1.00 89.31 428 ALA A CA 1
ATOM 3199 C C . ALA A 1 428 ? 10.861 -19.249 -2.426 1.00 89.31 428 ALA A C 1
ATOM 3201 O O . ALA A 1 428 ? 10.527 -20.433 -2.423 1.00 89.31 428 ALA A O 1
ATOM 3202 N N . GLU A 1 429 ? 11.672 -18.739 -1.494 1.00 88.44 429 GLU A N 1
ATOM 3203 C CA . GLU A 1 429 ? 12.196 -19.509 -0.359 1.00 88.44 429 GLU A CA 1
ATOM 3204 C C . GLU A 1 429 ? 11.063 -19.986 0.563 1.00 88.44 429 GLU A C 1
ATOM 3206 O O . GLU A 1 429 ? 11.052 -21.153 0.953 1.00 88.44 429 GLU A O 1
ATOM 3211 N N . ALA A 1 430 ? 10.075 -19.130 0.838 1.00 85.44 430 ALA A N 1
ATOM 3212 C CA . ALA A 1 430 ? 8.893 -19.493 1.617 1.00 85.44 430 ALA A CA 1
ATOM 3213 C C . ALA A 1 430 ? 8.007 -20.535 0.921 1.00 85.44 430 ALA A C 1
ATOM 3215 O O . ALA A 1 430 ? 7.555 -21.494 1.547 1.00 85.44 430 ALA A O 1
ATOM 3216 N N . ALA A 1 431 ? 7.803 -20.393 -0.392 1.00 84.12 431 ALA A N 1
ATOM 3217 C CA . ALA A 1 431 ? 7.064 -21.380 -1.175 1.00 84.12 431 ALA A CA 1
ATOM 3218 C C . ALA A 1 431 ? 7.755 -22.757 -1.168 1.00 84.12 431 ALA A C 1
ATOM 3220 O O . ALA A 1 431 ? 7.082 -23.784 -1.125 1.00 84.12 431 ALA A O 1
ATOM 3221 N N . ALA A 1 432 ? 9.092 -22.789 -1.182 1.00 85.38 432 ALA A N 1
ATOM 3222 C CA . ALA A 1 432 ? 9.869 -24.028 -1.167 1.00 85.38 432 ALA A CA 1
ATOM 3223 C C . ALA A 1 432 ? 9.906 -24.714 0.209 1.00 85.38 432 ALA A C 1
ATOM 3225 O O . ALA A 1 432 ? 9.955 -25.941 0.275 1.00 85.38 432 ALA A O 1
ATOM 3226 N N . SER A 1 433 ? 9.900 -23.949 1.304 1.00 82.00 433 SER A N 1
ATOM 3227 C CA . SER A 1 433 ? 9.938 -24.501 2.664 1.00 82.00 433 SER A CA 1
ATOM 3228 C C . SER A 1 433 ? 8.577 -24.993 3.164 1.00 82.00 433 SER A C 1
ATOM 3230 O O . SER A 1 433 ? 8.525 -25.686 4.180 1.00 82.00 433 SER A O 1
ATOM 3232 N N . GLY A 1 434 ? 7.479 -24.638 2.484 1.00 71.19 434 GLY A N 1
ATOM 3233 C CA . GLY A 1 434 ? 6.118 -24.889 2.967 1.00 71.19 434 GLY A CA 1
ATOM 3234 C C . GLY A 1 434 ? 5.789 -24.116 4.249 1.00 71.19 434 GLY A C 1
ATOM 3235 O O . GLY A 1 434 ? 4.802 -24.420 4.920 1.00 71.19 434 GLY A O 1
ATOM 3236 N N . ASP A 1 435 ? 6.621 -23.136 4.616 1.00 65.62 435 ASP A N 1
ATOM 3237 C CA . ASP A 1 435 ? 6.413 -22.321 5.801 1.00 65.62 435 ASP A CA 1
ATOM 3238 C C . ASP A 1 435 ? 5.313 -21.293 5.528 1.00 65.62 435 ASP A C 1
ATOM 3240 O O . ASP A 1 435 ? 5.544 -20.235 4.943 1.00 65.62 435 ASP A O 1
ATOM 3244 N N . ALA A 1 436 ? 4.105 -21.589 6.007 1.00 53.06 436 ALA A N 1
ATOM 3245 C CA . ALA A 1 436 ? 2.963 -20.676 5.968 1.00 53.06 436 ALA A CA 1
ATOM 3246 C C . ALA A 1 436 ? 3.166 -19.384 6.798 1.00 53.06 436 ALA A C 1
ATOM 3248 O O . ALA A 1 436 ? 2.262 -18.549 6.860 1.00 53.06 436 ALA A O 1
ATOM 3249 N N . ARG A 1 437 ? 4.315 -19.218 7.476 1.00 55.12 437 ARG A N 1
ATOM 3250 C CA . ARG A 1 437 ? 4.738 -17.972 8.144 1.00 55.12 437 ARG A CA 1
ATOM 3251 C C . ARG A 1 437 ? 5.737 -17.156 7.306 1.00 55.12 437 ARG A C 1
ATOM 3253 O O . ARG A 1 437 ? 6.181 -16.100 7.757 1.00 55.12 437 ARG A O 1
ATOM 3260 N N . GLY A 1 438 ? 6.121 -17.642 6.125 1.00 60.66 438 GLY A N 1
ATOM 3261 C CA . GLY A 1 438 ? 7.240 -17.125 5.346 1.00 60.66 438 GLY A CA 1
ATOM 3262 C C . GLY A 1 438 ? 6.869 -15.994 4.387 1.00 60.66 438 GLY A C 1
ATOM 3263 O O . GLY A 1 438 ? 6.487 -16.246 3.255 1.00 60.66 438 GLY A O 1
ATOM 3264 N N . GLY A 1 439 ? 7.080 -14.746 4.810 1.00 75.25 439 GLY A N 1
ATOM 3265 C CA . GLY A 1 439 ? 7.253 -13.588 3.919 1.00 75.25 439 GLY A CA 1
ATOM 3266 C C . GLY A 1 439 ? 6.079 -13.214 2.988 1.00 75.25 439 GLY A C 1
ATOM 3267 O O . GLY A 1 439 ? 5.036 -13.860 2.958 1.00 75.25 439 GLY A O 1
ATOM 3268 N N . PRO A 1 440 ? 6.218 -12.115 2.226 1.00 89.19 440 PRO A N 1
ATOM 3269 C CA . PRO A 1 440 ? 5.200 -11.695 1.268 1.00 89.19 440 PRO A CA 1
ATOM 3270 C C . PRO A 1 440 ? 5.130 -12.646 0.069 1.00 89.19 440 PRO A C 1
ATOM 3272 O O . PRO A 1 440 ? 6.155 -13.009 -0.510 1.00 89.19 440 PRO A O 1
ATOM 3275 N N . THR A 1 441 ? 3.915 -12.982 -0.369 1.00 91.12 441 THR A N 1
ATOM 3276 C CA . THR A 1 441 ? 3.709 -13.722 -1.623 1.00 91.12 441 THR A CA 1
ATOM 3277 C C . THR A 1 441 ? 3.737 -12.756 -2.804 1.00 91.12 441 THR A C 1
ATOM 3279 O O . THR A 1 441 ? 2.799 -11.984 -2.993 1.00 91.12 441 THR A O 1
ATOM 3282 N N . MET A 1 442 ? 4.787 -12.798 -3.625 1.00 93.88 442 MET A N 1
ATOM 3283 C CA . MET A 1 442 ? 4.940 -11.887 -4.764 1.00 93.88 442 MET A CA 1
ATOM 3284 C C . MET A 1 442 ? 4.260 -12.426 -6.032 1.00 93.88 442 MET A C 1
ATOM 3286 O O . MET A 1 442 ? 4.382 -13.601 -6.378 1.00 93.88 442 MET A O 1
ATOM 3290 N N . VAL A 1 443 ? 3.563 -11.553 -6.762 1.00 93.19 443 VAL A N 1
ATOM 3291 C CA . VAL A 1 443 ? 3.042 -11.816 -8.115 1.00 93.19 443 VAL A CA 1
ATOM 3292 C C . VAL A 1 443 ? 4.136 -11.550 -9.147 1.00 93.19 443 VAL A C 1
ATOM 3294 O O . VAL A 1 443 ? 4.503 -12.440 -9.919 1.00 93.19 443 VAL A O 1
ATOM 3297 N N . CYS A 1 444 ? 4.664 -10.326 -9.134 1.00 95.69 444 CYS A N 1
ATOM 3298 C CA . CYS A 1 444 ? 5.782 -9.864 -9.949 1.00 95.69 444 CYS A CA 1
ATOM 3299 C C . CYS A 1 444 ? 6.321 -8.530 -9.417 1.00 95.69 444 CYS A C 1
ATOM 3301 O O . CYS A 1 444 ? 5.732 -7.905 -8.528 1.00 95.69 444 CYS A O 1
ATOM 3303 N N . VAL A 1 445 ? 7.425 -8.080 -10.007 1.00 97.81 445 VAL A N 1
ATOM 3304 C CA . VAL A 1 445 ? 7.976 -6.736 -9.815 1.00 97.81 445 VAL A CA 1
ATOM 3305 C C . VAL A 1 445 ? 8.034 -6.050 -11.175 1.00 97.81 445 VAL A C 1
ATOM 3307 O O . VAL A 1 445 ? 8.607 -6.600 -12.112 1.00 97.81 445 VAL A O 1
ATOM 3310 N N . LEU A 1 446 ? 7.462 -4.856 -11.286 1.00 97.88 446 LEU A N 1
ATOM 3311 C CA . LEU A 1 446 ? 7.535 -4.005 -12.468 1.00 97.88 446 LEU A CA 1
ATOM 3312 C C . LEU A 1 446 ? 8.476 -2.834 -12.198 1.00 97.88 446 LEU A C 1
ATOM 3314 O O . LEU A 1 446 ? 8.286 -2.086 -11.245 1.00 97.88 446 LEU A O 1
ATOM 3318 N N . LEU A 1 447 ? 9.480 -2.654 -13.052 1.00 97.12 447 LEU A N 1
ATOM 3319 C CA . LEU A 1 447 ? 10.460 -1.581 -12.919 1.00 97.12 447 LEU A CA 1
ATOM 3320 C C . LEU A 1 447 ? 10.421 -0.646 -14.119 1.00 97.12 447 LEU A C 1
ATOM 3322 O O . LEU A 1 447 ? 10.779 -1.025 -15.243 1.00 97.12 447 LEU A O 1
ATOM 3326 N N . HIS A 1 448 ? 10.033 0.598 -13.866 1.00 95.44 448 HIS A N 1
ATOM 3327 C CA . HIS A 1 448 ? 10.132 1.671 -14.829 1.00 95.44 448 HIS A CA 1
ATOM 3328 C C . HIS A 1 448 ? 11.609 1.954 -15.113 1.00 95.44 448 HIS A C 1
ATOM 3330 O O . HIS A 1 448 ? 12.420 2.247 -14.230 1.00 95.44 448 HIS A O 1
ATOM 3336 N N . ARG A 1 449 ? 11.989 1.812 -16.382 1.00 93.19 449 ARG A N 1
ATOM 3337 C CA . ARG A 1 449 ? 13.371 1.975 -16.812 1.00 93.19 449 ARG A CA 1
ATOM 3338 C C . ARG A 1 449 ? 13.675 3.442 -17.089 1.00 93.19 449 ARG A C 1
ATOM 3340 O O . ARG A 1 449 ? 13.448 3.922 -18.199 1.00 93.19 449 ARG A O 1
ATOM 3347 N N . VAL A 1 450 ? 14.276 4.091 -16.101 1.00 88.69 450 VAL A N 1
ATOM 3348 C CA . VAL A 1 450 ? 14.712 5.496 -16.127 1.00 88.69 450 VAL A CA 1
ATOM 3349 C C . VAL A 1 450 ? 16.216 5.644 -16.363 1.00 88.69 450 VAL A C 1
ATOM 3351 O O . VAL A 1 450 ? 16.694 6.704 -16.753 1.00 88.69 450 VAL A O 1
ATOM 3354 N N . GLN A 1 451 ? 16.977 4.554 -16.218 1.00 87.31 451 GLN A N 1
ATOM 3355 C CA . GLN A 1 451 ? 18.396 4.501 -16.578 1.00 87.31 451 GLN A CA 1
ATOM 3356 C C . GLN A 1 451 ? 18.813 3.161 -17.205 1.00 87.31 451 GLN A C 1
ATOM 3358 O O . GLN A 1 451 ? 18.041 2.200 -17.293 1.00 87.31 451 GLN A O 1
ATOM 3363 N N . ALA A 1 452 ? 20.055 3.077 -17.684 1.00 88.75 452 ALA A N 1
ATOM 3364 C CA . ALA A 1 452 ? 20.598 1.834 -18.223 1.00 88.75 452 ALA A CA 1
ATOM 3365 C C . ALA A 1 452 ? 20.824 0.792 -17.105 1.00 88.75 452 ALA A C 1
ATOM 3367 O O . ALA A 1 452 ? 21.228 1.140 -15.997 1.00 88.75 452 ALA A O 1
ATOM 3368 N N . SER A 1 453 ? 20.529 -0.481 -17.386 1.00 89.44 453 SER A N 1
ATOM 3369 C CA . SER A 1 453 ? 20.449 -1.556 -16.382 1.00 89.44 453 SER A CA 1
ATOM 3370 C C . SER A 1 453 ? 21.794 -1.881 -15.722 1.00 89.44 453 SER A C 1
ATOM 3372 O O . SER A 1 453 ? 21.841 -2.384 -14.602 1.00 89.44 453 SER A O 1
ATOM 3374 N N . GLU A 1 454 ? 22.902 -1.581 -16.391 1.00 87.06 454 GLU A N 1
ATOM 3375 C CA . GLU A 1 454 ? 24.250 -1.674 -15.837 1.00 87.06 454 GLU A CA 1
ATOM 3376 C C . GLU A 1 454 ? 24.490 -0.696 -14.678 1.00 87.06 454 GLU A C 1
ATOM 3378 O O . GLU A 1 454 ? 25.365 -0.951 -13.852 1.00 87.06 454 GLU A O 1
ATOM 3383 N N . TYR A 1 455 ? 23.705 0.383 -14.595 1.00 86.62 455 TYR A N 1
ATOM 3384 C CA . TYR A 1 455 ? 23.813 1.406 -13.555 1.00 86.62 455 TYR A CA 1
ATOM 3385 C C . TYR A 1 455 ? 22.802 1.231 -12.421 1.00 86.62 455 TYR A C 1
ATOM 3387 O O . TYR A 1 455 ? 22.765 2.047 -11.505 1.00 86.62 455 TYR A O 1
ATOM 3395 N N . THR A 1 456 ? 21.993 0.174 -12.449 1.00 89.38 456 THR A N 1
ATOM 3396 C CA . THR A 1 456 ? 21.021 -0.083 -11.388 1.00 89.38 456 THR A CA 1
ATOM 3397 C C . THR A 1 456 ? 21.679 -0.740 -10.176 1.00 89.38 456 THR A C 1
ATOM 3399 O O . THR A 1 456 ? 22.491 -1.659 -10.308 1.00 89.38 456 THR A O 1
ATOM 3402 N N . TYR A 1 457 ? 21.290 -0.293 -8.979 1.00 91.06 457 TYR A N 1
ATOM 3403 C CA . TYR A 1 457 ? 21.653 -0.947 -7.725 1.00 91.06 457 TYR A CA 1
ATOM 3404 C C . TYR A 1 457 ? 20.936 -2.302 -7.607 1.00 91.06 457 TYR A C 1
ATOM 3406 O O . TYR A 1 457 ? 19.715 -2.361 -7.486 1.00 91.06 457 TYR A O 1
ATOM 3414 N N . SER A 1 458 ? 21.712 -3.386 -7.682 1.00 93.19 458 SER A N 1
ATOM 3415 C CA . SER A 1 458 ? 21.244 -4.777 -7.729 1.00 93.19 458 SER A CA 1
ATOM 3416 C C . SER A 1 458 ? 22.039 -5.632 -6.743 1.00 93.19 458 SER A C 1
ATOM 3418 O O . SER A 1 458 ? 23.247 -5.446 -6.580 1.00 93.19 458 SER A O 1
ATOM 3420 N N . ASN A 1 459 ? 21.372 -6.600 -6.121 1.00 92.81 459 ASN A N 1
ATOM 3421 C CA . ASN A 1 459 ? 21.972 -7.641 -5.285 1.00 92.81 459 ASN A CA 1
ATOM 3422 C C . ASN A 1 459 ? 22.714 -8.705 -6.109 1.00 92.81 459 ASN A C 1
ATOM 3424 O O . ASN A 1 459 ? 23.396 -9.545 -5.533 1.00 92.81 459 ASN A O 1
ATOM 3428 N N . TYR A 1 460 ? 22.588 -8.673 -7.438 1.00 90.44 460 TYR A N 1
ATOM 3429 C CA . TYR A 1 460 ? 23.285 -9.557 -8.376 1.00 90.44 460 TYR A CA 1
ATOM 3430 C C . TYR A 1 460 ? 24.432 -8.839 -9.096 1.00 90.44 460 TYR A C 1
ATOM 3432 O O . TYR A 1 460 ? 24.791 -9.195 -10.217 1.00 90.44 460 TYR A O 1
ATOM 3440 N N . ALA A 1 461 ? 24.968 -7.766 -8.505 1.00 86.69 461 ALA A N 1
ATOM 3441 C CA . ALA A 1 461 ? 25.998 -6.928 -9.123 1.00 86.69 461 ALA A CA 1
ATOM 3442 C C . ALA A 1 461 ? 27.312 -7.673 -9.437 1.00 86.69 461 ALA A C 1
ATOM 3444 O O . ALA A 1 461 ? 28.117 -7.172 -10.221 1.00 86.69 461 ALA A O 1
ATOM 3445 N N . ASP A 1 462 ? 27.525 -8.839 -8.833 1.00 89.25 462 ASP A N 1
ATOM 3446 C CA . ASP A 1 462 ? 28.612 -9.779 -9.107 1.00 89.25 462 ASP A CA 1
ATOM 3447 C C . ASP A 1 462 ? 28.430 -10.553 -10.424 1.00 89.25 462 ASP A C 1
ATOM 3449 O O . ASP A 1 462 ? 29.415 -10.991 -11.018 1.00 89.25 462 ASP A O 1
ATOM 3453 N N . LEU A 1 463 ? 27.197 -10.673 -10.924 1.00 91.38 463 LEU A N 1
ATOM 3454 C CA . LEU A 1 463 ? 26.892 -11.384 -12.161 1.00 91.38 463 LEU A CA 1
ATOM 3455 C C . LEU A 1 463 ? 27.008 -10.482 -13.409 1.00 91.38 463 LEU A C 1
ATOM 3457 O O . LEU A 1 463 ? 26.606 -9.304 -13.397 1.00 91.38 463 LEU A O 1
ATOM 3461 N N . PRO A 1 464 ? 27.458 -11.036 -14.554 1.00 93.69 464 PRO A N 1
ATOM 3462 C CA . PRO A 1 464 ? 27.366 -10.366 -15.846 1.00 93.69 464 PRO A CA 1
ATOM 3463 C C . PRO A 1 464 ? 25.933 -9.910 -16.151 1.00 93.69 464 PRO A C 1
ATOM 3465 O O . PRO A 1 464 ? 24.964 -10.602 -15.842 1.00 93.69 464 PRO A O 1
ATOM 3468 N N . LEU A 1 465 ? 25.773 -8.763 -16.826 1.00 91.94 465 LEU A N 1
ATOM 3469 C CA . LEU A 1 465 ? 24.448 -8.174 -17.087 1.00 91.94 465 LEU A CA 1
ATOM 3470 C C . LEU A 1 465 ? 23.480 -9.141 -17.794 1.00 91.94 465 LEU A C 1
ATOM 3472 O O . LEU A 1 465 ? 22.302 -9.177 -17.457 1.00 91.94 465 LEU A O 1
ATOM 3476 N N . LYS A 1 466 ? 23.973 -9.952 -18.737 1.00 94.12 466 LYS A N 1
ATOM 3477 C CA . LYS A 1 466 ? 23.148 -10.954 -19.432 1.00 94.12 466 LYS A CA 1
ATOM 3478 C C . LYS A 1 466 ? 22.606 -12.028 -18.484 1.00 94.12 466 LYS A C 1
ATOM 3480 O O . LYS A 1 466 ? 21.485 -12.488 -18.663 1.00 94.12 466 LYS A O 1
ATOM 3485 N N . GLU A 1 467 ? 23.389 -12.439 -17.491 1.00 94.94 467 GLU A N 1
ATOM 3486 C CA . GLU A 1 467 ? 22.957 -13.423 -16.493 1.00 94.94 467 GLU A CA 1
ATOM 3487 C C . GLU A 1 467 ? 21.985 -12.804 -15.494 1.00 94.94 467 GLU A C 1
ATOM 3489 O O . GLU A 1 467 ? 20.976 -13.426 -15.165 1.00 94.94 467 GLU A O 1
ATOM 3494 N N . ARG A 1 468 ? 22.223 -11.545 -15.097 1.00 94.06 468 ARG A N 1
ATOM 3495 C CA . ARG A 1 468 ? 21.258 -10.766 -14.312 1.00 94.06 468 ARG A CA 1
ATOM 3496 C C . ARG A 1 468 ? 19.901 -10.684 -15.006 1.00 94.06 468 ARG A C 1
ATOM 3498 O O . ARG A 1 468 ? 18.895 -10.984 -14.383 1.00 94.06 468 ARG A O 1
ATOM 3505 N N . GLN A 1 469 ? 19.881 -10.350 -16.296 1.00 93.50 469 GLN A N 1
ATOM 3506 C CA . GLN A 1 469 ? 18.650 -10.256 -17.089 1.00 93.50 469 GLN A CA 1
ATOM 3507 C C . GLN A 1 469 ? 17.882 -11.577 -17.133 1.00 93.50 469 GLN A C 1
ATOM 3509 O O . GLN A 1 469 ? 16.697 -11.591 -16.816 1.00 93.50 469 GLN A O 1
ATOM 3514 N N . LYS A 1 470 ? 18.564 -12.694 -17.417 1.00 94.38 470 LYS A N 1
ATOM 3515 C CA . LYS A 1 470 ? 17.945 -14.030 -17.376 1.00 94.38 470 LYS A CA 1
ATOM 3516 C C . LYS A 1 470 ? 17.352 -14.351 -16.006 1.00 94.38 470 LYS A C 1
ATOM 3518 O O . LYS A 1 470 ? 16.300 -14.978 -15.911 1.00 94.38 470 LYS A O 1
ATOM 3523 N N . ARG A 1 471 ? 18.038 -13.945 -14.935 1.00 94.25 471 ARG A N 1
ATOM 3524 C CA . ARG A 1 471 ? 17.558 -14.151 -13.569 1.00 94.25 471 ARG A CA 1
ATOM 3525 C C . ARG A 1 471 ? 16.335 -13.294 -13.264 1.00 94.25 471 ARG A C 1
ATOM 3527 O O . ARG A 1 471 ? 15.368 -13.824 -12.737 1.00 94.25 471 ARG A O 1
ATOM 3534 N N . TRP A 1 472 ? 16.351 -12.017 -13.637 1.00 95.44 472 TRP A N 1
ATOM 3535 C CA . TRP A 1 472 ? 15.200 -11.126 -13.493 1.00 95.44 472 TRP A CA 1
ATOM 3536 C C . TRP A 1 472 ? 13.977 -11.651 -14.247 1.00 95.44 472 TRP A C 1
ATOM 3538 O O . TRP A 1 472 ? 12.899 -11.713 -13.668 1.00 95.44 472 TRP A O 1
ATOM 3548 N N . GLU A 1 473 ? 14.147 -12.121 -15.484 1.00 91.94 473 GLU A N 1
ATOM 3549 C CA . GLU A 1 473 ? 13.071 -12.747 -16.264 1.00 91.94 473 GLU A CA 1
ATOM 3550 C C . GLU A 1 473 ? 12.489 -13.975 -15.552 1.00 91.94 473 GLU A C 1
ATOM 3552 O O . GLU A 1 473 ? 11.273 -14.078 -15.387 1.00 91.94 473 GLU A O 1
ATOM 3557 N N . ARG A 1 474 ? 13.353 -14.879 -15.071 1.00 92.06 474 ARG A N 1
ATOM 3558 C CA . ARG A 1 474 ? 12.937 -16.068 -14.310 1.00 92.06 474 ARG A CA 1
ATOM 3559 C C . ARG A 1 474 ? 12.186 -15.695 -13.030 1.00 92.06 474 ARG A C 1
ATOM 3561 O O . ARG A 1 474 ? 11.183 -16.323 -12.705 1.00 92.06 474 ARG A O 1
ATOM 3568 N N . ASP A 1 475 ? 12.668 -14.679 -12.322 1.00 92.88 475 ASP A N 1
ATOM 3569 C CA . ASP A 1 475 ? 12.143 -14.250 -11.024 1.00 92.88 475 ASP A CA 1
ATOM 3570 C C . ASP A 1 475 ? 10.977 -13.243 -11.174 1.00 92.88 475 ASP A C 1
ATOM 3572 O O . ASP A 1 475 ? 10.555 -12.635 -10.192 1.00 92.88 475 ASP A O 1
ATOM 3576 N N . LYS A 1 476 ? 10.435 -13.066 -12.393 1.00 95.56 476 LYS A N 1
ATOM 3577 C CA . LYS A 1 476 ? 9.329 -12.141 -12.719 1.00 95.56 476 LYS A CA 1
ATOM 3578 C C . LYS A 1 476 ? 9.600 -10.690 -12.292 1.00 95.56 476 LYS A C 1
ATOM 3580 O O . LYS A 1 476 ? 8.688 -9.959 -11.902 1.00 95.56 476 LYS A O 1
ATOM 3585 N N . VAL A 1 477 ? 10.858 -10.269 -12.390 1.00 97.25 477 VAL A N 1
ATOM 3586 C CA . VAL A 1 477 ? 11.299 -8.876 -12.272 1.00 97.25 477 VAL A CA 1
ATOM 3587 C C . VAL A 1 477 ? 11.378 -8.296 -13.682 1.00 97.25 477 VAL A C 1
ATOM 3589 O O . VAL A 1 477 ? 12.325 -8.536 -14.431 1.00 97.25 477 VAL A O 1
ATOM 3592 N N . LEU A 1 478 ? 10.340 -7.564 -14.072 1.00 96.94 478 LEU A N 1
ATOM 3593 C CA . LEU A 1 478 ? 10.105 -7.138 -15.445 1.00 96.94 478 LEU A CA 1
ATOM 3594 C C . LEU A 1 478 ? 10.345 -5.638 -15.594 1.00 96.94 478 LEU A C 1
ATOM 3596 O O . LEU A 1 478 ? 9.912 -4.834 -14.773 1.00 96.94 478 LEU A O 1
ATOM 3600 N N . PHE A 1 479 ? 11.010 -5.248 -16.677 1.00 97.00 479 PHE A N 1
ATOM 3601 C CA . PHE A 1 479 ? 11.308 -3.847 -16.963 1.00 97.00 479 PHE A CA 1
ATOM 3602 C C . PHE A 1 479 ? 10.380 -3.302 -18.040 1.00 97.00 479 PHE A C 1
ATOM 3604 O O . PHE A 1 479 ? 10.188 -3.929 -19.084 1.00 97.00 479 PHE A O 1
ATOM 3611 N N . PHE A 1 480 ? 9.893 -2.080 -17.846 1.00 96.69 480 PHE A N 1
ATOM 3612 C CA . PHE A 1 480 ? 9.066 -1.386 -18.826 1.00 96.69 480 PHE A CA 1
ATOM 3613 C C . PHE A 1 480 ? 9.552 0.040 -19.088 1.00 96.69 480 PHE A C 1
ATOM 3615 O O . PHE A 1 480 ? 10.368 0.590 -18.354 1.00 96.69 480 PHE A O 1
ATOM 3622 N N . ARG A 1 481 ? 9.094 0.631 -20.197 1.00 93.94 481 ARG A N 1
ATOM 3623 C CA . ARG A 1 481 ? 9.421 2.018 -20.579 1.00 93.94 481 ARG A CA 1
ATOM 3624 C C . ARG A 1 481 ? 8.192 2.907 -20.755 1.00 93.94 481 ARG A C 1
ATOM 3626 O O . ARG A 1 481 ? 8.351 4.123 -20.776 1.00 93.94 481 ARG A O 1
ATOM 3633 N N . THR A 1 482 ? 7.023 2.291 -20.913 1.00 96.25 482 THR A N 1
ATOM 3634 C CA . THR A 1 482 ? 5.704 2.919 -21.009 1.00 96.25 482 THR A CA 1
ATOM 3635 C C . THR A 1 482 ? 4.735 2.104 -20.157 1.00 96.25 482 THR A C 1
ATOM 3637 O O . THR A 1 482 ? 4.917 0.889 -20.009 1.00 96.25 482 THR A O 1
ATOM 3640 N N . TYR A 1 483 ? 3.704 2.742 -19.610 1.00 97.38 483 TYR A N 1
ATOM 3641 C CA . TYR A 1 483 ? 2.689 2.034 -18.827 1.00 97.38 483 TYR A CA 1
ATOM 3642 C C . TYR A 1 483 ? 1.812 1.112 -19.688 1.00 97.38 483 TYR A C 1
ATOM 3644 O O . TYR A 1 483 ? 1.300 0.115 -19.188 1.00 97.38 483 TYR A O 1
ATOM 3652 N N . VAL A 1 484 ? 1.763 1.340 -21.005 1.00 98.25 484 VAL A N 1
ATOM 3653 C CA . VAL A 1 484 ? 1.190 0.391 -21.974 1.00 98.25 484 VAL A CA 1
ATOM 3654 C C . VAL A 1 484 ? 1.993 -0.906 -22.026 1.00 98.25 484 VAL A C 1
ATOM 3656 O O . VAL A 1 484 ? 1.424 -1.994 -21.981 1.00 98.25 484 VAL A O 1
ATOM 3659 N N . HIS A 1 485 ? 3.327 -0.821 -22.051 1.00 98.19 485 HIS A N 1
ATOM 3660 C CA . HIS A 1 485 ? 4.164 -2.017 -21.977 1.00 98.19 485 HIS A CA 1
ATOM 3661 C C . HIS A 1 485 ? 4.021 -2.733 -20.630 1.00 98.19 485 HIS A C 1
ATOM 3663 O O . HIS A 1 485 ? 3.985 -3.959 -20.606 1.00 98.19 485 HIS A O 1
ATOM 3669 N N . ALA A 1 486 ? 3.909 -1.991 -19.523 1.00 98.06 486 ALA A N 1
ATOM 3670 C CA . ALA A 1 486 ? 3.636 -2.574 -18.209 1.00 98.06 486 ALA A CA 1
ATOM 3671 C C . ALA A 1 486 ? 2.313 -3.360 -18.202 1.00 98.06 486 ALA A C 1
ATOM 3673 O O . ALA A 1 486 ? 2.298 -4.525 -17.808 1.00 98.06 486 ALA A O 1
ATOM 3674 N N . ALA A 1 487 ? 1.234 -2.763 -18.715 1.00 97.88 487 ALA A N 1
ATOM 3675 C CA . ALA A 1 487 ? -0.060 -3.425 -18.852 1.00 97.88 487 ALA A CA 1
ATOM 3676 C C . ALA A 1 487 ? 0.024 -4.677 -19.737 1.00 97.88 487 ALA A C 1
ATOM 3678 O O . ALA A 1 487 ? -0.512 -5.721 -19.378 1.00 97.88 487 ALA A O 1
ATOM 3679 N N . LEU A 1 488 ? 0.746 -4.610 -20.861 1.00 98.06 488 LEU A N 1
ATOM 3680 C CA . LEU A 1 488 ? 0.935 -5.751 -21.761 1.00 98.06 488 LEU A CA 1
ATOM 3681 C C . LEU A 1 488 ? 1.677 -6.911 -21.081 1.00 98.06 488 LEU A C 1
ATOM 3683 O O . LEU A 1 488 ? 1.323 -8.072 -21.281 1.00 98.06 488 LEU A O 1
ATOM 3687 N N . LEU A 1 489 ? 2.708 -6.613 -20.285 1.00 97.31 489 LEU A N 1
ATOM 3688 C CA . LEU A 1 489 ? 3.426 -7.626 -19.507 1.00 97.31 489 LEU A CA 1
ATOM 3689 C C . LEU A 1 489 ? 2.490 -8.322 -18.512 1.00 97.31 489 LEU A C 1
ATOM 3691 O O . LEU A 1 489 ? 2.528 -9.544 -18.404 1.00 97.31 489 LEU A O 1
ATOM 3695 N N . LEU A 1 490 ? 1.625 -7.562 -17.839 1.00 95.62 490 LEU A N 1
ATOM 3696 C CA . LEU A 1 490 ? 0.659 -8.096 -16.878 1.00 95.62 490 LEU A CA 1
ATOM 3697 C C . LEU A 1 490 ? -0.464 -8.900 -17.538 1.00 95.62 490 LEU A C 1
ATOM 3699 O O . LEU A 1 490 ? -0.844 -9.942 -17.010 1.00 95.62 490 LEU A O 1
ATOM 3703 N N . ALA A 1 491 ? -0.956 -8.463 -18.699 1.00 94.50 491 ALA A N 1
ATOM 3704 C CA . ALA A 1 491 ? -1.971 -9.186 -19.463 1.00 94.50 491 ALA A CA 1
ATOM 3705 C C . ALA A 1 491 ? -1.460 -10.556 -19.929 1.00 94.50 491 ALA A C 1
ATOM 3707 O O . ALA A 1 491 ? -2.134 -11.566 -19.765 1.00 94.50 491 ALA A O 1
ATOM 3708 N N . ARG A 1 492 ? -0.207 -10.624 -20.395 1.00 94.81 492 ARG A N 1
ATOM 3709 C CA . ARG A 1 492 ? 0.452 -11.894 -20.758 1.00 94.81 492 ARG A CA 1
ATOM 3710 C C . ARG A 1 492 ? 0.672 -12.837 -19.577 1.00 94.81 492 ARG A C 1
ATOM 3712 O O . ARG A 1 492 ? 0.904 -14.022 -19.786 1.00 94.81 492 ARG A O 1
ATOM 3719 N N . MET A 1 493 ? 0.673 -12.301 -18.361 1.00 92.50 493 MET A N 1
ATOM 3720 C CA . MET A 1 493 ? 0.753 -13.074 -17.125 1.00 92.50 493 MET A CA 1
ATOM 3721 C C . MET A 1 493 ? -0.624 -13.393 -16.539 1.00 92.50 493 MET A C 1
ATOM 3723 O O . MET A 1 493 ? -0.670 -13.937 -15.438 1.00 92.50 493 MET A O 1
ATOM 3727 N N . GLU A 1 494 ? -1.708 -13.018 -17.226 1.00 90.62 494 GLU A N 1
ATOM 3728 C CA . GLU A 1 494 ? -3.094 -13.179 -16.765 1.00 90.62 494 GLU A CA 1
ATOM 3729 C C . GLU A 1 494 ? -3.364 -12.471 -15.422 1.00 90.62 494 GLU A C 1
ATOM 3731 O O . GLU A 1 494 ? -4.278 -12.818 -14.682 1.00 90.62 494 GLU A O 1
ATOM 3736 N N . VAL A 1 495 ? -2.559 -11.451 -15.092 1.00 89.62 495 VAL A N 1
ATOM 3737 C CA . VAL A 1 495 ? -2.746 -10.608 -13.897 1.00 89.62 495 VAL A CA 1
ATOM 3738 C C . VAL A 1 495 ? -3.726 -9.473 -14.185 1.00 89.62 495 VAL A C 1
ATOM 3740 O O . VAL A 1 495 ? -4.436 -9.022 -13.288 1.00 89.62 495 VAL A O 1
ATOM 3743 N N . LEU A 1 496 ? -3.739 -8.994 -15.431 1.00 90.00 496 LEU A N 1
ATOM 3744 C CA . LEU A 1 496 ? -4.566 -7.885 -15.885 1.00 90.00 496 LEU A CA 1
ATOM 3745 C C . LEU A 1 496 ? -5.513 -8.362 -17.004 1.00 90.00 496 LEU A C 1
ATOM 3747 O O . LEU A 1 496 ? -5.020 -8.893 -18.001 1.00 90.00 496 LEU A O 1
ATOM 3751 N N . PRO A 1 497 ? -6.840 -8.162 -16.888 1.00 89.25 497 PRO A N 1
ATOM 3752 C CA . PRO A 1 497 ? -7.789 -8.511 -17.942 1.00 89.25 497 PRO A CA 1
ATOM 3753 C C . PRO A 1 497 ? -7.512 -7.790 -19.270 1.00 89.25 497 PRO A C 1
ATOM 3755 O O . PRO A 1 497 ? -6.973 -6.682 -19.314 1.00 89.25 497 PRO A O 1
ATOM 3758 N N . LEU A 1 498 ? -7.955 -8.383 -20.379 1.00 90.38 498 LEU A N 1
ATOM 3759 C CA . LEU A 1 498 ? -7.747 -7.829 -21.722 1.00 90.38 498 LEU A CA 1
ATOM 3760 C C . LEU A 1 498 ? -8.431 -6.468 -21.938 1.00 90.38 498 LEU A C 1
ATOM 3762 O O . LEU A 1 498 ? -7.850 -5.571 -22.552 1.00 90.38 498 LEU A O 1
ATOM 3766 N N . ARG A 1 499 ? -9.629 -6.266 -21.378 1.00 91.31 499 ARG A N 1
ATOM 3767 C CA . ARG A 1 499 ? -10.314 -4.961 -21.408 1.00 91.31 499 ARG A CA 1
ATOM 3768 C C . ARG A 1 499 ? -9.532 -3.872 -20.661 1.00 91.31 499 ARG A C 1
ATOM 3770 O O . ARG A 1 499 ? -9.480 -2.728 -21.105 1.00 91.31 499 ARG A O 1
ATOM 3777 N N . SER A 1 500 ? -8.870 -4.245 -19.567 1.00 91.44 500 SER A N 1
ATOM 3778 C CA . SER A 1 500 ? -8.049 -3.350 -18.756 1.00 91.44 500 SER A CA 1
ATOM 3779 C C . SER A 1 500 ? -6.797 -2.930 -19.523 1.00 91.44 500 SER A C 1
ATOM 3781 O O . SER A 1 500 ? -6.431 -1.758 -19.515 1.00 91.44 500 SER A O 1
ATOM 3783 N N . LEU A 1 501 ? -6.182 -3.858 -20.269 1.00 95.00 501 LEU A N 1
ATOM 3784 C CA . LEU A 1 501 ? -5.087 -3.542 -21.186 1.00 95.00 501 LEU A CA 1
ATOM 3785 C C . LEU A 1 501 ? -5.501 -2.472 -22.213 1.00 95.00 501 LEU A C 1
ATOM 3787 O O . LEU A 1 501 ? -4.750 -1.514 -22.414 1.00 95.00 501 LEU A O 1
ATOM 3791 N N . ARG A 1 502 ? -6.697 -2.606 -22.811 1.00 95.00 502 ARG A N 1
ATOM 3792 C CA . ARG A 1 502 ? -7.247 -1.620 -23.758 1.00 95.00 502 ARG A CA 1
ATOM 3793 C C . ARG A 1 502 ? -7.409 -0.246 -23.108 1.00 95.00 502 ARG A C 1
ATOM 3795 O O . ARG A 1 502 ? -6.861 0.734 -23.611 1.00 95.00 502 ARG A O 1
ATOM 3802 N N . ARG A 1 503 ? -8.073 -0.183 -21.949 1.00 94.50 503 ARG A N 1
ATOM 3803 C CA . ARG A 1 503 ? -8.289 1.076 -21.216 1.00 94.50 503 ARG A CA 1
ATOM 3804 C C . ARG A 1 503 ? -6.972 1.785 -20.887 1.00 94.50 503 ARG A C 1
ATOM 3806 O O . ARG A 1 503 ? -6.862 2.993 -21.080 1.00 94.50 503 ARG A O 1
ATOM 3813 N N . VAL A 1 504 ? -5.955 1.048 -20.427 1.00 95.94 504 VAL A N 1
ATOM 3814 C CA . VAL A 1 504 ? -4.659 1.643 -20.060 1.00 95.94 504 VAL A CA 1
ATOM 3815 C C . VAL A 1 504 ? -3.994 2.329 -21.249 1.00 95.94 504 VAL A C 1
ATOM 3817 O O . VAL A 1 504 ? -3.454 3.423 -21.080 1.00 95.94 504 VAL A O 1
ATOM 3820 N N . TRP A 1 505 ? -4.014 1.737 -22.447 1.00 96.38 505 TRP A N 1
ATOM 3821 C CA . TRP A 1 505 ? -3.386 2.391 -23.598 1.00 96.38 505 TRP A CA 1
ATOM 3822 C C . TRP A 1 505 ? -4.191 3.579 -24.123 1.00 96.38 505 TRP A C 1
ATOM 3824 O O . TRP A 1 505 ? -3.589 4.539 -24.607 1.00 96.38 505 TRP A O 1
ATOM 3834 N N . GLU A 1 506 ? -5.522 3.548 -24.023 1.00 96.44 506 GLU A N 1
ATOM 3835 C CA . GLU A 1 506 ? -6.386 4.657 -24.444 1.00 96.44 506 GLU A CA 1
ATOM 3836 C C . GLU A 1 506 ? -6.145 5.882 -23.561 1.00 96.44 506 GLU A C 1
ATOM 3838 O O . GLU A 1 506 ? -5.842 6.965 -24.075 1.00 96.44 506 GLU A O 1
ATOM 3843 N N . GLU A 1 507 ? -6.160 5.690 -22.239 1.00 95.50 507 GLU A N 1
ATOM 3844 C CA . GLU A 1 507 ? -5.851 6.754 -21.282 1.00 95.50 507 GLU A CA 1
ATOM 3845 C C . GLU A 1 507 ? -4.386 7.200 -21.386 1.00 95.50 507 GLU A C 1
ATOM 3847 O O . GLU A 1 507 ? -4.118 8.397 -21.339 1.00 95.50 507 GLU A O 1
ATOM 3852 N N . ALA A 1 508 ? -3.432 6.298 -21.656 1.00 95.81 508 ALA A N 1
ATOM 3853 C CA . ALA A 1 508 ? -2.044 6.700 -21.896 1.00 95.81 508 ALA A CA 1
ATOM 3854 C C . ALA A 1 508 ? -1.908 7.654 -23.093 1.00 95.81 508 ALA A C 1
ATOM 3856 O O . ALA A 1 508 ? -1.150 8.620 -23.037 1.00 95.81 508 ALA A O 1
ATOM 3857 N N . TRP A 1 509 ? -2.643 7.425 -24.183 1.00 95.69 509 TRP A N 1
ATOM 3858 C CA . TRP A 1 509 ? -2.633 8.331 -25.335 1.00 95.69 509 TRP A CA 1
ATOM 3859 C C . TRP A 1 509 ? -3.326 9.663 -25.074 1.00 95.69 509 TRP A C 1
ATOM 3861 O O . TRP A 1 509 ? -2.986 10.654 -25.726 1.00 95.69 509 TRP A O 1
ATOM 3871 N N . LYS A 1 510 ? -4.319 9.680 -24.188 1.00 93.62 510 LYS A N 1
ATOM 3872 C CA . LYS A 1 510 ? -4.999 10.899 -23.756 1.00 93.62 510 LYS A CA 1
ATOM 3873 C C . LYS A 1 510 ? -4.088 11.726 -22.852 1.00 93.62 510 LYS A C 1
ATOM 3875 O O . LYS A 1 510 ? -3.798 12.865 -23.200 1.00 93.62 510 LYS A O 1
ATOM 3880 N N . ASP A 1 511 ? -3.539 11.118 -21.802 1.00 90.94 511 ASP A N 1
ATOM 3881 C CA . ASP A 1 511 ? -2.576 11.749 -20.893 1.00 90.94 511 ASP A CA 1
ATOM 3882 C C . ASP A 1 511 ? -1.378 12.317 -21.670 1.00 90.94 511 ASP A C 1
ATOM 3884 O O . ASP A 1 511 ? -0.978 13.461 -21.476 1.00 90.94 511 ASP A O 1
ATOM 3888 N N . PHE A 1 512 ? -0.821 11.535 -22.603 1.00 90.94 512 PHE A N 1
ATOM 3889 C CA . PHE A 1 512 ? 0.307 11.974 -23.427 1.00 90.94 512 PHE A CA 1
ATOM 3890 C C . PHE A 1 512 ? -0.022 13.220 -24.263 1.00 90.94 512 PHE A C 1
ATOM 3892 O O . PHE A 1 512 ? 0.838 14.083 -24.419 1.00 90.94 512 PHE A O 1
ATOM 3899 N N . ARG A 1 513 ? -1.254 13.328 -24.782 1.00 89.81 513 ARG A N 1
ATOM 3900 C CA . ARG A 1 513 ? -1.714 14.494 -25.552 1.00 89.81 513 ARG A CA 1
ATOM 3901 C C . ARG A 1 513 ? -1.945 15.719 -24.671 1.00 89.81 513 ARG A C 1
ATOM 3903 O O . ARG A 1 513 ? -1.507 16.806 -25.031 1.00 89.81 513 ARG A O 1
ATOM 3910 N N . GLU A 1 514 ? -2.549 15.532 -23.501 1.00 85.25 514 GLU A N 1
ATOM 3911 C CA . GLU A 1 514 ? -2.732 16.609 -22.517 1.00 85.25 514 GLU A CA 1
ATOM 3912 C C . GLU A 1 514 ? -1.377 17.231 -22.132 1.00 85.25 514 GLU A C 1
ATOM 3914 O O . GLU A 1 514 ? -1.233 18.451 -22.108 1.00 85.25 514 GLU A O 1
ATOM 3919 N N . ILE A 1 515 ? -0.347 16.401 -21.940 1.00 82.25 515 ILE A N 1
ATOM 3920 C CA . ILE A 1 515 ? 1.018 16.864 -21.644 1.00 82.25 515 ILE A CA 1
ATOM 3921 C C . ILE A 1 515 ? 1.628 17.647 -22.816 1.00 82.25 515 ILE A C 1
ATOM 3923 O O . ILE A 1 515 ? 2.360 18.611 -22.586 1.00 82.25 515 ILE A O 1
ATOM 3927 N N . THR A 1 516 ? 1.369 17.248 -24.068 1.00 72.94 516 THR A N 1
ATOM 3928 C CA . THR A 1 516 ? 1.893 17.973 -25.240 1.00 72.94 516 THR A CA 1
ATOM 3929 C C . THR A 1 516 ? 1.203 19.299 -25.481 1.00 72.94 516 THR A C 1
ATOM 3931 O O . THR A 1 516 ? 1.864 20.244 -25.907 1.00 72.94 516 THR A O 1
ATOM 3934 N N . ASP A 1 517 ? -0.101 19.367 -25.233 1.00 67.25 517 ASP A N 1
ATOM 3935 C CA . ASP A 1 517 ? -0.903 20.550 -25.538 1.00 67.25 517 ASP A CA 1
ATOM 3936 C C . ASP A 1 517 ? -0.614 21.700 -24.556 1.00 67.25 517 ASP A C 1
ATOM 3938 O O . ASP A 1 517 ? -0.712 22.868 -24.930 1.00 67.25 517 ASP A O 1
ATOM 3942 N N . ASP A 1 518 ? -0.183 21.382 -23.330 1.00 63.00 518 ASP A N 1
ATOM 3943 C CA . ASP A 1 518 ? 0.096 22.354 -22.260 1.00 63.00 518 ASP A CA 1
ATOM 3944 C C . ASP A 1 518 ? 1.557 22.874 -22.254 1.00 63.00 518 ASP A C 1
ATOM 3946 O O . ASP A 1 518 ? 1.926 23.767 -21.488 1.00 63.00 518 ASP A O 1
ATOM 3950 N N . ALA A 1 519 ? 2.442 22.337 -23.104 1.00 56.50 519 ALA A N 1
ATOM 3951 C CA . ALA A 1 519 ? 3.885 22.535 -22.956 1.00 56.50 519 ALA A CA 1
ATOM 3952 C C . ALA A 1 519 ? 4.507 23.522 -23.966 1.00 56.50 519 ALA A C 1
ATOM 3954 O O . ALA A 1 519 ? 4.753 23.203 -25.129 1.00 56.50 519 ALA A O 1
ATOM 3955 N N . SER A 1 520 ? 4.924 24.692 -23.467 1.00 54.50 520 SER A N 1
ATOM 3956 C CA . SER A 1 520 ? 5.861 25.608 -24.145 1.00 54.50 520 SER A CA 1
ATOM 3957 C C . SER A 1 520 ? 7.319 25.103 -24.168 1.00 54.50 520 SER A C 1
ATOM 3959 O O . SER A 1 520 ? 8.150 25.656 -24.887 1.00 54.50 520 SER A O 1
ATOM 3961 N N . GLU A 1 521 ? 7.637 24.036 -23.422 1.00 54.44 521 GLU A N 1
ATOM 3962 C CA . GLU A 1 521 ? 8.988 23.478 -23.252 1.00 54.44 521 GLU A CA 1
ATOM 3963 C C . GLU A 1 521 ? 8.994 21.934 -23.310 1.00 54.44 521 GLU A C 1
ATOM 3965 O O . GLU A 1 521 ? 9.391 21.261 -22.360 1.00 54.44 521 GLU A O 1
ATOM 3970 N N . ILE A 1 522 ? 8.548 21.328 -24.417 1.00 61.00 522 ILE A N 1
ATOM 3971 C CA . ILE A 1 522 ? 8.623 19.863 -24.581 1.00 61.00 522 ILE A CA 1
ATOM 3972 C C . ILE A 1 522 ? 10.094 19.423 -24.761 1.00 61.00 522 ILE A C 1
ATOM 3974 O O . ILE A 1 522 ? 10.738 19.832 -25.737 1.00 61.00 522 ILE A O 1
ATOM 3978 N N . PRO A 1 523 ? 10.654 18.551 -23.895 1.00 63.62 523 PRO A N 1
ATOM 3979 C CA . PRO A 1 523 ? 12.019 18.048 -24.055 1.00 63.62 523 PRO A CA 1
ATOM 3980 C C . PRO A 1 523 ? 12.210 17.230 -25.348 1.00 63.62 523 PRO A C 1
ATOM 3982 O O . PRO A 1 523 ? 11.311 16.525 -25.802 1.00 63.62 523 PRO A O 1
ATOM 3985 N N . HIS A 1 524 ? 13.418 17.225 -25.931 1.00 57.69 524 HIS A N 1
ATOM 3986 C CA . HIS A 1 524 ? 13.730 16.426 -27.139 1.00 57.69 524 HIS A CA 1
ATOM 3987 C C . HIS A 1 524 ? 13.486 14.913 -26.955 1.00 57.69 524 HIS A C 1
ATOM 3989 O O . HIS A 1 524 ? 13.181 14.192 -27.909 1.00 57.69 524 HIS A O 1
ATOM 3995 N N . SER A 1 525 ? 13.604 14.444 -25.716 1.00 65.00 525 SER A N 1
ATOM 3996 C CA . SER A 1 525 ? 13.365 13.081 -25.240 1.00 65.00 525 SER A CA 1
ATOM 3997 C C . SER A 1 525 ? 11.884 12.656 -25.306 1.00 65.00 525 SER A C 1
ATOM 3999 O O . SER A 1 525 ? 11.588 11.460 -25.292 1.00 65.00 525 SER A O 1
ATOM 4001 N N . HIS A 1 526 ? 10.955 13.595 -25.506 1.00 75.31 526 HIS A N 1
ATOM 4002 C CA . HIS A 1 526 ? 9.522 13.325 -25.650 1.00 75.31 526 HIS A CA 1
ATOM 4003 C C . HIS A 1 526 ? 9.179 12.546 -26.933 1.00 75.31 526 HIS A C 1
ATOM 4005 O O . HIS A 1 526 ? 8.348 11.638 -26.926 1.00 75.31 526 HIS A O 1
ATOM 4011 N N . ARG A 1 527 ? 9.891 12.818 -28.041 1.00 81.25 527 ARG A N 1
ATOM 4012 C CA . ARG A 1 527 ? 9.729 12.073 -29.308 1.00 81.25 527 ARG A CA 1
ATOM 4013 C C . ARG A 1 527 ? 10.150 10.610 -29.185 1.00 81.25 527 ARG A C 1
ATOM 4015 O O . ARG A 1 527 ? 9.638 9.759 -29.908 1.00 81.25 527 ARG A O 1
ATOM 4022 N N . GLU A 1 528 ? 11.118 10.306 -28.318 1.00 84.44 528 GLU A N 1
ATOM 4023 C CA . GLU A 1 528 ? 11.486 8.916 -28.036 1.00 84.44 528 GLU A CA 1
ATOM 4024 C C . GLU A 1 528 ? 10.347 8.205 -27.306 1.00 84.44 528 GLU A C 1
ATOM 4026 O O . GLU A 1 528 ? 9.995 7.088 -27.686 1.00 84.44 528 GLU A O 1
ATOM 4031 N N . TYR A 1 529 ? 9.739 8.861 -26.312 1.00 87.44 529 TYR A N 1
ATOM 4032 C CA . TYR A 1 529 ? 8.593 8.297 -25.607 1.00 87.44 529 TYR A CA 1
ATOM 4033 C C . TYR A 1 529 ? 7.418 8.042 -26.550 1.00 87.44 529 TYR A C 1
ATOM 4035 O O . TYR A 1 529 ? 6.871 6.947 -26.527 1.00 87.44 529 TYR A O 1
ATOM 4043 N N . GLU 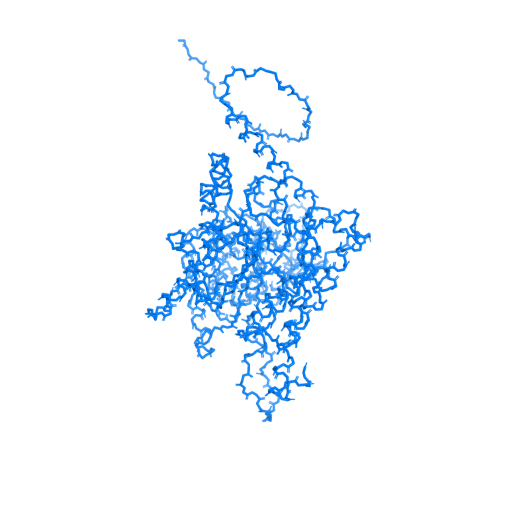A 1 530 ? 7.090 8.980 -27.443 1.00 91.06 530 GLU A N 1
ATOM 4044 C CA . GLU A 1 530 ? 6.032 8.777 -28.441 1.00 91.06 530 GLU A CA 1
ATOM 4045 C C . GLU A 1 530 ? 6.278 7.523 -29.295 1.00 91.06 530 GLU A C 1
ATOM 4047 O O . GLU A 1 530 ? 5.377 6.710 -29.499 1.00 91.06 530 GLU A O 1
ATOM 4052 N N . ARG A 1 531 ? 7.517 7.324 -29.773 1.00 92.25 531 ARG A N 1
ATOM 4053 C CA . ARG A 1 531 ? 7.876 6.123 -30.546 1.00 92.25 531 ARG A CA 1
ATOM 4054 C C . ARG A 1 531 ? 7.693 4.847 -29.730 1.00 92.25 531 ARG A C 1
ATOM 4056 O O . ARG A 1 531 ? 7.213 3.852 -30.272 1.00 92.25 531 ARG A O 1
ATOM 4063 N N . LEU A 1 532 ? 8.086 4.864 -28.456 1.00 93.75 532 LEU A N 1
ATOM 4064 C CA . LEU A 1 532 ? 7.894 3.731 -27.550 1.00 93.75 532 LEU A CA 1
ATOM 4065 C C . LEU A 1 532 ? 6.404 3.468 -27.313 1.00 93.75 532 LEU A C 1
ATOM 4067 O O . LEU A 1 532 ? 5.976 2.328 -27.451 1.00 93.75 532 LEU A O 1
ATOM 4071 N N . LEU A 1 533 ? 5.613 4.511 -27.056 1.00 95.25 533 LEU A N 1
ATOM 4072 C CA . LEU A 1 533 ? 4.173 4.414 -26.834 1.00 95.25 533 LEU A CA 1
ATOM 4073 C C . LEU A 1 533 ? 3.461 3.827 -28.058 1.00 95.25 533 LEU A C 1
ATOM 4075 O O . LEU A 1 533 ? 2.679 2.891 -27.910 1.00 95.25 533 LEU A O 1
ATOM 4079 N N . ARG A 1 534 ? 3.792 4.285 -29.275 1.00 97.12 534 ARG A N 1
ATOM 4080 C CA . ARG A 1 534 ? 3.275 3.710 -30.534 1.00 97.12 534 ARG A CA 1
ATOM 4081 C C . ARG A 1 534 ? 3.620 2.234 -30.679 1.00 97.12 534 ARG A C 1
ATOM 4083 O O . ARG A 1 534 ? 2.741 1.431 -30.975 1.00 97.12 534 ARG A O 1
ATOM 4090 N N . ARG A 1 535 ? 4.889 1.873 -30.462 1.00 97.69 535 ARG A N 1
ATOM 4091 C CA . ARG A 1 535 ? 5.350 0.480 -30.542 1.00 97.69 535 ARG A CA 1
ATOM 4092 C C . ARG A 1 535 ? 4.600 -0.409 -29.551 1.00 97.69 535 ARG A C 1
ATOM 4094 O O . ARG A 1 535 ? 4.160 -1.493 -29.919 1.00 97.69 535 ARG A O 1
ATOM 4101 N N . ASP A 1 536 ? 4.486 0.042 -28.307 1.00 98.06 536 ASP A N 1
ATOM 4102 C CA . ASP A 1 536 ? 3.896 -0.743 -27.226 1.00 98.06 536 ASP A CA 1
ATOM 4103 C C . ASP A 1 536 ? 2.369 -0.849 -27.386 1.00 98.06 536 ASP A C 1
ATOM 4105 O O . ASP A 1 536 ? 1.817 -1.913 -27.124 1.00 98.06 536 ASP A O 1
ATOM 4109 N N . THR A 1 537 ? 1.710 0.188 -27.922 1.00 98.12 537 THR A N 1
ATOM 4110 C CA . THR A 1 537 ? 0.285 0.145 -28.313 1.00 98.12 537 THR A CA 1
ATOM 4111 C C . THR A 1 537 ? 0.052 -0.893 -29.409 1.00 98.12 537 THR A C 1
ATOM 4113 O O . THR A 1 537 ? -0.775 -1.778 -29.233 1.00 98.12 537 THR A O 1
ATOM 4116 N N . ALA A 1 538 ? 0.839 -0.868 -30.490 1.00 98.00 538 ALA A N 1
ATOM 4117 C CA . ALA A 1 538 ? 0.702 -1.842 -31.577 1.00 98.00 538 ALA A CA 1
ATOM 4118 C C . ALA A 1 538 ? 0.922 -3.291 -31.096 1.00 98.00 538 ALA A C 1
ATOM 4120 O O . ALA A 1 538 ? 0.225 -4.214 -31.514 1.00 98.00 538 ALA A O 1
ATOM 4121 N N . ALA A 1 539 ? 1.878 -3.503 -30.184 1.00 98.00 539 ALA A N 1
ATOM 4122 C CA . ALA A 1 539 ? 2.107 -4.814 -29.578 1.00 98.00 539 ALA A CA 1
ATOM 4123 C C . ALA A 1 539 ? 0.934 -5.266 -28.689 1.00 98.00 539 ALA A C 1
ATOM 4125 O O . ALA A 1 539 ? 0.635 -6.462 -28.627 1.00 98.00 539 ALA A O 1
ATOM 4126 N N . ALA A 1 540 ? 0.283 -4.328 -28.001 1.00 97.12 540 ALA A N 1
ATOM 4127 C CA . ALA A 1 540 ? -0.875 -4.597 -27.165 1.00 97.12 540 ALA A CA 1
ATOM 4128 C C . ALA A 1 540 ? -2.130 -4.904 -28.002 1.00 97.12 540 ALA A C 1
ATOM 4130 O O . ALA A 1 540 ? -2.814 -5.885 -27.717 1.00 97.12 540 ALA A O 1
ATOM 4131 N N . GLU A 1 541 ? -2.364 -4.168 -29.092 1.00 96.62 541 GLU A N 1
ATOM 4132 C CA . GLU A 1 541 ? -3.418 -4.454 -30.078 1.00 96.62 541 GLU A CA 1
ATOM 4133 C C . GLU A 1 541 ? -3.243 -5.840 -30.706 1.00 96.62 541 GLU A C 1
ATOM 4135 O O . GLU A 1 541 ? -4.193 -6.618 -30.782 1.00 96.62 541 GLU A O 1
ATOM 4140 N N . GLN A 1 542 ? -2.014 -6.188 -31.106 1.00 96.94 542 GLN A N 1
ATOM 4141 C CA . GLN A 1 542 ? -1.716 -7.507 -31.663 1.00 96.94 542 GLN A CA 1
ATOM 4142 C C . GLN A 1 542 ? -1.995 -8.627 -30.653 1.00 96.94 542 GLN A C 1
ATOM 4144 O O . GLN A 1 542 ? -2.520 -9.675 -31.026 1.00 96.94 542 GLN A O 1
ATOM 4149 N N . HIS A 1 543 ? -1.628 -8.424 -29.385 1.00 95.50 543 HIS A N 1
ATOM 4150 C CA . HIS A 1 543 ? -1.898 -9.399 -28.333 1.00 95.50 543 HIS A CA 1
ATOM 4151 C C . HIS A 1 543 ? -3.401 -9.570 -28.101 1.00 95.50 543 HIS A C 1
ATOM 4153 O O . HIS A 1 543 ? -3.873 -10.704 -28.065 1.00 95.50 543 HIS A O 1
ATOM 4159 N N . LEU A 1 544 ? -4.145 -8.463 -28.026 1.00 93.50 544 LEU A N 1
ATOM 4160 C CA . LEU A 1 544 ? -5.594 -8.479 -27.856 1.00 93.50 544 LEU A CA 1
ATOM 4161 C C . LEU A 1 544 ? -6.286 -9.224 -29.004 1.00 93.50 544 LEU A C 1
ATOM 4163 O O . LEU A 1 544 ? -7.051 -10.151 -28.758 1.00 93.50 544 LEU A O 1
ATOM 4167 N N . ALA A 1 545 ? -5.935 -8.902 -30.252 1.00 93.12 545 ALA A N 1
ATOM 4168 C CA . ALA A 1 545 ? -6.480 -9.573 -31.430 1.00 93.12 545 ALA A CA 1
ATOM 4169 C C . ALA A 1 545 ? -6.164 -11.081 -31.453 1.00 93.12 545 ALA A C 1
ATOM 4171 O O . ALA A 1 545 ? -6.998 -11.885 -31.869 1.00 93.12 545 ALA A O 1
ATOM 4172 N N . ALA A 1 546 ? -4.970 -11.484 -31.000 1.00 93.12 546 ALA A N 1
ATOM 4173 C CA . ALA A 1 546 ? -4.592 -12.894 -30.918 1.00 93.12 546 ALA A CA 1
ATOM 4174 C C . ALA A 1 546 ? -5.419 -13.662 -29.869 1.00 93.12 546 ALA A C 1
ATOM 4176 O O . ALA A 1 546 ? -5.824 -14.799 -30.127 1.00 93.12 546 ALA A O 1
ATOM 4177 N N . CYS A 1 547 ? -5.700 -13.047 -28.718 1.00 89.88 547 CYS A N 1
ATOM 4178 C CA . CYS A 1 547 ? -6.553 -13.640 -27.688 1.00 89.88 547 CYS A CA 1
ATOM 4179 C C . CYS A 1 547 ? -8.023 -13.712 -28.139 1.00 89.88 547 CYS A C 1
ATOM 4181 O O . CYS A 1 547 ? -8.619 -14.786 -28.077 1.00 89.88 547 CYS A O 1
ATOM 4183 N N . GLU A 1 548 ? -8.569 -12.634 -28.714 1.00 85.19 548 GLU A N 1
ATOM 4184 C CA . GLU A 1 548 ? -9.943 -12.589 -29.250 1.00 85.19 548 GLU A CA 1
ATOM 4185 C C . GLU A 1 548 ? -10.170 -13.596 -30.396 1.00 85.19 548 GLU A C 1
ATOM 4187 O O . GLU A 1 548 ? -11.276 -14.113 -30.581 1.00 85.19 548 GLU A O 1
ATOM 4192 N N . ALA A 1 549 ? -9.135 -13.888 -31.192 1.00 85.88 549 ALA A N 1
ATOM 4193 C CA . ALA A 1 549 ? -9.184 -14.924 -32.224 1.00 85.88 549 ALA A CA 1
ATOM 4194 C C . ALA A 1 549 ? -9.164 -16.347 -31.641 1.00 85.88 549 ALA A C 1
ATOM 4196 O O . ALA A 1 549 ? -9.684 -17.270 -32.267 1.00 85.88 549 ALA A O 1
ATOM 4197 N N . SER A 1 550 ? -8.574 -16.519 -30.456 1.00 81.00 550 SER A N 1
ATOM 4198 C CA . SER A 1 550 ? -8.440 -17.811 -29.779 1.00 81.00 550 SER A CA 1
ATOM 4199 C C . SER A 1 550 ? -9.643 -18.143 -28.886 1.00 81.00 550 SER A C 1
ATOM 4201 O O . SER A 1 550 ? -9.843 -19.317 -28.582 1.00 81.00 550 SER A O 1
ATOM 4203 N N . ASN A 1 551 ? -10.455 -17.150 -28.490 1.00 64.19 551 ASN A N 1
ATOM 4204 C CA . ASN A 1 551 ? -11.583 -17.340 -27.572 1.00 64.19 551 ASN A CA 1
ATOM 4205 C C . ASN A 1 551 ? -12.809 -16.459 -27.941 1.00 64.19 551 ASN A C 1
ATOM 4207 O O . ASN A 1 551 ? -12.933 -15.323 -27.483 1.00 64.19 551 ASN A O 1
ATOM 4211 N N . PRO A 1 552 ? -13.747 -16.944 -28.783 1.00 53.31 552 PRO A N 1
ATOM 4212 C CA . PRO A 1 552 ? -14.840 -16.122 -29.323 1.00 53.31 552 PRO A CA 1
ATOM 4213 C C . PRO A 1 552 ? -15.902 -15.674 -28.299 1.00 53.31 552 PRO A C 1
ATOM 4215 O O . PRO A 1 552 ? -16.716 -14.813 -28.633 1.00 53.31 552 PRO A O 1
ATOM 4218 N N . SER A 1 553 ? -15.902 -16.213 -27.074 1.00 51.88 553 SER A N 1
ATOM 4219 C CA . SER A 1 553 ? -16.821 -15.824 -25.990 1.00 51.88 553 SER A CA 1
ATOM 4220 C C . SER A 1 553 ? -16.487 -14.478 -25.335 1.00 51.88 553 SER A C 1
ATOM 4222 O O . SER A 1 553 ? -17.363 -13.884 -24.719 1.00 51.88 553 SER A O 1
ATOM 4224 N N . GLU A 1 554 ? -15.265 -13.957 -25.493 1.00 47.78 554 GLU A N 1
ATOM 4225 C CA . GLU A 1 554 ? -14.859 -12.650 -24.940 1.00 47.78 554 GLU A CA 1
ATOM 4226 C C . GLU A 1 554 ? -15.253 -11.458 -25.831 1.00 47.78 554 GLU A C 1
ATOM 4228 O O . GLU A 1 554 ? -15.064 -10.312 -25.448 1.00 47.78 554 GLU A O 1
ATOM 4233 N N . ARG A 1 555 ? -15.857 -11.684 -27.009 1.00 46.50 555 ARG A N 1
ATOM 4234 C CA . ARG A 1 555 ? -16.299 -10.596 -27.909 1.00 46.50 555 ARG A CA 1
ATOM 4235 C C . ARG A 1 555 ? -17.501 -9.785 -27.396 1.00 46.50 555 ARG A C 1
ATOM 4237 O O . ARG A 1 555 ? -17.861 -8.802 -28.040 1.00 46.50 555 ARG A O 1
ATOM 4244 N N . GLN A 1 556 ? -18.167 -10.224 -26.325 1.00 35.44 556 GLN A N 1
ATOM 4245 C CA . GLN A 1 556 ? -19.424 -9.640 -25.827 1.00 35.44 556 GLN A CA 1
ATOM 4246 C C . GLN A 1 556 ? -19.334 -9.012 -24.422 1.00 35.44 556 GLN A C 1
ATOM 4248 O O . GLN A 1 556 ? -20.353 -8.515 -23.945 1.00 35.44 556 GLN A O 1
ATOM 4253 N N . ALA A 1 557 ? -18.156 -8.991 -23.790 1.00 38.31 557 ALA A N 1
ATOM 4254 C CA . ALA A 1 557 ? -17.893 -8.331 -22.503 1.00 38.31 557 ALA A CA 1
ATOM 4255 C C . ALA A 1 557 ? -16.851 -7.220 -22.678 1.00 38.31 557 ALA A C 1
ATOM 4257 O O . ALA A 1 557 ? -16.929 -6.221 -21.927 1.00 38.31 557 ALA A O 1
#

Radius of gyration: 26.45 Å; chains: 1; bounding box: 73×63×74 Å

Sequence (557 aa):
MGVSRGWLLGAAVTGGLGWLGVSRWAGTEPGLLETWAAIASISLSTGFLAWRFAQPPPTASSFEDDIPDSPIYTIVSGARTLAPLLKYTSLPFTTSLANIQAQLESAVGQADAEELNRVFAGGVDRVAELLGLLNAATLETLGSHDGRLRDLTVPSRAALIAACQSSGLVFRAPYAALVRALLLASGGADLALLKRLLDEGGTVHNLHKLIYADLPSPDRSPLLAHIQREAQAAVAVGGGAALGMKVVCDLDDTLYCSHAKNLSGIDTRFPQFCPYPGVFALLEELAHAHSETAVPGSSEGGTAALADEPPPGLPGVAFLWARPHAYSDWVEAAIYRYLHGLYRTKRFAVMPTVLPGSLSAGFQALSRGIAARGNRAALIRAWGPVADFKHQRFLEYAALYPEYRFLLIGDNGQGDLSVGERLVRASAEAAASGDARGGPTMVCVLLHRVQASEYTYSNYADLPLKERQKRWERDKVLFFRTYVHAALLLARMEVLPLRSLRRVWEEAWKDFREITDDASEIPHSHREYERLLRRDTAAAEQHLAACEASNPSERQA

Secondary structure (DSSP, 8-state):
--------------S----------TT--HHHHHHHHHHHHHHHHHHHHHHHTTSPPTT-----S-----TTT-----S-SSTTGGGG----TT--HHHHHHHHHHHHHHS-HHHHHHHHTS-HHHHHHHHHH--HHHHHHHH-TTTTGGG--HHHHHHHHHHHHHTTGGG-HHHHHHHHHHHHT--HHHHHHHHHHHHHT-SS--HHHIIIIIS-HHHHHHHHHHHHHHHHHHHHHTTT--SEEEEEEE-BTTTB----TT-SS---SS-TTPBPTTHHHHHHHHHHTTTSSS-S---S-----S-----S----EEEE--S--SSHHHHHHHHHHHHHHHHHTTS-SSPPEEE---HHHHHHHHHHHHHTTT-HHHHHHTTHHHHHHHHHHHHHHHHT-TTEEEEEEEESSSSHHHHHHHHHHHHHHHHHHT-TTSS-EEEEEEEE--S-GGGS--TTTTS-HHHHHHHHHHTTEEEESSHHHHHHHHHHTTSS-HHHHHHHHHHHHHHHHHHHHT-SS--TTHHHHHHHHHHHHHHHHHHHHHHHHH-GGGGG-

Foldseek 3Di:
DDDDDDDDDDDDDDDDDDDDDPDDDDDDDPLVVVLVVVVVVVVVVLVVLLVVLVDAPPPDDDDDDDQDDDQQAPQDDDDDQCCQLCVVPPDDPDDDLVNLQVSSLVSQQPDALVSLQSNLSNHLVSLLVVVVSYDLVSLCLCLDPVHCVVSHALSSLLSLLLSCQVNQLQVDPSSLSSNLSNLLPAAALSNLVNQQSQQLVLALRHPLCVQPPRHDPVSNVVNLVSLLVRLVVNCVVLVVAFPEEEEEEEPDQFQAQQPPPPAWLGFPQAPHRQGAFLNLLLQQLLQAVGLPPSDPPPDDDDDDDDDPDRRRHGHAYEYEYAAADPPFRSSRVSVSSSQSSCVVVVSHPTRYGYQDHHNVLNSQLVSQCSVCPPPLVSNQCSLVSSLVRSLVSVQSVCSSRLSHAYEYTEAQRRNVQQSQVVQLVQLVVCVVVVPSVTHHNYPAYEYAYRDDNLSGNHPVVVDDPVVVVVVCVVSRVYYDHHVLLVQQSCVVSVSGPLVSSVSSLVSSVVSLVVSVVPDPPRDPSNVVSVVRSVVSVVVSVVVSVVVCVVDVVVPPD

Organism: Klebsormidium nitens (NCBI:txid105231)

pLDDT: mean 73.91, std 22.74, range [22.88, 98.25]